Protein AF-A0A970MEJ5-F1 (afdb_monomer)

Secondary structure (DSSP, 8-state):
---HHHHTSEEHHHHHHHHHHHHHH-HHHHHHHHHHHHHTPPPPPPGGG----TT-TTS-HHHHHHHHHHHHT--HHHHTT-EEEEETTTTEEEEETTT---S--HIIIIISSBTTB-HHHHHHHHHTTPPP--EEEEEETTEEEEEE-HHHHHHHHTHHHHHHHHHHHHHTTSHHHHHHHHHHHHHHTTTEEPPP---TT---TT--TT----HHHHHHHHHHHHSSSEEEEEPTTS-HHHHHHHHHHHHHHTTS-S-EEEEE-TTSHHHHHHHHHHH-TT--EEE--GGGGSTTTHHHHHHHHHHS--SEEEEEHHHHTTSPPPHHHHHHHHHHHHHHHHHHHHHHHHTT--HHHHHHHHHHHHHHHHHHHHHH--S----PPPTGGGT--EEEESSGGGG-------S--SEET---S--HHHHHHHHHHHHHHHHHTS-SEEEE-S-SSSS-HHHHHHHHHHH-HHHHHHTT--SHHHHHHHHEEEEEEEEE-TTSSSEEEEEEEEEESSHHHHHHHHHTTEEEE-HHHHT--PPPP-------PPPHHHHHHHHHHHHHHHT-

Foldseek 3Di:
DDDLLVLQFFQLVVSLVVLVVVCVVVVVPRVVVNVSSVVSAFDQDALVQADAFLQQLLDDQVLNLVLVCVQQVQDPVQSVQWGWDAALLVRAIDIGCLPSSPVVRCRQDPVLHDVQGGNNVVSRCLSAQHQDWGWDWDADPNDTDTHTDPVVSVVNRVNSVVSRVSCRVPQCPDPVSSVVVSVSCCSQQVRGGAGFFFQVVPDQPQFDPVDDQDRLLSRLLRCLQVAFAAEAQAAPPNCVLLSVLSNLRSCVVVVLWQEEEEEEAQVCQVVSVVVSCNGRVPFFEATDDPVCQDPVNVQVSLVCLLPDRGSYYYDYLVSLLVAFADLVLVLVVLVVSLVSLVVSLVVCVVVVHDPVVNVVSVVVSVVSVVVSVVSVPPPDDDPGHHPVSSRQLAYEYEQCVVLQQAQADGSHPQAPQHDPDHDSSNVRLLSVLVVNCVVNVRSRHYYYHNCQDPDAPSSLVSVCSSRVVVVCVVSSNNHVSNVCSRWWDKDWDWDQDPLNPDTDTGIYTDGTGPVVSSVSSSSSRYDHHYCVNVVDPDDDDDDDDDDDDDDPVRVVVSNVVSVVVVVD

Nearest PDB structures (foldseek):
  1z63-assembly2_B  TM=7.640E-01  e=3.088E-06  Saccharolobus solfataricus
  7xwy-assembly1_A  TM=6.594E-01  e=1.504E-06  Schizosaccharomyces pombe 972h-
  8j90-assembly1_K  TM=7.162E-01  e=1.701E-04  Arabidopsis thaliana
  8skz-assembly1_A  TM=6.919E-01  e=7.170E-04  Arabidopsis thaliana
  6x50-assembly1_A  TM=6.278E-01  e=1.093E-02  Escherichia coli

Mean predicted aligned error: 7.63 Å

Solvent-accessible surface area (backbone atoms only — not c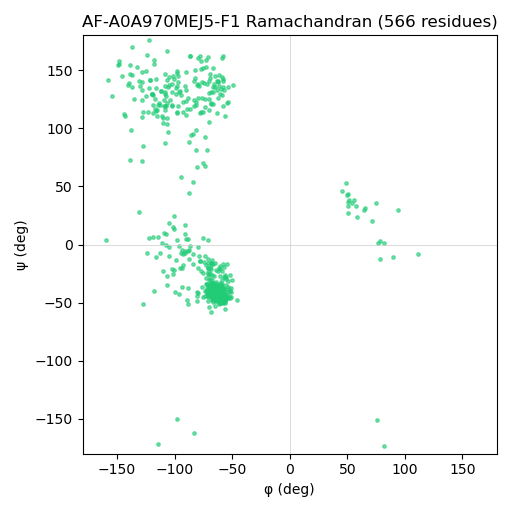omparable to full-atom values): 31635 Å² total; per-residue (Å²): 141,77,56,69,57,62,65,66,17,43,54,35,54,62,52,32,54,53,30,47,61,46,24,76,78,41,45,96,74,24,48,64,54,32,56,57,33,62,75,63,55,64,80,80,65,53,68,92,71,55,75,76,50,78,43,26,69,85,58,57,42,67,60,55,38,50,49,53,38,62,74,42,60,55,53,74,91,36,49,84,57,41,49,46,46,70,36,84,91,75,73,39,51,43,56,44,44,63,77,51,70,79,76,78,45,56,41,30,37,53,71,44,21,36,97,88,45,43,19,53,55,47,49,33,32,40,34,45,57,33,83,63,77,40,65,44,83,45,78,56,96,90,40,86,40,80,43,77,35,66,67,62,16,58,60,51,52,54,29,54,56,59,52,47,53,50,44,60,69,44,64,63,66,48,67,68,55,30,55,52,49,34,50,54,46,30,66,73,48,57,22,58,35,59,60,77,55,78,22,89,82,67,76,77,79,70,45,38,87,91,61,79,81,51,71,71,41,37,18,51,26,31,36,48,64,75,48,38,14,28,32,45,31,31,30,80,87,70,51,65,68,59,30,56,47,49,31,47,53,53,28,41,74,73,67,75,34,80,21,32,35,37,36,28,56,68,92,41,37,67,58,51,50,51,55,43,37,63,43,26,69,80,63,48,67,46,75,59,54,80,69,40,68,34,87,88,34,31,58,61,47,46,48,46,52,38,75,48,92,36,58,33,36,36,32,22,50,77,54,54,68,72,42,45,71,48,69,67,56,57,47,48,56,49,48,49,56,41,45,57,44,48,50,54,39,48,54,34,57,76,70,68,44,59,70,64,62,43,52,50,44,52,51,52,42,51,54,49,48,53,52,48,51,57,67,68,64,60,95,69,84,74,95,65,67,30,48,73,67,33,60,63,49,28,41,36,29,47,56,42,62,80,47,40,53,45,62,59,76,60,70,58,72,82,40,56,72,62,52,86,59,69,37,66,66,19,48,53,50,44,57,51,36,55,51,30,29,70,76,46,77,34,46,16,41,37,36,28,23,61,53,68,62,80,88,39,79,51,33,50,53,39,50,39,56,55,51,36,44,69,59,28,50,78,69,64,34,72,45,55,58,39,40,38,35,55,33,46,38,77,44,76,43,81,37,71,29,97,54,73,66,61,75,38,79,44,35,28,73,74,48,74,38,54,52,72,42,54,48,36,61,50,39,62,33,38,51,78,39,50,59,79,80,67,65,60,97,67,81,87,84,83,87,82,90,81,90,76,82,79,51,70,70,55,51,54,51,44,53,54,51,28,60,57,55,77,76,109

Radius of gyration: 27.51 Å; Cα contacts (8 Å, |Δi|>4): 830; chains: 1; bounding box: 74×84×71 Å

Structure (mmCIF, N/CA/C/O backbone):
data_AF-A0A970MEJ5-F1
#
_entry.id   AF-A0A970MEJ5-F1
#
loop_
_atom_site.group_PDB
_atom_site.id
_atom_site.type_symbol
_atom_site.label_atom_id
_atom_site.label_alt_id
_atom_site.label_comp_id
_atom_site.label_asym_id
_atom_site.label_entity_id
_atom_site.label_seq_id
_atom_site.pdbx_PDB_ins_code
_atom_site.Cartn_x
_atom_site.Cartn_y
_atom_site.Cartn_z
_atom_site.occupancy
_atom_site.B_iso_or_equiv
_atom_site.auth_seq_id
_atom_site.auth_comp_id
_atom_site.auth_asym_id
_atom_site.auth_atom_id
_atom_site.pdbx_PDB_model_num
ATOM 1 N N . PHE A 1 1 ? -12.196 -26.325 7.796 1.00 71.75 1 PHE A N 1
ATOM 2 C CA . PHE A 1 1 ? -13.508 -25.828 7.344 1.00 71.75 1 PHE A CA 1
ATOM 3 C C . PHE A 1 1 ? -13.367 -24.334 7.115 1.00 71.75 1 PHE A C 1
ATOM 5 O O . PHE A 1 1 ? -12.768 -23.678 7.957 1.00 71.75 1 PHE A O 1
ATOM 12 N N . GLU A 1 2 ? -13.840 -23.827 5.982 1.00 82.88 2 GLU A N 1
ATOM 13 C CA . GLU A 1 2 ? -13.830 -22.406 5.612 1.00 82.88 2 GLU A CA 1
ATOM 14 C C . GLU A 1 2 ? -15.200 -22.091 4.996 1.00 82.88 2 GLU A C 1
ATOM 16 O O . GLU A 1 2 ? -15.807 -22.969 4.378 1.00 82.88 2 GLU A O 1
ATOM 21 N N . THR A 1 3 ? -15.720 -20.881 5.200 1.00 88.06 3 THR A N 1
ATOM 22 C CA . THR A 1 3 ? -17.008 -20.480 4.621 1.00 88.06 3 THR A CA 1
ATOM 23 C C . THR A 1 3 ? -16.877 -20.249 3.114 1.00 88.06 3 THR A C 1
ATOM 25 O O . THR A 1 3 ? -15.801 -19.920 2.615 1.00 88.06 3 THR A O 1
ATOM 28 N N . ALA A 1 4 ? -17.965 -20.424 2.359 1.00 89.69 4 ALA A N 1
ATOM 29 C CA . ALA A 1 4 ? -17.921 -20.325 0.897 1.00 89.69 4 ALA A CA 1
ATOM 30 C C . ALA A 1 4 ? -17.487 -18.932 0.403 1.00 89.69 4 ALA A C 1
ATOM 32 O O . ALA A 1 4 ? -16.732 -18.829 -0.559 1.00 89.69 4 ALA A O 1
ATOM 33 N N . ASP A 1 5 ? -17.915 -17.864 1.076 1.00 88.56 5 ASP A N 1
ATOM 34 C CA . ASP A 1 5 ? -17.540 -16.480 0.765 1.00 88.56 5 ASP A CA 1
ATOM 35 C C . ASP A 1 5 ? -16.039 -16.215 0.978 1.00 88.56 5 ASP A C 1
ATOM 37 O O . ASP A 1 5 ? -15.421 -15.514 0.176 1.00 88.56 5 ASP A O 1
ATOM 41 N N . ALA A 1 6 ? -15.425 -16.822 1.999 1.00 89.88 6 ALA A N 1
ATOM 42 C CA . ALA A 1 6 ? -13.982 -16.748 2.237 1.00 89.88 6 ALA A CA 1
ATOM 43 C C . ALA A 1 6 ? -13.193 -17.639 1.257 1.00 89.88 6 ALA A C 1
ATOM 45 O O . ALA A 1 6 ? -12.232 -17.194 0.620 1.00 89.88 6 ALA A O 1
ATOM 46 N N . TYR A 1 7 ? -13.650 -18.875 1.041 1.00 92.81 7 TYR A N 1
ATOM 47 C CA . TYR A 1 7 ? -12.973 -19.817 0.152 1.00 92.81 7 TYR A CA 1
ATOM 48 C C . TYR A 1 7 ? -12.966 -19.334 -1.304 1.00 92.81 7 TYR A C 1
ATOM 50 O O . TYR A 1 7 ? -11.934 -19.413 -1.970 1.00 92.81 7 TYR A O 1
ATOM 58 N N . LEU A 1 8 ? -14.077 -18.762 -1.779 1.00 94.31 8 LEU A N 1
ATOM 59 C CA . LEU A 1 8 ? -14.263 -18.294 -3.157 1.00 94.31 8 LEU A CA 1
ATOM 60 C C . LEU A 1 8 ? -13.861 -16.821 -3.372 1.00 94.31 8 LEU A C 1
ATOM 62 O O . LEU A 1 8 ? -14.265 -16.215 -4.366 1.00 94.31 8 LEU A O 1
ATOM 66 N N . SER A 1 9 ? -13.094 -16.226 -2.457 1.00 92.94 9 SER A N 1
ATOM 67 C CA . SER A 1 9 ? -12.500 -14.885 -2.586 1.00 92.94 9 SER A CA 1
ATOM 68 C C . SER A 1 9 ? -10.970 -14.932 -2.458 1.00 92.94 9 SER A C 1
ATOM 70 O O . SER A 1 9 ? -10.384 -15.996 -2.241 1.00 92.94 9 SER A O 1
ATOM 72 N N . GLY A 1 10 ? -10.290 -13.799 -2.632 1.00 91.56 10 GLY A N 1
ATOM 73 C CA . GLY A 1 10 ? -8.829 -13.738 -2.675 1.00 91.56 10 GLY A CA 1
ATOM 74 C C . GLY A 1 10 ? -8.278 -14.244 -4.012 1.00 91.56 10 GLY A C 1
ATOM 75 O O . GLY A 1 10 ? -8.955 -14.173 -5.039 1.00 91.56 10 GLY A O 1
ATOM 76 N N . ASN A 1 11 ? -7.061 -14.802 -4.007 1.00 93.44 11 ASN A N 1
ATOM 77 C CA . ASN A 1 11 ? -6.426 -15.374 -5.200 1.00 93.44 11 ASN A CA 1
ATOM 78 C C . ASN A 1 11 ? -7.087 -16.703 -5.627 1.00 93.44 11 ASN A C 1
ATOM 80 O O . ASN A 1 11 ? -6.605 -17.796 -5.318 1.00 93.44 11 ASN A O 1
ATOM 84 N N . VAL A 1 12 ? -8.207 -16.610 -6.344 1.00 95.44 12 VAL A N 1
ATOM 85 C CA . VAL A 1 12 ? -9.005 -17.769 -6.769 1.00 95.44 12 VAL A CA 1
ATOM 86 C C . VAL A 1 12 ? -8.327 -18.600 -7.861 1.00 95.44 12 VAL A C 1
ATOM 88 O O . VAL A 1 12 ? -8.654 -19.779 -8.005 1.00 95.44 12 VAL A O 1
ATOM 91 N N . ARG A 1 13 ? -7.354 -18.042 -8.597 1.00 94.94 13 ARG A N 1
ATOM 92 C CA . ARG A 1 13 ? -6.552 -18.799 -9.577 1.00 94.94 13 ARG A CA 1
ATOM 93 C C . ARG A 1 13 ? -5.596 -19.769 -8.893 1.00 94.94 13 ARG A C 1
ATOM 95 O O . ARG A 1 13 ? -5.570 -20.947 -9.246 1.00 94.94 13 ARG A O 1
ATOM 102 N N . GLU A 1 14 ? -4.850 -19.301 -7.891 1.00 94.06 14 GLU A N 1
ATOM 103 C CA . GLU A 1 14 ? -3.937 -20.171 -7.138 1.00 94.06 14 GLU A CA 1
ATOM 104 C C . GLU A 1 14 ? -4.726 -21.207 -6.332 1.00 94.06 14 GLU A C 1
ATOM 106 O O . GLU A 1 14 ? -4.407 -22.393 -6.383 1.00 94.06 14 GLU A O 1
ATOM 111 N N . LYS A 1 15 ? -5.836 -20.800 -5.698 1.00 95.44 15 LYS A N 1
ATOM 112 C CA . LYS A 1 15 ? -6.745 -21.739 -5.021 1.00 95.44 15 LYS A CA 1
ATOM 113 C C . LYS A 1 15 ? -7.249 -22.834 -5.967 1.00 95.44 15 LYS A C 1
ATOM 115 O O . LYS A 1 15 ? -7.258 -24.000 -5.578 1.00 95.44 15 LYS A O 1
ATOM 120 N N . LEU A 1 16 ? -7.629 -22.496 -7.207 1.00 96.44 16 LEU A N 1
ATOM 121 C CA . LEU A 1 16 ? -8.071 -23.480 -8.205 1.00 96.44 16 LEU A CA 1
ATOM 122 C C . LEU A 1 16 ? -6.944 -24.438 -8.596 1.00 96.44 16 LEU A C 1
ATOM 124 O O . LEU A 1 16 ? -7.161 -25.646 -8.678 1.00 96.44 16 LEU A O 1
ATOM 128 N N . LYS A 1 17 ? -5.736 -23.915 -8.817 1.00 95.62 17 LYS A N 1
ATOM 129 C CA . LYS A 1 17 ? -4.558 -24.727 -9.132 1.00 95.62 17 LYS A CA 1
ATOM 130 C C . LYS A 1 17 ? -4.261 -25.729 -8.014 1.00 95.62 17 LYS A C 1
ATOM 132 O O . LYS A 1 17 ? -4.105 -26.915 -8.293 1.00 95.62 17 LYS A O 1
ATOM 137 N N . THR A 1 18 ? -4.255 -25.277 -6.763 1.00 94.94 18 THR A N 1
ATOM 138 C CA . THR A 1 18 ? -4.082 -26.140 -5.589 1.00 94.94 18 THR A CA 1
ATOM 139 C C . THR A 1 18 ? -5.214 -27.165 -5.465 1.00 94.94 18 THR A C 1
ATOM 141 O O . THR A 1 18 ? -4.953 -28.345 -5.250 1.00 94.94 18 THR A O 1
ATOM 144 N N . ALA A 1 19 ? -6.473 -26.753 -5.656 1.00 95.38 19 ALA A N 1
ATOM 145 C CA . ALA A 1 19 ? -7.622 -27.657 -5.598 1.00 95.38 19 ALA A CA 1
ATOM 146 C C . ALA A 1 19 ? -7.553 -28.759 -6.666 1.00 95.38 19 ALA A C 1
ATOM 148 O O . ALA A 1 19 ? -7.855 -29.911 -6.366 1.00 95.38 19 ALA A O 1
ATOM 149 N N . ARG A 1 20 ? -7.105 -28.438 -7.888 1.00 96.44 20 ARG A N 1
ATOM 150 C CA . ARG A 1 20 ? -6.895 -29.425 -8.960 1.00 96.44 20 ARG A CA 1
ATOM 151 C C . ARG A 1 20 ? -5.808 -30.437 -8.604 1.00 96.44 20 ARG A C 1
ATOM 153 O O . ARG A 1 20 ? -6.044 -31.629 -8.750 1.00 96.44 20 ARG A O 1
ATOM 160 N N . GLN A 1 21 ? -4.674 -29.982 -8.068 1.00 95.50 21 GLN A N 1
ATOM 161 C CA . GLN A 1 21 ? -3.600 -30.877 -7.612 1.00 95.50 21 GLN A CA 1
ATOM 162 C C . GLN A 1 21 ? -4.082 -31.849 -6.528 1.00 95.50 21 GLN A C 1
ATOM 164 O O . GLN A 1 21 ? -3.768 -33.035 -6.570 1.00 95.50 21 GLN A O 1
ATOM 169 N N . PHE A 1 22 ? -4.882 -31.374 -5.571 1.00 94.38 22 PHE A N 1
ATOM 170 C CA . PHE A 1 22 ? -5.462 -32.257 -4.560 1.00 94.38 22 PHE A CA 1
ATOM 171 C C . PHE A 1 22 ? -6.537 -33.187 -5.128 1.00 94.38 22 PHE A C 1
ATOM 173 O O . PHE A 1 22 ? -6.607 -34.343 -4.716 1.00 94.38 22 PHE A O 1
ATOM 180 N N . ALA A 1 23 ? -7.332 -32.731 -6.098 1.00 94.62 23 ALA A N 1
ATOM 181 C CA . ALA A 1 23 ? -8.331 -33.560 -6.768 1.00 94.62 23 ALA A CA 1
ATOM 182 C C . ALA A 1 23 ? -7.709 -34.699 -7.594 1.00 94.62 23 ALA A C 1
ATOM 184 O O . ALA A 1 23 ? -8.346 -35.735 -7.732 1.00 94.62 23 ALA A O 1
ATOM 185 N N . GLU A 1 24 ? -6.472 -34.563 -8.086 1.00 94.38 24 GLU A N 1
ATOM 186 C CA . GLU A 1 24 ? -5.740 -35.675 -8.719 1.00 94.38 24 GLU A CA 1
ATOM 187 C C . GLU A 1 24 ? -5.456 -36.823 -7.734 1.00 94.38 24 GLU A C 1
ATOM 189 O O . GLU A 1 24 ? -5.442 -37.988 -8.127 1.00 94.38 24 GLU A O 1
ATOM 194 N N . MET A 1 25 ? -5.251 -36.508 -6.451 1.00 93.75 25 MET A N 1
ATOM 195 C CA . MET A 1 25 ? -4.947 -37.493 -5.405 1.00 93.75 25 MET A CA 1
ATOM 196 C C . MET A 1 25 ? -6.198 -37.982 -4.665 1.00 93.75 25 MET A C 1
ATOM 198 O O . MET A 1 25 ? -6.268 -39.144 -4.269 1.00 93.75 25 MET A O 1
ATOM 202 N N . GLN A 1 26 ? -7.167 -37.091 -4.438 1.00 94.00 26 GLN A N 1
ATOM 203 C CA . GLN A 1 26 ? -8.389 -37.338 -3.666 1.00 94.00 26 GLN A CA 1
ATOM 204 C C . GLN A 1 26 ? -9.612 -36.689 -4.348 1.00 94.00 26 GLN A C 1
ATOM 206 O O . GLN A 1 26 ? -10.139 -35.682 -3.856 1.00 94.00 26 GLN A O 1
ATOM 211 N N . PRO A 1 27 ? -10.091 -37.252 -5.474 1.00 91.69 27 PRO A N 1
ATOM 212 C CA . PRO A 1 27 ? -11.202 -36.682 -6.239 1.00 91.69 27 PRO A CA 1
ATOM 213 C C . PRO A 1 27 ? -12.479 -36.515 -5.405 1.00 91.69 27 PRO A C 1
ATOM 215 O O . PRO A 1 27 ? -13.079 -35.441 -5.401 1.00 91.69 27 PRO A O 1
ATOM 218 N N . ASP A 1 28 ? -12.837 -37.534 -4.616 1.00 92.31 28 ASP A N 1
ATOM 219 C CA . ASP A 1 28 ? -14.078 -37.569 -3.825 1.00 92.31 28 ASP A CA 1
ATOM 220 C C . ASP A 1 28 ? -14.204 -36.408 -2.823 1.00 92.31 28 ASP A C 1
ATOM 222 O O . ASP A 1 28 ? -15.310 -36.048 -2.423 1.00 92.31 28 ASP A O 1
ATOM 226 N N . ILE A 1 29 ? -13.076 -35.808 -2.424 1.00 90.94 29 ILE A N 1
ATOM 227 C CA . ILE A 1 29 ? -13.030 -34.696 -1.469 1.00 90.94 29 ILE A CA 1
ATOM 228 C C . ILE A 1 29 ? -12.970 -33.346 -2.194 1.00 90.94 29 ILE A C 1
ATOM 230 O O . ILE A 1 29 ? -13.657 -32.406 -1.796 1.00 90.94 29 ILE A O 1
ATOM 234 N N . TYR A 1 30 ? -12.162 -33.225 -3.254 1.00 93.38 30 TYR A N 1
ATOM 235 C CA . TYR A 1 30 ? -11.808 -31.921 -3.833 1.00 93.38 30 TYR A CA 1
ATOM 236 C C . TYR A 1 30 ? -12.510 -31.579 -5.155 1.00 93.38 30 TYR A C 1
ATOM 238 O O . TYR A 1 30 ? -12.459 -30.420 -5.573 1.00 93.38 30 TYR A O 1
ATOM 246 N N . SER A 1 31 ? -13.217 -32.510 -5.807 1.00 94.06 31 SER A N 1
ATOM 247 C CA . SER A 1 31 ? -13.933 -32.218 -7.063 1.00 94.06 31 SER A CA 1
ATOM 248 C C . SER A 1 31 ? -14.995 -31.117 -6.918 1.00 94.06 31 SER A C 1
ATOM 250 O O . SER A 1 31 ? -15.173 -30.303 -7.831 1.00 94.06 31 SER A O 1
ATOM 252 N N . LEU A 1 32 ? -15.663 -31.031 -5.760 1.00 93.94 32 LEU A N 1
ATOM 253 C CA . LEU A 1 32 ? -16.622 -29.956 -5.480 1.00 93.94 32 LEU A CA 1
ATOM 254 C C . LEU A 1 32 ? -15.926 -28.589 -5.409 1.00 93.94 32 LEU A C 1
ATOM 256 O O . LEU A 1 32 ? -16.420 -27.609 -5.967 1.00 93.94 32 LEU A O 1
ATOM 260 N N . ASN A 1 33 ? -14.755 -28.533 -4.773 1.00 94.56 33 ASN A N 1
ATOM 261 C CA . ASN A 1 33 ? -13.960 -27.315 -4.655 1.00 94.56 33 ASN A CA 1
ATOM 262 C C . ASN A 1 33 ? -13.484 -26.820 -6.021 1.00 94.56 33 ASN A C 1
ATOM 264 O O . ASN A 1 33 ? -13.562 -25.623 -6.287 1.00 94.56 33 ASN A O 1
ATOM 268 N N . VAL A 1 34 ? -13.028 -27.732 -6.887 1.00 96.62 34 VAL A N 1
ATOM 269 C CA . VAL A 1 34 ? -12.642 -27.408 -8.268 1.00 96.62 34 VAL A CA 1
ATOM 270 C C . VAL A 1 34 ? -13.824 -26.792 -9.011 1.00 96.62 34 VAL A C 1
ATOM 272 O O . VAL A 1 34 ? -13.693 -25.691 -9.535 1.00 96.62 34 VAL A O 1
ATOM 275 N N . THR A 1 35 ? -14.994 -27.435 -8.964 1.00 96.56 35 THR A N 1
ATOM 276 C CA . THR A 1 35 ? -16.213 -26.942 -9.631 1.00 96.56 35 THR A CA 1
ATOM 277 C C . THR A 1 35 ? -16.605 -25.544 -9.139 1.00 96.56 35 THR A C 1
ATOM 279 O O . THR A 1 35 ? -16.894 -24.650 -9.934 1.00 96.56 35 THR A O 1
ATOM 282 N N . ALA A 1 36 ? -16.583 -25.327 -7.820 1.00 96.00 36 ALA A N 1
ATOM 283 C CA . ALA A 1 36 ? -16.930 -24.039 -7.227 1.00 96.00 36 ALA A CA 1
ATOM 284 C C . ALA A 1 36 ? -15.920 -22.939 -7.594 1.00 96.00 36 ALA A C 1
ATOM 286 O O . ALA A 1 36 ? -16.318 -21.814 -7.896 1.00 96.00 36 ALA A O 1
ATOM 287 N N . LEU A 1 37 ? -14.621 -23.258 -7.603 1.00 96.62 37 LEU A N 1
ATOM 288 C CA . LEU A 1 37 ? -13.566 -22.313 -7.966 1.00 96.62 37 LEU A CA 1
ATOM 289 C C . LEU A 1 37 ? -13.548 -21.998 -9.464 1.00 96.62 37 LEU A C 1
ATOM 291 O O . LEU A 1 37 ? -13.266 -20.858 -9.822 1.00 96.62 37 LEU A O 1
ATOM 295 N N . GLU A 1 38 ? -13.875 -22.954 -10.335 1.00 96.44 38 GLU A N 1
ATOM 296 C CA . GLU A 1 38 ? -14.023 -22.728 -11.780 1.00 96.44 38 GLU A CA 1
ATOM 297 C C . GLU A 1 38 ? -15.141 -21.727 -12.089 1.00 96.44 38 GLU A C 1
ATOM 299 O O . GLU A 1 38 ? -14.960 -20.850 -12.933 1.00 96.44 38 GLU A O 1
ATOM 304 N N . ALA A 1 39 ? -16.255 -21.794 -11.356 1.00 95.75 39 ALA A N 1
ATOM 305 C CA . ALA A 1 39 ? -17.397 -20.900 -11.543 1.00 95.75 39 ALA A CA 1
ATOM 306 C C . ALA A 1 39 ? -17.123 -19.436 -11.147 1.00 95.75 39 ALA A C 1
ATOM 308 O O . ALA A 1 39 ? -17.837 -18.540 -11.595 1.00 95.75 39 ALA A O 1
ATOM 309 N N . VAL A 1 40 ? -16.111 -19.180 -10.309 1.00 95.00 40 VAL A N 1
ATOM 310 C CA . VAL A 1 40 ? -15.787 -17.834 -9.796 1.00 95.00 40 VAL A CA 1
ATOM 311 C C . VAL A 1 40 ? -14.494 -17.253 -10.371 1.00 95.00 40 VAL A C 1
ATOM 313 O O . VAL A 1 40 ? -14.019 -16.228 -9.877 1.00 95.00 40 VAL A O 1
ATOM 316 N N . GLN A 1 41 ? -13.905 -17.886 -11.393 1.00 95.19 41 GLN A N 1
ATOM 317 C CA . GLN A 1 41 ? -12.705 -17.347 -12.031 1.00 95.19 41 GLN A CA 1
ATOM 318 C C . GLN A 1 41 ? -13.004 -15.989 -12.686 1.00 95.19 41 GLN A C 1
ATOM 320 O O . GLN A 1 41 ? -13.990 -15.866 -13.419 1.00 95.19 41 GLN A O 1
ATOM 325 N N . PRO A 1 42 ? -12.154 -14.967 -12.470 1.00 93.56 42 PRO A N 1
ATOM 326 C CA . PRO A 1 42 ? -12.236 -13.728 -13.223 1.00 93.56 42 PRO A CA 1
ATOM 327 C C . PRO A 1 42 ? -12.099 -14.019 -14.716 1.00 93.56 42 PRO A C 1
ATOM 329 O O . PRO A 1 42 ? -11.284 -14.852 -15.121 1.00 93.56 42 PRO A O 1
ATOM 332 N N . LYS A 1 43 ? -12.872 -13.311 -15.542 1.00 94.69 43 LYS A N 1
ATOM 333 C CA . LYS A 1 43 ? -12.707 -13.372 -16.996 1.00 94.69 43 LYS A CA 1
ATOM 334 C C . LYS A 1 43 ? -11.284 -12.931 -17.341 1.00 94.69 43 LYS A C 1
ATOM 336 O O . LYS A 1 43 ? -10.867 -11.868 -16.886 1.00 94.69 43 LYS A O 1
ATOM 341 N N . ASP A 1 44 ? -10.566 -13.729 -18.131 1.00 95.12 44 ASP A N 1
ATOM 342 C CA . ASP A 1 44 ? -9.243 -13.349 -18.633 1.00 95.12 44 ASP A CA 1
ATOM 343 C C . ASP A 1 44 ? -9.338 -12.020 -19.400 1.00 95.12 44 ASP A C 1
ATOM 345 O O . ASP A 1 44 ? -10.236 -11.823 -20.222 1.00 95.12 44 ASP A O 1
ATOM 349 N N . LEU A 1 45 ? -8.409 -11.117 -19.095 1.00 96.06 45 LEU A N 1
ATOM 350 C CA . LEU A 1 45 ? -8.226 -9.856 -19.798 1.00 96.06 45 LEU A CA 1
ATOM 351 C C . LEU A 1 45 ? -7.531 -10.111 -21.124 1.00 96.06 45 LEU A C 1
ATOM 353 O O . LEU A 1 45 ? -6.546 -10.858 -21.174 1.00 96.06 45 LEU A O 1
ATOM 357 N N . ASP A 1 46 ? -7.978 -9.415 -22.158 1.00 95.75 46 ASP A N 1
ATOM 358 C CA . ASP A 1 46 ? -7.293 -9.373 -23.439 1.00 95.75 46 ASP A CA 1
ATOM 359 C C . ASP A 1 46 ? -6.112 -8.390 -23.405 1.00 95.75 46 ASP A C 1
ATOM 361 O O . ASP A 1 46 ? -6.037 -7.471 -22.590 1.00 95.75 46 ASP A O 1
ATOM 365 N N . ALA A 1 47 ? -5.173 -8.531 -24.345 1.00 95.00 47 ALA A N 1
ATOM 366 C CA . ALA A 1 47 ? -4.012 -7.637 -24.446 1.00 95.00 47 ALA A CA 1
ATOM 367 C C . ALA A 1 47 ? -4.385 -6.146 -24.593 1.00 95.00 47 ALA A C 1
ATOM 369 O O . ALA A 1 47 ? -3.617 -5.281 -24.187 1.00 95.00 47 ALA A O 1
ATOM 370 N N . SER A 1 48 ? -5.554 -5.834 -25.162 1.00 94.25 48 SER A N 1
ATOM 371 C CA . SER A 1 48 ? -6.062 -4.460 -25.280 1.00 94.25 48 SER A CA 1
ATOM 372 C C . SER A 1 48 ? -6.535 -3.858 -23.956 1.00 94.25 48 SER A C 1
ATOM 374 O O . SER A 1 48 ? -6.693 -2.644 -23.872 1.00 94.25 48 SER A O 1
ATOM 376 N N . GLU A 1 49 ? -6.788 -4.693 -22.949 1.00 94.25 49 GLU A N 1
ATOM 377 C CA . GLU A 1 49 ? -7.246 -4.283 -21.618 1.00 94.25 49 GLU A CA 1
ATOM 378 C C . GLU A 1 49 ? -6.076 -4.127 -20.632 1.00 94.25 49 GLU A C 1
ATOM 380 O O . GLU A 1 49 ? -6.268 -3.628 -19.528 1.00 94.25 49 GLU A O 1
ATOM 385 N N . ILE A 1 50 ? -4.859 -4.517 -21.035 1.00 94.56 50 ILE A N 1
ATOM 386 C CA . ILE A 1 50 ? -3.660 -4.506 -20.194 1.00 94.56 50 ILE A CA 1
ATOM 387 C C . ILE A 1 50 ? -2.716 -3.393 -20.660 1.00 94.56 50 ILE A C 1
ATOM 389 O O . ILE A 1 50 ? -2.140 -3.456 -21.751 1.00 94.56 50 ILE A O 1
ATOM 393 N N . ASP A 1 51 ? -2.488 -2.396 -19.804 1.00 92.44 51 ASP A N 1
ATOM 394 C CA . ASP A 1 51 ? -1.458 -1.381 -20.038 1.00 92.44 51 ASP A CA 1
ATOM 395 C C . ASP A 1 51 ? -0.114 -1.856 -19.463 1.00 92.44 51 ASP A C 1
ATOM 397 O O . ASP A 1 51 ? -0.005 -2.225 -18.287 1.00 92.44 51 ASP A O 1
ATOM 401 N N . VAL A 1 52 ? 0.923 -1.859 -20.306 1.00 93.38 52 VAL A N 1
ATOM 402 C CA . VAL A 1 52 ? 2.269 -2.321 -19.952 1.00 93.38 52 VAL A CA 1
ATOM 403 C C . VAL A 1 52 ? 3.253 -1.179 -20.105 1.00 93.38 52 VAL A C 1
ATOM 405 O O . VAL A 1 52 ? 3.467 -0.669 -21.202 1.00 93.38 52 VAL A O 1
ATOM 408 N N . ARG A 1 53 ? 3.926 -0.810 -19.017 1.00 89.75 53 ARG A N 1
ATOM 409 C CA . ARG A 1 53 ? 4.944 0.243 -19.034 1.00 89.75 53 ARG A CA 1
ATOM 410 C C . ARG A 1 53 ? 6.343 -0.341 -19.153 1.00 89.75 53 ARG A C 1
ATOM 412 O O . ARG A 1 53 ? 6.661 -1.380 -18.574 1.00 89.75 53 ARG A O 1
ATOM 419 N N . LEU A 1 54 ? 7.213 0.371 -19.868 1.00 90.94 54 LEU A N 1
ATOM 420 C CA . LEU A 1 54 ? 8.636 0.058 -19.881 1.00 90.94 54 LEU A CA 1
ATOM 421 C C . LEU A 1 54 ? 9.191 0.236 -18.460 1.00 90.94 54 LEU A C 1
ATOM 423 O O . LEU A 1 54 ? 9.226 1.350 -17.941 1.00 90.94 54 LEU A O 1
ATOM 427 N N . GLY A 1 55 ? 9.606 -0.868 -17.841 1.00 88.00 55 GLY A N 1
ATOM 428 C CA . GLY A 1 55 ? 10.058 -0.914 -16.447 1.00 88.00 55 GLY A CA 1
ATOM 429 C C . GLY A 1 55 ? 9.117 -1.673 -15.512 1.00 88.00 55 GLY A C 1
ATOM 430 O O . GLY A 1 55 ? 9.514 -1.937 -14.377 1.00 88.00 55 GLY A O 1
ATOM 431 N N . ALA A 1 56 ? 7.928 -2.073 -15.986 1.00 91.38 56 ALA A N 1
ATOM 432 C CA . ALA A 1 56 ? 7.018 -2.936 -15.242 1.00 91.38 56 ALA A CA 1
ATOM 433 C C . ALA A 1 56 ? 7.742 -4.213 -14.800 1.00 91.38 56 ALA A C 1
ATOM 435 O O . ALA A 1 56 ? 8.314 -4.941 -15.611 1.00 91.38 56 ALA A O 1
ATOM 436 N N . THR A 1 57 ? 7.752 -4.468 -13.497 1.00 89.12 57 THR A N 1
ATOM 437 C CA . THR A 1 57 ? 8.660 -5.448 -12.880 1.00 89.12 57 THR A CA 1
ATOM 438 C C . THR A 1 57 ? 8.219 -6.893 -13.062 1.00 89.12 57 THR A C 1
ATOM 440 O O . THR A 1 57 ? 9.013 -7.802 -12.858 1.00 89.12 57 THR A O 1
ATOM 443 N N . TRP A 1 58 ? 6.972 -7.110 -13.481 1.00 91.50 58 TRP A N 1
ATOM 444 C CA . TRP A 1 58 ? 6.464 -8.421 -13.877 1.00 91.50 58 TRP A CA 1
ATOM 445 C C . TRP A 1 58 ? 6.906 -8.831 -15.290 1.00 91.50 58 TRP A C 1
ATOM 447 O O . TRP A 1 58 ? 6.714 -9.984 -15.678 1.00 91.50 58 TRP A O 1
ATOM 457 N N . LEU A 1 59 ? 7.497 -7.914 -16.071 1.00 94.50 59 LEU A N 1
ATOM 458 C CA . LEU A 1 59 ? 8.023 -8.248 -17.388 1.00 94.50 59 LEU A CA 1
ATOM 459 C C . LEU A 1 59 ? 9.220 -9.196 -17.268 1.00 94.50 59 LEU A C 1
ATOM 461 O O . LEU A 1 59 ? 10.172 -8.900 -16.542 1.00 94.50 59 LEU A O 1
ATOM 465 N N . PRO A 1 60 ? 9.238 -10.294 -18.037 1.00 95.19 60 PRO A N 1
ATOM 466 C CA . PRO A 1 60 ? 10.417 -11.137 -18.125 1.00 95.19 60 PRO A CA 1
ATOM 467 C C . PRO A 1 60 ? 11.622 -10.362 -18.701 1.00 95.19 60 PRO A C 1
ATOM 469 O O . PRO A 1 60 ? 11.460 -9.646 -19.697 1.00 95.19 60 PRO A O 1
ATOM 472 N N . PRO A 1 61 ? 12.842 -10.495 -18.138 1.00 94.62 61 PRO A N 1
ATOM 473 C CA . PRO A 1 61 ? 14.012 -9.764 -18.633 1.00 94.62 61 PRO A CA 1
ATOM 474 C C . PRO A 1 61 ? 14.359 -10.039 -20.099 1.00 94.62 61 PRO A C 1
ATOM 476 O O . PRO A 1 61 ? 14.842 -9.141 -20.788 1.00 94.62 61 PRO A O 1
ATOM 479 N N . ASP A 1 62 ? 14.062 -11.243 -20.595 1.00 96.25 62 ASP A N 1
ATOM 480 C CA . ASP A 1 62 ? 14.234 -11.611 -22.002 1.00 96.25 62 ASP A CA 1
ATOM 481 C C . ASP A 1 62 ? 13.366 -10.757 -22.936 1.00 96.25 62 ASP A C 1
ATOM 483 O O . ASP A 1 62 ? 13.841 -10.314 -23.976 1.00 96.25 62 ASP A O 1
ATOM 487 N N . VAL A 1 63 ? 12.147 -10.403 -22.522 1.00 97.56 63 VAL A N 1
ATOM 488 C CA . VAL A 1 63 ? 11.263 -9.529 -23.309 1.00 97.56 63 VAL A CA 1
ATOM 489 C C . VAL A 1 63 ? 11.834 -8.116 -23.407 1.00 97.56 63 VAL A C 1
ATOM 491 O O . VAL A 1 63 ? 11.819 -7.505 -24.475 1.00 97.56 63 VAL A O 1
ATOM 494 N N . VAL A 1 64 ? 12.369 -7.584 -22.306 1.00 97.12 64 VAL A N 1
ATOM 495 C CA . VAL A 1 64 ? 13.007 -6.259 -22.315 1.00 97.12 64 VAL A CA 1
ATOM 496 C C . VAL A 1 64 ? 14.286 -6.279 -23.155 1.00 97.12 64 VAL A C 1
ATOM 498 O O . VAL A 1 64 ? 14.563 -5.325 -23.879 1.00 97.12 64 VAL A O 1
ATOM 501 N N . LYS A 1 65 ? 15.053 -7.371 -23.102 1.00 97.25 65 LYS A N 1
ATOM 502 C CA . LYS A 1 65 ? 16.242 -7.572 -23.936 1.00 97.25 65 LYS A CA 1
ATOM 503 C C . LYS A 1 65 ? 15.905 -7.585 -25.426 1.00 97.25 65 LYS A C 1
ATOM 505 O O . LYS A 1 65 ? 16.560 -6.877 -26.190 1.00 97.25 65 LYS A O 1
ATOM 510 N N . ASP A 1 66 ? 14.879 -8.333 -25.821 1.00 97.56 66 ASP A N 1
ATOM 511 C CA . ASP A 1 66 ? 14.412 -8.385 -27.207 1.00 97.56 66 ASP A CA 1
ATOM 512 C C . ASP A 1 66 ? 13.985 -6.997 -27.689 1.00 97.56 66 ASP A C 1
ATOM 514 O O . ASP A 1 66 ? 14.417 -6.554 -28.754 1.00 97.56 66 ASP A O 1
ATOM 518 N N . PHE A 1 67 ? 13.246 -6.252 -26.858 1.00 98.25 67 PHE A N 1
ATOM 519 C CA . PHE A 1 67 ? 12.882 -4.869 -27.162 1.00 98.25 67 PHE A CA 1
ATOM 520 C C . PHE A 1 67 ? 14.110 -3.988 -27.403 1.00 98.25 67 PHE A C 1
ATOM 522 O O . PHE A 1 67 ? 14.164 -3.280 -28.404 1.00 98.25 67 PHE A O 1
ATOM 529 N N . VAL A 1 68 ? 15.105 -4.032 -26.510 1.00 97.81 68 VAL A N 1
ATOM 530 C CA . VAL A 1 68 ? 16.339 -3.239 -26.639 1.00 97.81 68 VAL A CA 1
ATOM 531 C C . VAL A 1 68 ? 17.048 -3.551 -27.958 1.00 97.81 68 VAL A C 1
ATOM 533 O O . VAL A 1 68 ? 17.449 -2.630 -28.671 1.00 97.81 68 VAL A O 1
ATOM 536 N N . PHE A 1 69 ? 17.187 -4.833 -28.298 1.00 97.75 69 PHE A N 1
ATOM 537 C CA . PHE A 1 69 ? 17.884 -5.259 -29.511 1.00 97.75 69 PHE A CA 1
ATOM 538 C C . PHE A 1 69 ? 17.132 -4.930 -30.795 1.00 97.75 69 PHE A C 1
ATOM 540 O O . PHE A 1 69 ? 17.772 -4.587 -31.790 1.00 97.75 69 PHE A O 1
ATOM 547 N N . GLU A 1 70 ? 15.806 -5.025 -30.794 1.00 97.44 70 GLU A N 1
ATOM 548 C CA . GLU A 1 70 ? 14.984 -4.655 -31.945 1.00 97.44 70 GLU A CA 1
ATOM 549 C C . GLU A 1 70 ? 14.901 -3.134 -32.119 1.00 97.44 70 GLU A C 1
ATOM 551 O O . GLU A 1 70 ? 15.084 -2.634 -33.229 1.00 97.44 70 GLU A O 1
ATOM 556 N N . LEU A 1 71 ? 14.699 -2.385 -31.030 1.00 97.81 71 LEU A N 1
ATOM 557 C CA . LEU A 1 71 ? 14.617 -0.924 -31.053 1.00 97.81 71 LEU A CA 1
ATOM 558 C C . LEU A 1 71 ? 15.900 -0.307 -31.613 1.00 97.81 71 LEU A C 1
ATOM 560 O O . LEU A 1 71 ? 15.852 0.556 -32.492 1.00 97.81 71 LEU A O 1
ATOM 564 N N . LEU A 1 72 ? 17.045 -0.747 -31.087 1.00 97.12 72 LEU A N 1
ATOM 565 C CA . LEU A 1 72 ? 18.352 -0.197 -31.434 1.00 97.12 72 LEU A CA 1
ATOM 566 C C . LEU A 1 72 ? 18.991 -0.890 -32.635 1.00 97.12 72 LEU A C 1
ATOM 568 O O . LEU A 1 72 ? 20.043 -0.442 -33.072 1.00 97.12 72 LEU A O 1
ATOM 572 N N . GLU A 1 73 ? 18.386 -1.956 -33.163 1.00 96.62 73 GLU A N 1
ATOM 573 C CA . GLU A 1 73 ? 18.977 -2.796 -34.214 1.00 96.62 73 GLU A CA 1
ATOM 574 C C . GLU A 1 73 ? 20.402 -3.250 -33.858 1.00 96.62 73 GLU A C 1
ATOM 576 O O . GLU A 1 73 ? 21.314 -3.234 -34.684 1.00 96.62 73 GLU A O 1
ATOM 581 N N . THR A 1 74 ? 20.607 -3.662 -32.602 1.00 95.44 74 THR A N 1
ATOM 582 C CA . THR A 1 74 ? 21.925 -4.060 -32.094 1.00 95.44 74 THR A CA 1
ATOM 583 C C . THR A 1 74 ? 22.526 -5.154 -32.985 1.00 95.44 74 THR A C 1
ATOM 585 O O . THR A 1 74 ? 21.917 -6.232 -33.110 1.00 95.44 74 THR A O 1
ATOM 588 N N . PRO A 1 75 ? 23.720 -4.945 -33.577 1.00 94.31 75 PRO A N 1
ATOM 589 C CA . PRO A 1 75 ? 24.298 -5.928 -34.483 1.00 94.31 75 PRO A CA 1
ATOM 590 C C . PRO A 1 75 ? 24.577 -7.251 -33.774 1.00 94.31 75 PRO A C 1
ATOM 592 O O . PRO A 1 75 ? 25.044 -7.279 -32.632 1.00 94.31 75 PRO A O 1
ATOM 595 N N . TYR A 1 76 ? 24.326 -8.363 -34.469 1.00 93.81 76 TYR A N 1
ATOM 596 C CA . TYR A 1 76 ? 24.397 -9.714 -33.901 1.00 93.81 76 TYR A CA 1
ATOM 597 C C . TYR A 1 76 ? 25.721 -9.997 -33.170 1.00 93.81 76 TYR A C 1
ATOM 599 O O . TYR A 1 76 ? 25.718 -10.541 -32.067 1.00 93.81 76 TYR A O 1
ATOM 607 N N . MET A 1 77 ? 26.849 -9.544 -33.730 1.00 93.56 77 MET A N 1
ATOM 608 C CA . MET A 1 77 ? 28.183 -9.712 -33.138 1.00 93.56 77 MET A CA 1
ATOM 609 C C . MET A 1 77 ? 28.349 -9.056 -31.755 1.00 93.56 77 MET A C 1
ATOM 611 O O . MET A 1 77 ? 29.169 -9.525 -30.961 1.00 93.56 77 MET A O 1
ATOM 615 N N . TYR A 1 78 ? 27.580 -8.000 -31.457 1.00 93.69 78 TYR A N 1
ATOM 616 C CA . TYR A 1 78 ? 27.641 -7.275 -30.186 1.00 93.69 78 TYR A CA 1
ATOM 617 C C . TYR A 1 78 ? 26.595 -7.747 -29.171 1.00 93.69 78 TYR A C 1
ATOM 619 O O . TYR A 1 78 ? 26.808 -7.590 -27.970 1.00 93.69 78 TYR A O 1
ATOM 627 N N . ARG A 1 79 ? 25.514 -8.411 -29.613 1.00 94.00 79 ARG A N 1
ATOM 628 C CA . ARG A 1 79 ? 24.441 -8.911 -28.726 1.00 94.00 79 ARG A CA 1
ATOM 629 C C . ARG A 1 79 ? 24.945 -9.827 -27.610 1.00 94.00 79 ARG A C 1
ATOM 631 O O . ARG A 1 79 ? 24.368 -9.840 -26.534 1.00 94.00 79 ARG A O 1
ATOM 638 N N . ARG A 1 80 ? 26.041 -10.563 -27.826 1.00 92.50 80 ARG A N 1
ATOM 639 C CA . ARG A 1 80 ? 26.653 -11.437 -26.804 1.00 92.50 80 ARG A CA 1
ATOM 640 C C . ARG A 1 80 ? 27.294 -10.693 -25.625 1.00 92.50 80 ARG A C 1
ATOM 642 O O . ARG A 1 80 ? 27.576 -11.315 -24.608 1.00 92.50 80 ARG A O 1
ATOM 649 N N . TYR A 1 81 ? 27.567 -9.397 -25.770 1.00 91.75 81 TYR A N 1
ATOM 650 C CA . TYR A 1 81 ? 28.178 -8.569 -24.724 1.00 91.75 81 TYR A CA 1
ATOM 651 C C . TYR A 1 81 ? 27.147 -7.750 -23.943 1.00 91.75 81 TYR A C 1
ATOM 653 O O . TYR A 1 81 ? 27.469 -7.214 -22.883 1.00 91.75 81 TYR A O 1
ATOM 661 N N . ILE A 1 82 ? 25.917 -7.670 -24.455 1.00 92.94 82 ILE A N 1
ATOM 662 C CA . ILE A 1 82 ? 24.841 -6.853 -23.905 1.00 92.94 82 ILE A CA 1
ATOM 663 C C . ILE A 1 82 ? 23.761 -7.769 -23.350 1.00 92.94 82 ILE A C 1
ATOM 665 O O . ILE A 1 82 ? 23.327 -8.716 -24.003 1.00 92.94 82 ILE A O 1
ATOM 669 N N . ASP A 1 83 ? 23.314 -7.487 -22.135 1.00 92.69 83 ASP A N 1
ATOM 670 C CA . ASP A 1 83 ? 22.279 -8.291 -21.495 1.00 92.69 83 ASP A CA 1
ATOM 671 C C . ASP A 1 83 ? 21.415 -7.440 -20.569 1.00 92.69 83 ASP A C 1
ATOM 673 O O . ASP A 1 83 ? 21.850 -6.373 -20.133 1.00 92.69 83 ASP A O 1
ATOM 677 N N . VAL A 1 84 ? 20.198 -7.898 -20.283 1.00 92.31 84 VAL A N 1
ATOM 678 C CA . VAL A 1 84 ? 19.242 -7.186 -19.428 1.00 92.31 84 VAL A CA 1
ATOM 679 C C . VAL A 1 84 ? 18.892 -8.052 -18.231 1.00 92.31 84 VAL A C 1
ATOM 681 O O . VAL A 1 84 ? 18.505 -9.207 -18.376 1.00 92.31 84 VAL A O 1
ATOM 684 N N . TYR A 1 85 ? 18.996 -7.468 -17.042 1.00 88.44 85 TYR A N 1
ATOM 685 C CA . TYR A 1 85 ? 18.736 -8.142 -15.777 1.00 88.44 85 TYR A CA 1
ATOM 686 C C . TYR A 1 85 ? 17.767 -7.338 -14.925 1.00 88.44 85 TYR A C 1
ATOM 688 O O . TYR A 1 85 ? 17.796 -6.106 -14.928 1.00 88.44 85 TYR A O 1
ATOM 696 N N . TYR A 1 86 ? 16.976 -8.050 -14.131 1.00 86.88 86 TYR A N 1
ATOM 697 C CA . TYR A 1 86 ? 16.189 -7.477 -13.050 1.00 86.88 86 TYR A CA 1
ATOM 698 C C . TYR A 1 86 ? 16.575 -8.144 -11.728 1.00 86.88 86 TYR A C 1
ATOM 700 O O . TYR A 1 86 ? 16.734 -9.361 -11.658 1.00 86.88 86 TYR A O 1
ATOM 708 N N . SER A 1 87 ? 16.770 -7.343 -10.681 1.00 79.50 87 SER A N 1
ATOM 709 C CA . SER A 1 87 ? 17.076 -7.820 -9.332 1.00 79.50 87 SER A CA 1
ATOM 710 C C . SER A 1 87 ? 15.856 -7.643 -8.437 1.00 79.50 87 SER A C 1
ATOM 712 O O . SER A 1 87 ? 15.563 -6.517 -8.035 1.00 79.50 87 SER A O 1
ATOM 714 N N . ASN A 1 88 ? 15.209 -8.751 -8.062 1.00 75.12 88 ASN A N 1
ATOM 715 C CA . ASN A 1 88 ? 14.062 -8.749 -7.144 1.00 75.12 88 ASN A CA 1
ATOM 716 C C . ASN A 1 88 ? 14.415 -8.135 -5.774 1.00 75.12 88 ASN A C 1
ATOM 718 O O . ASN A 1 88 ? 13.619 -7.394 -5.212 1.00 75.12 88 ASN A O 1
ATOM 722 N N . TYR A 1 89 ? 15.640 -8.352 -5.277 1.00 69.31 89 TYR A N 1
ATOM 723 C CA . TYR A 1 89 ? 16.098 -7.817 -3.984 1.00 69.31 89 TYR A CA 1
ATOM 724 C C . TYR A 1 89 ? 16.283 -6.296 -3.955 1.00 69.31 89 TYR A C 1
ATOM 726 O O . TYR A 1 89 ? 16.118 -5.662 -2.917 1.00 69.31 89 TYR A O 1
ATOM 734 N N . THR A 1 90 ? 16.705 -5.696 -5.072 1.00 70.81 90 THR A N 1
ATOM 735 C CA . THR A 1 90 ? 16.954 -4.241 -5.148 1.00 70.81 90 THR A CA 1
ATOM 736 C C . THR A 1 90 ? 15.898 -3.495 -5.954 1.00 70.81 90 THR A C 1
ATOM 738 O O . THR A 1 90 ? 16.005 -2.276 -6.127 1.00 70.81 90 THR A O 1
ATOM 741 N N . ALA A 1 91 ? 14.919 -4.227 -6.486 1.00 79.38 91 ALA A N 1
ATOM 742 C CA . ALA A 1 91 ? 13.950 -3.769 -7.465 1.00 79.38 91 ALA A CA 1
ATOM 743 C C . ALA A 1 91 ? 14.575 -3.066 -8.685 1.00 79.38 91 ALA A C 1
ATOM 745 O O . ALA A 1 91 ? 13.947 -2.177 -9.255 1.00 79.38 91 ALA A O 1
ATOM 746 N N . ASN A 1 92 ? 15.822 -3.370 -9.073 1.00 83.06 92 ASN A N 1
ATOM 747 C CA . ASN A 1 92 ? 16.543 -2.640 -10.126 1.00 83.06 92 ASN A CA 1
ATOM 748 C C . ASN A 1 92 ? 16.643 -3.412 -11.437 1.00 83.06 92 ASN A C 1
ATOM 750 O O . ASN A 1 92 ? 17.075 -4.562 -11.459 1.00 83.06 92 ASN A O 1
ATOM 754 N N . TRP A 1 93 ? 16.384 -2.698 -12.530 1.00 89.62 93 TRP A N 1
ATOM 755 C CA . TRP A 1 93 ? 16.779 -3.103 -13.872 1.00 89.62 93 TRP A CA 1
ATOM 756 C C . TRP A 1 93 ? 18.233 -2.718 -14.141 1.00 89.62 93 TRP A C 1
ATOM 758 O O . TRP A 1 93 ? 18.694 -1.649 -13.726 1.00 89.62 93 TRP A O 1
ATOM 768 N N . ASN A 1 94 ? 18.961 -3.557 -14.863 1.00 89.62 94 ASN A N 1
ATOM 769 C CA . ASN A 1 94 ? 20.318 -3.273 -15.296 1.00 89.62 94 ASN A CA 1
ATOM 770 C C . ASN A 1 94 ? 20.539 -3.752 -16.724 1.00 89.62 94 ASN A C 1
ATOM 772 O O . ASN A 1 94 ? 20.120 -4.846 -17.086 1.00 89.62 94 ASN A O 1
ATOM 776 N N . ILE A 1 95 ? 21.249 -2.940 -17.502 1.00 91.62 95 ILE A N 1
ATOM 777 C CA . ILE A 1 95 ? 21.747 -3.346 -18.815 1.00 91.62 95 ILE A CA 1
ATOM 778 C C . ILE A 1 95 ? 23.258 -3.551 -18.694 1.00 91.62 95 ILE A C 1
ATOM 780 O O . ILE A 1 95 ? 23.986 -2.632 -18.329 1.00 91.62 95 ILE A O 1
ATOM 784 N N . LYS A 1 96 ? 23.766 -4.748 -18.955 1.00 89.56 96 LYS A N 1
ATOM 785 C CA . LYS A 1 96 ? 25.207 -5.017 -19.034 1.00 89.56 96 LYS A CA 1
ATOM 786 C C . LYS A 1 96 ? 25.728 -4.632 -20.413 1.00 89.56 96 LYS A C 1
ATOM 788 O O . LYS A 1 96 ? 24.980 -4.655 -21.381 1.00 89.56 96 LYS A O 1
ATOM 793 N N . GLY A 1 97 ? 26.996 -4.229 -20.492 1.00 89.19 97 GLY A N 1
ATOM 794 C CA . GLY A 1 97 ? 27.641 -3.917 -21.771 1.00 89.19 97 GLY A CA 1
ATOM 795 C C . GLY A 1 97 ? 27.043 -2.721 -22.517 1.00 89.19 97 GLY A C 1
ATOM 796 O O . GLY A 1 97 ? 27.109 -2.661 -23.736 1.00 89.19 97 GLY A O 1
ATOM 797 N N . LYS A 1 98 ? 26.480 -1.726 -21.813 1.00 89.75 98 LYS A N 1
ATOM 798 C CA . LYS A 1 98 ? 25.842 -0.527 -22.419 1.00 89.75 98 LYS A CA 1
ATOM 799 C C . LYS A 1 98 ? 26.736 0.256 -23.386 1.00 89.75 98 LYS A C 1
ATOM 801 O O . LYS A 1 98 ? 26.234 1.109 -24.108 1.00 89.75 98 LYS A O 1
ATOM 806 N N . SER A 1 99 ? 28.045 0.030 -23.338 1.00 89.56 99 SER A N 1
ATOM 807 C CA . SER A 1 99 ? 29.050 0.669 -24.193 1.00 89.56 99 SER A CA 1
ATOM 808 C C . SER A 1 99 ? 29.744 -0.323 -25.135 1.00 89.56 99 SER A C 1
ATOM 810 O O . SER A 1 99 ? 30.718 0.038 -25.787 1.00 89.56 99 SER A O 1
ATOM 812 N N . ASP A 1 100 ? 29.287 -1.577 -25.185 1.00 91.50 100 ASP A N 1
ATOM 813 C CA . ASP A 1 100 ? 29.893 -2.632 -26.003 1.00 91.50 100 ASP A CA 1
ATOM 814 C C . ASP A 1 100 ? 29.281 -2.741 -27.405 1.00 91.50 100 ASP A C 1
ATOM 816 O O . ASP A 1 100 ? 29.821 -3.464 -28.242 1.00 91.50 100 ASP A O 1
ATOM 820 N N . ASP A 1 101 ? 28.226 -1.979 -27.705 1.00 90.06 101 ASP A N 1
ATOM 821 C CA . ASP A 1 101 ? 27.830 -1.698 -29.087 1.00 90.06 101 ASP A CA 1
ATOM 822 C C . ASP A 1 101 ? 28.823 -0.704 -29.708 1.00 90.06 101 ASP A C 1
ATOM 824 O O . ASP A 1 101 ? 28.702 0.511 -29.553 1.00 90.06 101 ASP A O 1
ATOM 828 N N . ARG A 1 102 ? 29.848 -1.245 -30.374 1.00 86.19 102 ARG A N 1
ATOM 829 C CA . ARG A 1 102 ? 30.956 -0.479 -30.976 1.00 86.19 102 ARG A CA 1
ATOM 830 C C . ARG A 1 102 ? 30.787 -0.287 -32.483 1.00 86.19 102 ARG A C 1
ATOM 832 O O . ARG A 1 102 ? 31.776 -0.146 -33.191 1.00 86.19 102 ARG A O 1
ATOM 839 N N . SER A 1 103 ? 29.551 -0.346 -32.970 1.00 85.81 103 SER A N 1
ATOM 840 C CA . SER A 1 103 ? 29.231 -0.287 -34.402 1.00 85.81 103 SER A CA 1
ATOM 841 C C . SER A 1 103 ? 28.964 1.120 -34.943 1.00 85.81 103 SER A C 1
ATOM 843 O O . SER A 1 103 ? 28.471 1.248 -36.058 1.00 85.81 103 SER A O 1
ATOM 845 N N . ASP A 1 104 ? 29.217 2.166 -34.150 1.00 87.38 104 ASP A N 1
ATOM 846 C CA . ASP A 1 104 ? 28.763 3.536 -34.437 1.00 87.38 104 ASP A CA 1
ATOM 847 C C . ASP A 1 104 ? 27.253 3.609 -34.733 1.00 87.38 104 ASP A C 1
ATOM 849 O O . ASP A 1 104 ? 26.775 4.370 -35.573 1.00 87.38 104 ASP A O 1
ATOM 853 N N . ASN A 1 105 ? 26.479 2.806 -33.996 1.00 91.56 105 ASN A N 1
ATOM 854 C CA . ASN A 1 105 ? 25.039 2.657 -34.158 1.00 91.56 105 ASN A CA 1
ATOM 855 C C . ASN A 1 105 ? 24.297 4.002 -34.049 1.00 91.56 105 ASN A C 1
ATOM 857 O O . ASN A 1 105 ? 24.162 4.580 -32.965 1.00 91.56 105 ASN A O 1
ATOM 861 N N . ILE A 1 106 ? 23.752 4.469 -35.176 1.00 94.00 106 ILE A N 1
ATOM 862 C CA . ILE A 1 106 ? 23.016 5.737 -35.269 1.00 94.00 106 ILE A CA 1
ATOM 863 C C . ILE A 1 106 ? 21.784 5.724 -34.357 1.00 94.00 106 ILE A C 1
ATOM 865 O O . ILE A 1 106 ? 21.505 6.722 -33.687 1.00 94.00 106 ILE A O 1
ATOM 869 N N . LYS A 1 107 ? 21.070 4.594 -34.254 1.00 95.06 107 LYS A N 1
ATOM 870 C CA . LYS A 1 107 ? 19.901 4.501 -33.371 1.00 95.06 107 LYS A CA 1
ATOM 871 C C . LYS A 1 107 ? 20.292 4.643 -31.908 1.00 95.06 107 LYS A C 1
ATOM 873 O O . LYS A 1 107 ? 19.629 5.372 -31.168 1.00 95.06 107 LYS A O 1
ATOM 878 N N . ALA A 1 108 ? 21.382 3.993 -31.505 1.00 94.62 108 ALA A N 1
ATOM 879 C CA . ALA A 1 108 ? 21.860 4.031 -30.129 1.00 94.62 108 ALA A CA 1
ATOM 880 C C . ALA A 1 108 ? 22.492 5.377 -29.744 1.00 94.62 108 ALA A C 1
ATOM 882 O O . ALA A 1 108 ? 22.353 5.798 -28.598 1.00 94.62 108 ALA A O 1
ATOM 883 N N . ASN A 1 109 ? 23.165 6.061 -30.671 1.00 93.56 109 ASN A N 1
ATOM 884 C CA . ASN A 1 109 ? 23.945 7.262 -30.359 1.00 93.56 109 ASN A CA 1
ATOM 885 C C . ASN A 1 109 ? 23.246 8.579 -30.740 1.00 93.56 109 ASN A C 1
ATOM 887 O O . ASN A 1 109 ? 23.563 9.617 -30.166 1.00 93.56 109 ASN A O 1
ATOM 891 N N . VAL A 1 110 ? 22.271 8.555 -31.659 1.00 91.88 110 VAL A N 1
ATOM 892 C CA . VAL A 1 110 ? 21.617 9.768 -32.191 1.00 91.88 110 VAL A CA 1
ATOM 893 C C . VAL A 1 110 ? 20.092 9.708 -32.086 1.00 91.88 110 VAL A C 1
ATOM 895 O O . VAL A 1 110 ? 19.480 10.635 -31.553 1.00 91.88 110 VAL A O 1
ATOM 898 N N . THR A 1 111 ? 19.447 8.638 -32.565 1.00 93.94 111 THR A N 1
ATOM 899 C CA . THR A 1 111 ? 17.970 8.569 -32.606 1.00 93.94 111 THR A CA 1
ATOM 900 C C . THR A 1 111 ? 17.378 8.495 -31.202 1.00 93.94 111 THR A C 1
ATOM 902 O O . THR A 1 111 ? 16.636 9.391 -30.796 1.00 93.94 111 THR A O 1
ATOM 905 N N . TYR A 1 112 ? 17.772 7.474 -30.439 1.00 95.88 112 TYR A N 1
ATOM 906 C CA . TYR A 1 112 ? 17.339 7.231 -29.059 1.00 95.88 112 TYR A CA 1
ATOM 907 C C . TYR A 1 112 ? 18.418 7.591 -28.028 1.00 95.88 112 TYR A C 1
ATOM 909 O O . TYR A 1 112 ? 18.187 7.486 -26.827 1.00 95.88 112 TYR A O 1
ATOM 917 N N . GLY A 1 113 ? 19.589 8.027 -28.499 1.00 94.62 113 GLY A N 1
ATOM 918 C CA . GLY A 1 113 ? 20.685 8.560 -27.696 1.00 94.62 113 GLY A CA 1
ATOM 919 C C . GLY A 1 113 ? 20.965 10.033 -27.969 1.00 94.62 113 GLY A C 1
ATOM 920 O O . GLY A 1 113 ? 20.228 10.718 -28.682 1.00 94.62 113 GLY A O 1
ATOM 921 N N . THR A 1 114 ? 22.059 10.514 -27.394 1.00 93.44 114 THR A N 1
ATOM 922 C CA . THR A 1 114 ? 22.719 11.769 -27.748 1.00 93.44 114 THR A CA 1
ATOM 923 C C . THR A 1 114 ? 24.233 11.553 -27.774 1.00 93.44 114 THR A C 1
ATOM 925 O O . THR A 1 114 ? 24.745 10.570 -27.235 1.00 93.44 114 THR A O 1
ATOM 928 N N . ASN A 1 115 ? 24.980 12.537 -28.279 1.00 89.56 115 ASN A N 1
ATOM 929 C CA . ASN A 1 115 ? 26.448 12.533 -28.228 1.00 89.56 115 ASN A CA 1
ATOM 930 C C . ASN A 1 115 ? 27.014 12.449 -26.793 1.00 89.56 115 ASN A C 1
ATOM 932 O O . ASN A 1 115 ? 28.192 12.160 -26.607 1.00 89.56 115 ASN A O 1
ATOM 936 N N . ARG A 1 116 ? 26.198 12.739 -25.770 1.00 92.25 116 ARG A N 1
ATOM 937 C CA . ARG A 1 116 ? 26.588 12.740 -24.352 1.00 92.25 116 ARG A CA 1
ATOM 938 C C . ARG A 1 116 ? 26.155 11.479 -23.606 1.00 92.25 116 ARG A C 1
ATOM 940 O O . ARG A 1 116 ? 26.711 11.196 -22.546 1.00 92.25 116 ARG A O 1
ATOM 947 N N . ILE A 1 117 ? 25.155 10.753 -24.106 1.00 93.56 117 ILE A N 1
ATOM 948 C CA . ILE A 1 117 ? 24.616 9.552 -23.461 1.00 93.56 117 ILE A CA 1
ATOM 949 C C . ILE A 1 117 ? 23.973 8.623 -24.498 1.00 93.56 117 ILE A C 1
ATOM 951 O O . ILE A 1 117 ? 23.108 9.031 -25.267 1.00 93.56 117 ILE A O 1
ATOM 955 N N . ASN A 1 118 ? 24.367 7.350 -24.507 1.00 95.50 118 ASN A N 1
ATOM 956 C CA . ASN A 1 118 ? 23.792 6.381 -25.438 1.00 95.50 118 ASN A CA 1
ATOM 957 C C . ASN A 1 118 ? 22.404 5.881 -24.995 1.00 95.50 118 ASN A C 1
ATOM 959 O O . ASN A 1 118 ? 22.023 5.963 -23.821 1.00 95.50 118 ASN A O 1
ATOM 963 N N . ALA A 1 119 ? 21.668 5.308 -25.944 1.00 96.75 119 ALA A N 1
ATOM 964 C CA . ALA A 1 119 ? 20.319 4.807 -25.735 1.00 96.75 119 ALA A CA 1
ATOM 965 C C . ALA A 1 119 ? 20.261 3.657 -24.722 1.00 96.75 119 ALA A C 1
ATOM 967 O O . ALA A 1 119 ? 19.346 3.635 -23.911 1.00 96.75 119 ALA A O 1
ATOM 968 N N . TYR A 1 120 ? 21.240 2.741 -24.680 1.00 96.44 120 TYR A N 1
ATOM 969 C CA . TYR A 1 120 ? 21.261 1.663 -23.676 1.00 96.44 120 TYR A CA 1
ATOM 970 C C . TYR A 1 120 ? 21.259 2.222 -22.247 1.00 96.44 120 TYR A C 1
ATOM 972 O O . TYR A 1 120 ? 20.589 1.692 -21.359 1.00 96.44 120 TYR A O 1
ATOM 980 N N . LYS A 1 121 ? 21.977 3.324 -22.002 1.00 94.69 121 LYS A N 1
ATOM 981 C CA . LYS A 1 121 ? 21.962 3.989 -20.698 1.00 94.69 121 LYS A CA 1
ATOM 982 C C . LYS A 1 121 ? 20.628 4.679 -20.422 1.00 94.69 121 LYS A C 1
ATOM 984 O O . LYS A 1 121 ? 20.120 4.541 -19.310 1.00 94.69 121 LYS A O 1
ATOM 989 N N . ILE A 1 122 ? 20.059 5.360 -21.416 1.00 95.88 122 ILE A N 1
ATOM 990 C CA . ILE A 1 122 ? 18.737 5.992 -21.302 1.00 95.88 122 ILE A CA 1
ATOM 991 C C . ILE A 1 122 ? 17.650 4.946 -21.021 1.00 95.88 122 ILE A C 1
ATOM 993 O O . ILE A 1 122 ? 16.814 5.170 -20.148 1.00 95.88 122 ILE A O 1
ATOM 997 N N . ILE A 1 123 ? 17.672 3.797 -21.703 1.00 96.62 123 ILE A N 1
ATOM 998 C CA . ILE A 1 123 ? 16.715 2.706 -21.489 1.00 96.62 123 ILE A CA 1
ATOM 999 C C . ILE A 1 123 ? 16.845 2.171 -20.064 1.00 96.62 123 ILE A C 1
ATOM 1001 O O . ILE A 1 123 ? 15.834 2.032 -19.388 1.00 96.62 123 ILE A O 1
ATOM 1005 N N . GLU A 1 124 ? 18.061 1.934 -19.557 1.00 93.19 124 GLU A N 1
ATOM 1006 C CA . GLU A 1 124 ? 18.234 1.519 -18.158 1.00 93.19 124 GLU A CA 1
ATOM 1007 C C . GLU A 1 124 ? 17.669 2.549 -17.169 1.00 93.19 124 GLU A C 1
ATOM 1009 O O . GLU A 1 124 ? 17.021 2.170 -16.190 1.00 93.19 124 GLU A O 1
ATOM 1014 N N . ASP A 1 125 ? 17.932 3.840 -17.383 1.00 91.25 125 ASP A N 1
ATOM 1015 C CA . ASP A 1 125 ? 17.406 4.885 -16.503 1.00 91.25 125 ASP A CA 1
ATOM 1016 C C . ASP A 1 125 ? 15.870 4.938 -16.582 1.00 91.25 125 ASP A C 1
ATOM 1018 O O . ASP A 1 125 ? 15.213 5.004 -15.543 1.00 91.25 125 ASP A O 1
ATOM 1022 N N . THR A 1 126 ? 15.301 4.753 -17.777 1.00 92.31 126 THR A N 1
ATOM 1023 C CA . THR A 1 126 ? 13.848 4.683 -18.011 1.00 92.31 126 THR A CA 1
ATOM 1024 C C . THR A 1 126 ? 13.213 3.475 -17.318 1.00 92.31 126 THR A C 1
ATOM 1026 O O . THR A 1 126 ? 12.246 3.645 -16.580 1.00 92.31 126 THR A O 1
ATOM 1029 N N . LEU A 1 127 ? 13.801 2.280 -17.456 1.00 92.25 127 LEU A N 1
ATOM 1030 C CA . LEU A 1 127 ? 13.372 1.055 -16.766 1.00 92.25 127 LEU A CA 1
ATOM 1031 C C . LEU A 1 127 ? 13.341 1.227 -15.237 1.00 92.25 127 LEU A C 1
ATOM 1033 O O . LEU A 1 127 ? 12.579 0.561 -14.546 1.00 92.25 127 LEU A O 1
ATOM 1037 N N . ASN A 1 128 ? 14.180 2.113 -14.695 1.00 87.75 128 ASN A N 1
ATOM 1038 C CA . ASN A 1 128 ? 14.278 2.386 -13.263 1.00 87.75 128 ASN A CA 1
ATOM 1039 C C . ASN A 1 128 ? 13.552 3.665 -12.817 1.00 87.75 128 ASN A C 1
ATOM 1041 O O . ASN A 1 128 ? 13.805 4.114 -11.696 1.00 87.75 128 ASN A O 1
ATOM 1045 N N . LEU A 1 129 ? 12.697 4.257 -13.659 1.00 86.00 129 LEU A N 1
ATOM 1046 C CA . LEU A 1 129 ? 11.975 5.503 -13.366 1.00 86.00 129 LEU A CA 1
ATOM 1047 C C . LEU A 1 129 ? 12.915 6.660 -12.956 1.00 86.00 129 LEU A C 1
ATOM 1049 O O . LEU A 1 129 ? 12.599 7.462 -12.074 1.00 86.00 129 LEU A O 1
ATOM 1053 N N . ARG A 1 130 ? 14.112 6.729 -13.554 1.00 85.12 130 ARG A N 1
ATOM 1054 C CA . ARG A 1 130 ? 15.111 7.775 -13.293 1.00 85.12 130 ARG A CA 1
ATOM 1055 C C . ARG A 1 130 ? 15.117 8.812 -14.406 1.00 85.12 130 ARG A C 1
ATOM 1057 O O . ARG A 1 130 ? 15.149 8.467 -15.584 1.00 85.12 130 ARG A O 1
ATOM 1064 N N . ASP A 1 131 ? 15.214 10.080 -14.018 1.00 82.06 131 ASP A N 1
ATOM 1065 C CA . ASP A 1 131 ? 15.454 11.160 -14.972 1.00 82.06 131 ASP A CA 1
ATOM 1066 C C . ASP A 1 131 ? 16.833 11.018 -15.621 1.00 82.06 131 ASP A C 1
ATOM 1068 O O . ASP A 1 131 ? 17.850 10.858 -14.933 1.00 82.06 131 ASP A O 1
ATOM 1072 N N . VAL A 1 132 ? 16.886 11.212 -16.937 1.00 87.56 132 VAL A N 1
ATOM 1073 C CA . VAL A 1 132 ? 18.147 11.385 -17.657 1.00 87.56 132 VAL A CA 1
ATOM 1074 C C . VAL A 1 132 ? 18.708 12.773 -17.346 1.00 87.56 132 VAL A C 1
ATOM 1076 O O . VAL A 1 132 ? 18.018 13.778 -17.512 1.00 87.56 132 VAL A O 1
ATOM 1079 N N . ARG A 1 133 ? 19.958 12.841 -16.868 1.00 85.38 133 ARG A N 1
ATOM 1080 C CA . ARG A 1 133 ? 20.653 14.097 -16.536 1.00 85.38 133 ARG A CA 1
ATOM 1081 C C . ARG A 1 133 ? 22.088 14.071 -17.029 1.00 85.38 133 ARG A C 1
ATOM 1083 O O . ARG A 1 133 ? 22.808 13.098 -16.800 1.00 85.38 133 ARG A O 1
ATOM 1090 N N . ILE A 1 134 ? 22.510 15.170 -17.642 1.00 89.44 134 ILE A N 1
ATOM 1091 C CA . ILE A 1 134 ? 23.868 15.359 -18.144 1.00 89.44 134 ILE A CA 1
ATOM 1092 C C . ILE A 1 134 ? 24.579 16.363 -17.247 1.00 89.44 134 ILE A C 1
ATOM 1094 O O . ILE A 1 134 ? 24.061 17.443 -16.975 1.00 89.44 134 ILE A O 1
ATOM 1098 N N . PHE A 1 135 ? 25.770 15.999 -16.783 1.00 88.12 135 PHE A N 1
ATOM 1099 C CA . PHE A 1 135 ? 26.618 16.875 -15.981 1.00 88.12 135 PHE A CA 1
ATOM 1100 C C . PHE A 1 135 ? 27.907 17.172 -16.738 1.00 88.12 135 PHE A C 1
ATOM 1102 O O . PHE A 1 135 ? 28.462 16.271 -17.375 1.00 88.12 135 PHE A O 1
ATOM 1109 N N . ASP A 1 136 ? 28.383 18.402 -16.604 1.00 89.38 136 ASP A N 1
ATOM 1110 C CA . ASP A 1 136 ? 29.723 18.822 -16.988 1.00 89.38 136 ASP A CA 1
ATOM 1111 C C . ASP A 1 136 ? 30.633 18.824 -15.765 1.00 89.38 136 ASP A C 1
ATOM 1113 O O . ASP A 1 136 ? 30.187 19.048 -14.637 1.00 89.38 136 ASP A O 1
ATOM 1117 N N . THR A 1 137 ? 31.911 18.553 -15.994 1.00 89.56 137 THR A N 1
ATOM 1118 C CA . THR A 1 137 ? 32.953 18.701 -14.983 1.00 89.56 137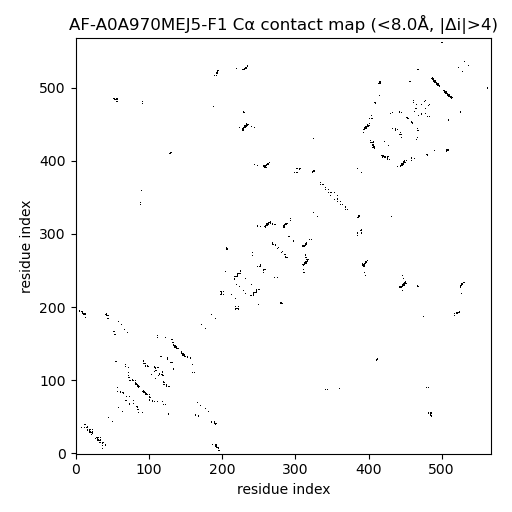 THR A CA 1
ATOM 1119 C C . THR A 1 137 ? 33.558 20.094 -15.125 1.00 89.56 137 THR A C 1
ATOM 1121 O O . THR A 1 137 ? 34.048 20.446 -16.196 1.00 89.56 137 THR A O 1
ATOM 1124 N N . VAL A 1 138 ? 33.517 20.877 -14.048 1.00 88.00 138 VAL A N 1
ATOM 1125 C CA . VAL A 1 138 ? 34.134 22.204 -13.944 1.00 88.00 138 VAL A CA 1
ATOM 1126 C C . VAL A 1 138 ? 35.124 22.177 -12.781 1.00 88.00 138 VAL A C 1
ATOM 1128 O O . VAL A 1 138 ? 34.861 21.547 -11.757 1.00 88.00 138 VAL A O 1
ATOM 1131 N N . TYR A 1 139 ? 36.266 22.839 -12.941 1.00 84.81 139 TYR A N 1
ATOM 1132 C CA . TYR A 1 139 ? 37.264 22.986 -11.883 1.00 84.81 139 TYR A CA 1
ATOM 1133 C C . TYR A 1 139 ? 37.082 24.349 -11.206 1.00 84.81 139 TYR A C 1
ATOM 1135 O O . TYR A 1 139 ? 37.291 25.379 -11.841 1.00 84.81 139 TYR A O 1
ATOM 1143 N N . GLU A 1 140 ? 36.695 24.345 -9.929 1.00 81.19 140 GLU A N 1
ATOM 1144 C CA . GLU A 1 140 ? 36.632 25.532 -9.060 1.00 81.19 140 GLU A CA 1
ATOM 1145 C C . GLU A 1 140 ? 37.593 25.309 -7.884 1.00 81.19 140 GLU A C 1
ATOM 1147 O O . GLU A 1 140 ? 37.556 24.253 -7.251 1.00 81.19 140 GLU A O 1
ATOM 1152 N N . ASP A 1 141 ? 38.487 26.266 -7.615 1.00 77.25 141 ASP A N 1
ATOM 1153 C CA . ASP A 1 141 ? 39.452 26.227 -6.499 1.00 77.25 141 ASP A CA 1
ATOM 1154 C C . ASP A 1 141 ? 40.280 24.927 -6.402 1.00 77.25 141 ASP A C 1
ATOM 1156 O O . ASP A 1 141 ? 40.562 24.414 -5.320 1.00 77.25 141 ASP A O 1
ATOM 1160 N N . GLY A 1 142 ? 40.649 24.351 -7.552 1.00 80.81 142 GLY A N 1
ATOM 1161 C CA . GLY A 1 142 ? 41.414 23.100 -7.629 1.00 80.81 142 GLY A CA 1
ATOM 1162 C C . GLY A 1 142 ? 40.606 21.825 -7.350 1.00 80.81 142 GLY A C 1
ATOM 1163 O O . GLY A 1 142 ? 41.168 20.733 -7.427 1.00 80.81 142 GLY A O 1
ATOM 1164 N N . ASN A 1 143 ? 39.299 21.933 -7.087 1.00 79.88 143 ASN A N 1
ATOM 1165 C CA . ASN A 1 143 ? 38.406 20.801 -6.853 1.00 79.88 143 ASN A CA 1
ATOM 1166 C C . ASN A 1 143 ? 37.503 20.526 -8.064 1.00 79.88 143 ASN A C 1
ATOM 1168 O O . ASN A 1 143 ? 36.935 21.433 -8.674 1.00 79.88 143 ASN A O 1
ATOM 1172 N N . GLU A 1 144 ? 37.341 19.243 -8.396 1.00 86.31 144 GLU A N 1
ATOM 1173 C CA . GLU A 1 144 ? 36.433 18.799 -9.454 1.00 86.31 144 GLU A CA 1
ATOM 1174 C C . GLU A 1 144 ? 34.976 18.905 -8.980 1.00 86.31 144 GLU A C 1
ATOM 1176 O O . GLU A 1 144 ? 34.557 18.224 -8.039 1.00 86.31 144 GLU A O 1
ATOM 1181 N N . LYS A 1 145 ? 34.175 19.733 -9.655 1.00 85.88 145 LYS A N 1
ATOM 1182 C CA . LYS A 1 145 ? 32.751 19.910 -9.363 1.00 85.88 145 LYS A CA 1
ATOM 1183 C C . LYS A 1 145 ? 31.911 19.526 -10.572 1.00 85.88 145 LYS A C 1
ATOM 1185 O O . LYS A 1 145 ? 32.130 19.988 -11.689 1.00 85.88 145 LYS A O 1
ATOM 1190 N N . ARG A 1 146 ? 30.902 18.680 -10.346 1.00 86.62 146 ARG A N 1
ATOM 1191 C CA . ARG A 1 146 ? 29.935 18.298 -11.383 1.00 86.62 146 ARG A CA 1
ATOM 1192 C C . ARG A 1 146 ? 28.762 19.271 -11.391 1.00 86.62 146 ARG A C 1
ATOM 1194 O O . ARG A 1 146 ? 28.003 19.325 -10.425 1.00 86.62 146 ARG A O 1
ATOM 1201 N N . VAL A 1 147 ? 28.587 19.993 -12.491 1.00 86.69 147 VAL A N 1
ATOM 1202 C CA . VAL A 1 147 ? 27.512 20.975 -12.690 1.00 86.69 147 VAL A CA 1
ATOM 1203 C C . VAL A 1 147 ? 26.500 20.423 -13.693 1.00 86.69 147 VAL A C 1
ATOM 1205 O O . VAL A 1 147 ? 26.873 19.822 -14.695 1.00 86.69 147 VAL A O 1
ATOM 1208 N N . LEU A 1 148 ? 25.201 20.572 -13.419 1.00 85.50 148 LEU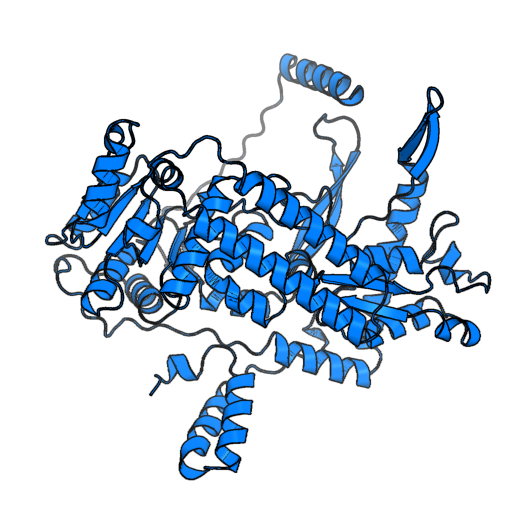 A N 1
ATOM 1209 C CA . LEU A 1 148 ? 24.145 20.092 -14.317 1.00 85.50 148 LEU A CA 1
ATOM 1210 C C . LEU A 1 148 ? 24.133 20.916 -15.614 1.00 85.50 148 LEU A C 1
ATOM 1212 O O . LEU A 1 148 ? 23.876 22.120 -15.582 1.00 85.50 148 LEU A O 1
ATOM 1216 N N . ASN A 1 149 ? 24.313 20.260 -16.760 1.00 89.00 149 ASN A N 1
ATOM 1217 C CA . ASN A 1 149 ? 24.162 20.898 -18.062 1.00 89.00 149 ASN A CA 1
ATOM 1218 C C . ASN A 1 149 ? 22.675 20.945 -18.432 1.00 89.00 149 ASN A C 1
ATOM 1220 O O . ASN A 1 149 ? 22.107 19.951 -18.894 1.00 89.00 149 ASN A O 1
ATOM 1224 N N . LYS A 1 150 ? 22.031 22.099 -18.212 1.00 86.06 150 LYS A N 1
ATOM 1225 C CA . LYS A 1 150 ? 20.591 22.290 -18.462 1.00 86.06 150 LYS A CA 1
ATOM 1226 C C . LYS A 1 150 ? 20.211 22.023 -19.927 1.00 86.06 150 LYS A C 1
ATOM 1228 O O . LYS A 1 150 ? 19.186 21.395 -20.172 1.00 86.06 150 LYS A O 1
ATOM 1233 N N . LYS A 1 151 ? 21.044 22.448 -20.886 1.00 86.56 151 LYS A N 1
ATOM 1234 C CA . LYS A 1 151 ? 20.775 22.320 -22.329 1.00 86.56 151 LYS A CA 1
ATOM 1235 C C . LYS A 1 151 ? 20.846 20.864 -22.793 1.00 86.56 151 LYS A C 1
ATOM 1237 O O . LYS A 1 151 ? 19.878 20.352 -23.344 1.00 86.56 151 LYS A O 1
ATOM 1242 N N . GLU A 1 152 ? 21.955 20.182 -22.516 1.00 90.00 152 GLU A N 1
ATOM 1243 C CA . GLU A 1 152 ? 22.139 18.772 -22.890 1.00 90.00 152 GLU A CA 1
ATOM 1244 C C . GLU A 1 152 ? 21.169 17.853 -22.140 1.00 90.00 152 GLU A C 1
ATOM 1246 O O . GLU A 1 152 ? 20.684 16.870 -22.697 1.00 90.00 152 GLU A O 1
ATOM 1251 N N . THR A 1 153 ? 20.831 18.193 -20.891 1.00 88.00 153 THR A N 1
ATOM 1252 C CA . THR A 1 153 ? 19.796 17.479 -20.132 1.00 88.00 153 THR A CA 1
ATOM 1253 C C . THR A 1 153 ? 18.429 17.616 -20.795 1.00 88.00 153 THR A C 1
ATOM 1255 O O . THR A 1 153 ? 17.764 16.603 -20.979 1.00 88.00 153 THR A O 1
ATOM 1258 N N . ALA A 1 154 ? 18.024 18.822 -21.208 1.00 85.44 154 ALA A N 1
ATOM 1259 C CA . ALA A 1 154 ? 16.745 19.028 -21.887 1.00 85.44 154 ALA A CA 1
ATOM 1260 C C . ALA A 1 154 ? 16.645 18.226 -23.199 1.00 85.44 154 ALA A C 1
ATOM 1262 O O . ALA A 1 154 ? 15.610 17.623 -23.470 1.00 85.44 154 ALA A O 1
ATOM 1263 N N . ILE A 1 155 ? 17.733 18.153 -23.976 1.00 87.50 155 ILE A N 1
ATOM 1264 C CA . ILE A 1 155 ? 17.796 17.338 -25.203 1.00 87.50 155 ILE A CA 1
ATOM 1265 C C . ILE A 1 155 ? 17.674 15.844 -24.867 1.00 87.50 155 ILE A C 1
ATOM 1267 O O . ILE A 1 155 ? 16.896 15.120 -25.487 1.00 87.50 155 ILE A O 1
ATOM 1271 N N . ALA A 1 156 ? 18.426 15.367 -23.872 1.00 89.25 156 ALA A N 1
ATOM 1272 C CA . ALA A 1 156 ? 18.423 13.958 -23.491 1.00 89.25 156 ALA A CA 1
ATOM 1273 C C . ALA A 1 156 ? 17.082 13.507 -22.878 1.00 89.25 156 ALA A C 1
ATOM 1275 O O . ALA A 1 156 ? 16.682 12.361 -23.065 1.00 89.25 156 ALA A O 1
ATOM 1276 N N . GLN A 1 157 ? 16.361 14.401 -22.196 1.00 87.38 157 GLN A N 1
ATOM 1277 C CA . GLN A 1 157 ? 15.056 14.121 -21.585 1.00 87.38 157 GLN A CA 1
ATOM 1278 C C . GLN A 1 157 ? 13.928 13.869 -22.594 1.00 87.38 157 GLN A C 1
ATOM 1280 O O . GLN A 1 157 ? 12.918 13.282 -22.219 1.00 87.38 157 GLN A O 1
ATOM 1285 N N . GLN A 1 158 ? 14.100 14.232 -23.867 1.00 86.62 158 GLN A N 1
ATOM 1286 C CA . GLN A 1 158 ? 13.131 13.903 -24.922 1.00 86.62 158 GLN A CA 1
ATOM 1287 C C . GLN A 1 158 ? 13.227 12.436 -25.374 1.00 86.62 158 GLN A C 1
ATOM 1289 O O . GLN A 1 158 ? 12.269 11.878 -25.905 1.00 86.62 158 GLN A O 1
ATOM 1294 N N . LYS A 1 159 ? 14.381 11.789 -25.167 1.00 93.50 159 LYS A N 1
ATOM 1295 C CA . LYS A 1 159 ? 14.654 10.432 -25.662 1.00 93.50 159 LYS A CA 1
ATOM 1296 C C . LYS A 1 159 ? 13.842 9.335 -24.953 1.00 93.50 159 LYS A C 1
ATOM 1298 O O . LYS A 1 159 ? 13.334 8.468 -25.662 1.00 93.50 159 LYS A O 1
ATOM 1303 N N . PRO A 1 160 ? 13.663 9.352 -23.613 1.00 92.19 160 PRO A N 1
ATOM 1304 C CA . PRO A 1 160 ? 12.797 8.399 -22.920 1.00 92.19 160 PRO A CA 1
ATOM 1305 C C . PRO A 1 160 ? 11.381 8.296 -23.489 1.00 92.19 160 PRO A C 1
ATOM 1307 O O . PRO A 1 160 ? 10.870 7.186 -23.592 1.00 92.19 160 PRO A O 1
ATOM 1310 N N . GLU A 1 161 ? 10.754 9.410 -23.882 1.00 89.50 161 GLU A N 1
ATOM 1311 C CA . GLU A 1 161 ? 9.375 9.366 -24.392 1.00 89.50 161 GLU A CA 1
ATOM 1312 C C . GLU A 1 161 ? 9.284 8.662 -25.746 1.00 89.50 161 GLU A C 1
ATOM 1314 O O . GLU A 1 161 ? 8.482 7.744 -25.896 1.00 89.50 161 GLU A O 1
ATOM 1319 N N . ALA A 1 162 ? 10.199 8.950 -26.675 1.00 93.19 162 ALA A N 1
ATOM 1320 C CA . ALA A 1 162 ? 10.266 8.226 -27.947 1.00 93.19 162 ALA A CA 1
ATOM 1321 C C . ALA A 1 162 ? 10.506 6.712 -27.757 1.00 93.19 162 ALA A C 1
ATOM 1323 O O . ALA A 1 162 ? 9.980 5.887 -28.505 1.00 93.19 162 ALA A O 1
ATOM 1324 N N . ILE A 1 163 ? 11.294 6.327 -26.746 1.00 96.50 163 ILE A N 1
ATOM 1325 C CA . ILE A 1 163 ? 11.531 4.918 -26.396 1.00 96.50 163 ILE A CA 1
ATOM 1326 C C . ILE A 1 163 ? 10.252 4.281 -25.834 1.00 96.50 163 ILE A C 1
ATOM 1328 O O . ILE A 1 163 ? 9.910 3.162 -26.218 1.00 96.50 163 ILE A O 1
ATOM 1332 N N . LYS A 1 164 ? 9.535 4.969 -24.938 1.00 93.94 164 LYS A N 1
ATOM 1333 C CA . LYS A 1 164 ? 8.273 4.479 -24.362 1.00 93.94 164 LYS A CA 1
ATOM 1334 C C . LYS A 1 164 ? 7.192 4.316 -25.433 1.00 93.94 164 LYS A C 1
ATOM 1336 O O . LYS A 1 164 ? 6.521 3.290 -25.445 1.00 93.94 164 LYS A O 1
ATOM 1341 N N . GLU A 1 165 ? 7.055 5.266 -26.355 1.00 94.19 165 GLU A N 1
ATOM 1342 C CA . GLU A 1 165 ? 6.112 5.178 -27.482 1.00 94.19 165 GLU A CA 1
ATOM 1343 C C . GLU A 1 165 ? 6.424 3.986 -28.400 1.00 94.19 165 GLU A C 1
ATOM 1345 O O . GLU A 1 165 ? 5.528 3.220 -28.779 1.00 94.19 165 GLU A O 1
ATOM 1350 N N . ALA A 1 166 ? 7.708 3.776 -28.707 1.00 96.94 166 ALA A N 1
ATOM 1351 C CA . ALA A 1 166 ? 8.149 2.617 -29.473 1.00 96.94 166 ALA A CA 1
ATOM 1352 C C . ALA A 1 166 ? 7.858 1.302 -28.732 1.00 96.94 166 ALA A C 1
ATOM 1354 O O . ALA A 1 166 ? 7.408 0.339 -29.353 1.00 96.94 166 ALA A O 1
ATOM 1355 N N . PHE A 1 167 ? 8.054 1.266 -27.409 1.00 97.31 167 PHE A N 1
ATOM 1356 C CA . PHE A 1 167 ? 7.723 0.107 -26.579 1.00 97.31 167 PHE A CA 1
ATOM 1357 C C . PHE A 1 167 ? 6.229 -0.223 -26.616 1.00 97.31 167 PHE A C 1
ATOM 1359 O O . PHE A 1 167 ? 5.879 -1.379 -26.847 1.00 97.31 167 PHE A O 1
ATOM 1366 N N . GLN A 1 168 ? 5.353 0.776 -26.465 1.00 94.56 168 GLN A N 1
ATOM 1367 C CA . GLN A 1 168 ? 3.897 0.583 -26.518 1.00 94.56 168 GLN A CA 1
ATOM 1368 C C . GLN A 1 168 ? 3.443 -0.003 -27.859 1.00 94.56 168 GLN A C 1
ATOM 1370 O O . GLN A 1 168 ? 2.652 -0.942 -27.910 1.00 94.56 168 GLN A O 1
ATOM 1375 N N . SER A 1 169 ? 4.008 0.499 -28.959 1.00 94.75 169 SER A N 1
ATOM 1376 C CA . SER A 1 169 ? 3.714 -0.009 -30.305 1.00 94.75 169 SER A CA 1
ATOM 1377 C C . SER A 1 169 ? 4.275 -1.416 -30.544 1.00 94.75 169 SER A C 1
ATOM 1379 O O . SER A 1 169 ? 3.797 -2.158 -31.405 1.00 94.75 169 SER A O 1
ATOM 1381 N N . TRP A 1 170 ? 5.320 -1.785 -29.805 1.00 97.88 170 TRP A N 1
ATOM 1382 C CA . TRP A 1 170 ? 6.029 -3.043 -29.967 1.00 97.88 170 TRP A CA 1
ATOM 1383 C C . TRP A 1 170 ? 5.433 -4.165 -29.122 1.00 97.88 170 TRP A C 1
ATOM 1385 O O . TRP A 1 170 ? 5.214 -5.251 -29.652 1.00 97.88 170 TRP A O 1
ATOM 1395 N N . ILE A 1 171 ? 5.157 -3.940 -27.835 1.00 97.62 171 ILE A N 1
ATOM 1396 C CA . ILE A 1 171 ? 4.944 -4.991 -26.824 1.00 97.62 171 ILE A CA 1
ATOM 1397 C C . ILE A 1 171 ? 3.895 -6.033 -27.228 1.00 97.62 171 ILE A C 1
ATOM 1399 O O . ILE A 1 171 ? 4.130 -7.231 -27.074 1.00 97.62 171 ILE A O 1
ATOM 1403 N N . TRP A 1 172 ? 2.816 -5.606 -27.882 1.00 97.25 172 TRP A N 1
ATOM 1404 C CA . TRP A 1 172 ? 1.731 -6.484 -28.312 1.00 97.25 172 TRP A CA 1
ATOM 1405 C C . TRP A 1 172 ? 1.827 -6.962 -29.761 1.00 97.25 172 TRP A C 1
ATOM 1407 O O . TRP A 1 172 ? 0.965 -7.718 -30.193 1.00 97.25 172 TRP A O 1
ATOM 1417 N N . LYS A 1 173 ? 2.829 -6.550 -30.543 1.00 96.94 173 LYS A N 1
ATOM 1418 C CA . LYS A 1 173 ? 2.903 -6.835 -31.988 1.00 96.94 173 LYS A CA 1
ATOM 1419 C C . LYS A 1 173 ? 3.109 -8.318 -32.312 1.00 96.94 173 LYS A C 1
ATOM 1421 O O . LYS A 1 173 ? 2.443 -8.832 -33.206 1.00 96.94 173 LYS A O 1
ATOM 1426 N N . ASP A 1 174 ? 4.010 -8.990 -31.597 1.00 97.81 174 ASP A N 1
ATOM 1427 C CA . ASP A 1 174 ? 4.274 -10.420 -31.785 1.00 97.81 174 ASP A CA 1
ATOM 1428 C C . ASP A 1 174 ? 3.201 -11.283 -31.082 1.00 97.81 174 ASP A C 1
ATOM 1430 O O . ASP A 1 174 ? 2.987 -11.105 -29.878 1.00 97.81 174 ASP A O 1
ATOM 1434 N N . PRO A 1 175 ? 2.530 -12.223 -31.782 1.00 97.56 175 PRO A N 1
ATOM 1435 C CA . PRO A 1 175 ? 1.464 -13.035 -31.195 1.00 97.56 175 PRO A CA 1
ATOM 1436 C C . PRO A 1 175 ? 1.906 -13.912 -30.018 1.00 97.56 175 PRO A C 1
ATOM 1438 O O . PRO A 1 175 ? 1.173 -14.011 -29.038 1.00 97.56 175 PRO A O 1
ATOM 1441 N N . LYS A 1 176 ? 3.104 -14.514 -30.078 1.00 97.56 176 LYS A N 1
ATOM 1442 C CA . LYS A 1 176 ? 3.591 -15.414 -29.017 1.00 97.56 176 LYS A CA 1
ATOM 1443 C C . LYS A 1 176 ? 3.936 -14.636 -27.755 1.00 97.56 176 LYS A C 1
ATOM 1445 O O . LYS A 1 176 ? 3.583 -15.044 -26.651 1.00 97.56 176 LYS A O 1
ATOM 1450 N N . ARG A 1 177 ? 4.606 -13.491 -27.914 1.00 97.81 177 ARG A N 1
ATOM 1451 C CA . ARG A 1 177 ? 4.869 -12.559 -26.817 1.00 97.81 177 ARG A CA 1
ATOM 1452 C C . ARG A 1 177 ? 3.564 -12.061 -26.212 1.00 97.81 177 ARG A C 1
ATOM 1454 O O . ARG A 1 177 ? 3.445 -12.070 -24.992 1.00 97.81 177 ARG A O 1
ATOM 1461 N N . ARG A 1 178 ? 2.594 -11.664 -27.043 1.00 97.88 178 ARG A N 1
ATOM 1462 C CA . ARG A 1 178 ? 1.279 -11.199 -26.587 1.00 97.88 178 ARG A CA 1
ATOM 1463 C C . ARG A 1 178 ? 0.596 -12.247 -25.714 1.00 97.88 178 ARG A C 1
ATOM 1465 O O . ARG A 1 178 ? 0.290 -11.946 -24.570 1.00 97.88 178 ARG A O 1
ATOM 1472 N N . GLU A 1 179 ? 0.438 -13.470 -26.213 1.00 97.62 179 GLU A N 1
ATOM 1473 C CA . GLU A 1 179 ? -0.184 -14.574 -25.470 1.00 97.62 179 GLU A CA 1
ATOM 1474 C C . GLU A 1 179 ? 0.523 -14.833 -24.130 1.00 97.62 179 GLU A C 1
ATOM 1476 O O . GLU A 1 179 ? -0.116 -14.865 -23.076 1.00 97.62 179 GLU A O 1
ATOM 1481 N N . ARG A 1 180 ? 1.860 -14.924 -24.148 1.00 97.88 180 ARG A N 1
ATOM 1482 C CA . ARG A 1 180 ? 2.665 -15.140 -22.939 1.00 97.88 180 ARG A CA 1
ATOM 1483 C C . ARG A 1 180 ? 2.475 -14.024 -21.910 1.00 97.88 180 ARG A C 1
ATOM 1485 O O . ARG A 1 180 ? 2.279 -14.315 -20.733 1.00 97.88 180 ARG A O 1
ATOM 1492 N N . LEU A 1 181 ? 2.562 -12.761 -22.326 1.00 97.75 181 LEU A N 1
ATOM 1493 C CA . LEU A 1 181 ? 2.460 -11.617 -21.417 1.00 97.75 181 LEU A CA 1
ATOM 1494 C C . LEU A 1 181 ? 1.044 -11.446 -20.869 1.00 97.75 181 LEU A C 1
ATOM 1496 O O . LEU A 1 181 ? 0.893 -11.199 -19.675 1.00 97.75 181 LEU A O 1
ATOM 1500 N N . THR A 1 182 ? 0.020 -11.639 -21.703 1.00 97.25 182 THR A N 1
ATOM 1501 C CA . THR A 1 182 ? -1.380 -11.640 -21.265 1.00 97.25 182 THR A CA 1
ATOM 1502 C C . THR A 1 182 ? -1.616 -12.716 -20.209 1.00 97.25 182 THR A C 1
ATOM 1504 O O . THR A 1 182 ? -2.244 -12.438 -19.187 1.00 97.25 182 THR A O 1
ATOM 1507 N N . ARG A 1 183 ? -1.064 -13.923 -20.390 1.00 96.50 183 ARG A N 1
ATOM 1508 C CA . ARG A 1 183 ? -1.192 -14.991 -19.393 1.00 96.50 183 ARG A CA 1
ATOM 1509 C C . ARG A 1 183 ? -0.504 -14.644 -18.074 1.00 96.50 183 ARG A C 1
ATOM 1511 O O . ARG A 1 183 ? -1.136 -14.745 -17.027 1.00 96.50 183 ARG A O 1
ATOM 1518 N N . ILE A 1 184 ? 0.750 -14.185 -18.132 1.00 95.69 184 ILE A N 1
ATOM 1519 C CA . ILE A 1 184 ? 1.509 -13.761 -16.943 1.00 95.69 184 ILE A CA 1
ATOM 1520 C C . ILE A 1 184 ? 0.734 -12.690 -16.169 1.00 95.69 184 ILE A C 1
ATOM 1522 O O . ILE A 1 184 ? 0.590 -12.788 -14.952 1.00 95.69 184 ILE A O 1
ATOM 1526 N N . TYR A 1 185 ? 0.207 -11.687 -16.871 1.00 95.00 185 TYR A N 1
ATOM 1527 C CA . TYR A 1 185 ? -0.539 -10.605 -16.245 1.00 95.00 185 TYR A CA 1
ATOM 1528 C C . TYR A 1 185 ? -1.816 -11.103 -15.557 1.00 95.00 185 TYR A C 1
ATOM 1530 O O . TYR A 1 185 ? -2.083 -10.745 -14.408 1.00 95.00 185 TYR A O 1
ATOM 1538 N N . ASN A 1 186 ? -2.582 -11.965 -16.232 1.00 95.19 186 ASN A N 1
ATOM 1539 C CA . ASN A 1 186 ? -3.815 -12.516 -15.680 1.00 95.19 186 ASN A CA 1
ATOM 1540 C C . ASN A 1 186 ? -3.568 -13.370 -14.430 1.00 95.19 186 ASN A C 1
ATOM 1542 O O . ASN A 1 186 ? -4.308 -13.263 -13.454 1.00 95.19 186 ASN A O 1
ATOM 1546 N N . ASP A 1 187 ? -2.506 -14.174 -14.431 1.00 93.25 187 ASP A N 1
ATOM 1547 C CA . ASP A 1 187 ? -2.141 -15.002 -13.281 1.00 93.25 187 ASP A CA 1
ATOM 1548 C C . ASP A 1 187 ? -1.678 -14.153 -12.082 1.00 93.25 187 ASP A C 1
ATOM 1550 O O . ASP A 1 187 ? -2.018 -14.449 -10.932 1.00 93.25 187 ASP A O 1
ATOM 1554 N N . LEU A 1 188 ? -0.951 -13.060 -12.332 1.00 91.00 188 LEU A N 1
ATOM 1555 C CA . LEU A 1 188 ? -0.420 -12.198 -11.273 1.00 91.00 188 LEU A CA 1
ATOM 1556 C C . LEU A 1 188 ? -1.450 -11.216 -10.703 1.00 91.00 188 LEU A C 1
ATOM 1558 O O . LEU A 1 188 ? -1.513 -11.049 -9.480 1.00 91.00 188 LEU A O 1
ATOM 1562 N N . TYR A 1 189 ? -2.235 -10.551 -11.553 1.00 91.69 189 TYR A N 1
ATOM 1563 C CA . TYR A 1 189 ? -3.043 -9.389 -11.160 1.00 91.69 189 TYR A CA 1
ATOM 1564 C C . TYR A 1 189 ? -4.550 -9.604 -11.329 1.00 91.69 189 TYR A C 1
ATOM 1566 O O . TYR A 1 189 ? -5.298 -9.261 -10.416 1.00 91.69 189 TYR A O 1
ATOM 1574 N N . ASN A 1 190 ? -4.999 -10.265 -12.402 1.00 93.38 190 ASN A N 1
ATOM 1575 C CA . ASN A 1 190 ? -6.410 -10.641 -12.594 1.00 93.38 190 ASN A CA 1
ATOM 1576 C C . ASN A 1 190 ? -6.746 -12.002 -11.953 1.00 93.38 190 ASN A C 1
ATOM 1578 O O . ASN A 1 190 ? -7.360 -12.890 -12.549 1.00 93.38 190 ASN A O 1
ATOM 1582 N N . SER A 1 191 ? -6.269 -12.200 -10.730 1.00 91.38 191 SER A N 1
ATOM 1583 C CA . SER A 1 191 ? -6.427 -13.448 -9.980 1.00 91.38 191 SER A CA 1
ATOM 1584 C C . SER A 1 191 ? -7.254 -13.280 -8.717 1.00 91.38 191 SER A C 1
ATOM 1586 O O . SER A 1 191 ? -7.638 -14.274 -8.101 1.00 91.38 191 SER A O 1
ATOM 1588 N N . ASN A 1 192 ? -7.529 -12.034 -8.337 1.00 89.94 192 ASN A N 1
ATOM 1589 C CA . ASN A 1 192 ? -8.154 -11.708 -7.076 1.00 89.94 192 ASN A CA 1
ATOM 1590 C C . ASN A 1 192 ? -9.658 -11.462 -7.219 1.00 89.94 192 ASN A C 1
ATOM 1592 O O . ASN A 1 192 ? -10.084 -10.717 -8.097 1.00 89.94 192 ASN A O 1
ATOM 1596 N N . ARG A 1 193 ? -10.453 -12.037 -6.316 1.00 91.25 193 ARG A N 1
ATOM 1597 C CA . ARG A 1 193 ? -11.886 -11.765 -6.191 1.00 91.25 193 ARG A CA 1
ATOM 1598 C C . ARG A 1 193 ? -12.166 -11.149 -4.816 1.00 91.25 193 ARG A C 1
ATOM 1600 O O . ARG A 1 193 ? -11.956 -11.838 -3.817 1.00 91.25 193 ARG A O 1
ATOM 1607 N N . PRO A 1 194 ? -12.652 -9.896 -4.731 1.00 87.75 194 PRO A N 1
ATOM 1608 C CA . PRO A 1 194 ? -12.999 -9.286 -3.452 1.00 87.75 194 PRO A CA 1
ATOM 1609 C C . PRO A 1 194 ? -14.050 -10.109 -2.704 1.00 87.75 194 PRO A C 1
ATOM 1611 O O . PRO A 1 194 ? -14.965 -10.665 -3.316 1.00 87.75 194 PRO A O 1
ATOM 1614 N N . ARG A 1 195 ? -13.919 -10.182 -1.380 1.00 90.44 195 ARG A N 1
ATOM 1615 C CA . ARG A 1 195 ? -14.912 -10.819 -0.516 1.00 90.44 195 ARG A CA 1
ATOM 1616 C C . ARG A 1 195 ? -16.082 -9.870 -0.280 1.00 90.44 195 ARG A C 1
ATOM 1618 O O . ARG A 1 195 ? -15.880 -8.685 -0.032 1.00 90.44 195 ARG A O 1
ATOM 1625 N N . GLU A 1 196 ? -17.291 -10.409 -0.326 1.00 88.69 196 GLU A N 1
ATOM 1626 C CA . GLU A 1 196 ? -18.492 -9.714 0.129 1.00 88.69 196 GLU A CA 1
ATOM 1627 C C . GLU A 1 196 ? -18.779 -10.130 1.569 1.00 88.69 196 GLU A C 1
ATOM 1629 O O . GLU A 1 196 ? -18.744 -11.317 1.895 1.00 88.69 196 GLU A O 1
ATOM 1634 N N . TYR A 1 197 ? -19.036 -9.149 2.430 1.00 92.25 197 TYR A N 1
ATOM 1635 C CA . TYR A 1 197 ? -19.316 -9.369 3.842 1.00 92.25 197 TYR A CA 1
ATOM 1636 C C . TYR A 1 197 ? -20.788 -9.080 4.116 1.00 92.25 197 TYR A C 1
ATOM 1638 O O . TYR A 1 197 ? -21.269 -7.985 3.829 1.00 92.25 197 TYR A O 1
ATOM 1646 N N . ASP A 1 198 ? -21.493 -10.061 4.678 1.00 92.19 198 ASP A N 1
ATOM 1647 C CA . ASP A 1 198 ? -22.861 -9.893 5.158 1.00 92.19 198 ASP A CA 1
ATOM 1648 C C . ASP A 1 198 ? -22.908 -10.071 6.674 1.00 92.19 198 ASP A C 1
ATOM 1650 O O . ASP A 1 198 ? -22.739 -11.176 7.188 1.00 92.19 198 ASP A O 1
ATOM 1654 N N . GLY A 1 199 ? -23.159 -8.979 7.392 1.00 93.12 199 GLY A N 1
ATOM 1655 C CA . GLY A 1 199 ? -23.248 -8.994 8.851 1.00 93.12 199 GLY A CA 1
ATOM 1656 C C . GLY A 1 199 ? -24.647 -9.246 9.400 1.00 93.12 199 GLY A C 1
ATOM 1657 O O . GLY A 1 199 ? -24.833 -9.172 10.609 1.00 93.12 199 GLY A O 1
ATOM 1658 N N . SER A 1 200 ? -25.644 -9.526 8.555 1.00 93.06 200 SER A N 1
ATOM 1659 C CA . SER A 1 200 ? -27.058 -9.637 8.961 1.00 93.06 200 SER A CA 1
ATOM 1660 C C . SER A 1 200 ? -27.339 -10.673 10.065 1.00 93.06 200 SER A C 1
ATOM 1662 O O . SER A 1 200 ? -28.365 -10.602 10.741 1.00 93.06 200 SER A O 1
ATOM 1664 N N . HIS A 1 201 ? -26.420 -11.618 10.263 1.00 91.31 201 HIS A N 1
ATOM 1665 C CA . HIS A 1 201 ? -26.470 -12.660 11.284 1.00 91.31 201 HIS A CA 1
ATOM 1666 C C . HIS A 1 201 ? -25.764 -12.293 12.605 1.00 91.31 201 HIS A C 1
ATOM 1668 O O . HIS A 1 201 ? -25.873 -13.051 13.573 1.00 91.31 201 HIS A O 1
ATOM 1674 N N . ILE A 1 202 ? -25.039 -11.170 12.664 1.00 94.31 202 ILE A N 1
ATOM 1675 C CA . ILE A 1 202 ? -24.310 -10.726 13.859 1.00 94.31 202 ILE A CA 1
ATOM 1676 C C . ILE A 1 202 ? -25.311 -10.284 14.928 1.00 94.31 202 ILE A C 1
ATOM 1678 O O . ILE A 1 202 ? -26.219 -9.490 14.676 1.00 94.31 202 ILE A O 1
ATOM 1682 N N . LYS A 1 203 ? -25.128 -10.795 16.148 1.00 92.56 203 LYS A N 1
ATOM 1683 C CA . LYS A 1 203 ? -25.923 -10.419 17.319 1.00 92.56 203 LYS A CA 1
ATOM 1684 C C . LYS A 1 203 ? -25.087 -9.548 18.243 1.00 92.56 203 LYS A C 1
ATOM 1686 O O . LYS A 1 203 ? -24.266 -10.068 18.987 1.00 92.56 203 LYS A O 1
ATOM 1691 N N . PHE A 1 204 ? -25.356 -8.249 18.210 1.00 95.88 204 PHE A N 1
ATOM 1692 C CA . PHE A 1 204 ? -24.620 -7.263 18.993 1.00 95.88 204 PHE A CA 1
ATOM 1693 C C . PHE A 1 204 ? -24.924 -7.382 20.490 1.00 95.88 204 PHE A C 1
ATOM 1695 O O . PHE A 1 204 ? -26.007 -7.006 20.949 1.00 95.88 204 PHE A O 1
ATOM 1702 N N . THR A 1 205 ? -23.985 -7.932 21.256 1.00 91.38 205 THR A N 1
ATOM 1703 C CA . THR A 1 205 ? -24.204 -8.279 22.665 1.00 91.38 205 THR A CA 1
ATOM 1704 C C . THR A 1 205 ? -23.838 -7.110 23.572 1.00 91.38 205 THR A C 1
ATOM 1706 O O . THR A 1 205 ? -22.717 -6.616 23.556 1.00 91.38 205 THR A O 1
ATOM 1709 N N . GLY A 1 206 ? -24.787 -6.659 24.398 1.00 92.81 206 GLY A N 1
ATOM 1710 C CA . GLY A 1 206 ? -24.590 -5.498 25.280 1.00 92.81 206 GLY A CA 1
ATOM 1711 C C . GLY A 1 206 ? -24.710 -4.143 24.574 1.00 92.81 206 GLY A C 1
ATOM 1712 O O . GLY A 1 206 ? -24.538 -3.108 25.219 1.00 92.81 206 GLY A O 1
ATOM 1713 N N . MET A 1 207 ? -25.033 -4.142 23.276 1.00 97.38 207 MET A N 1
ATOM 1714 C CA . MET A 1 207 ? -25.359 -2.930 22.535 1.00 97.38 207 MET A CA 1
ATOM 1715 C C . MET A 1 207 ? -26.700 -2.361 23.011 1.00 97.38 207 MET A C 1
ATOM 1717 O O . MET A 1 207 ? -27.636 -3.103 23.318 1.00 97.38 207 MET A O 1
ATOM 1721 N N . ASN A 1 208 ? -26.799 -1.036 23.057 1.00 96.69 208 ASN A N 1
ATOM 1722 C CA . ASN A 1 208 ? -28.017 -0.326 23.410 1.00 96.69 208 ASN A CA 1
ATOM 1723 C C . ASN A 1 208 ? -29.169 -0.717 22.456 1.00 96.69 208 ASN A C 1
ATOM 1725 O O . ASN A 1 208 ? -29.065 -0.456 21.254 1.00 96.69 208 ASN A O 1
ATOM 1729 N N . PRO A 1 209 ? -30.278 -1.296 22.962 1.00 94.50 209 PRO A N 1
ATOM 1730 C CA . PRO A 1 209 ? -31.375 -1.782 22.125 1.00 94.50 209 PRO A CA 1
ATOM 1731 C C . PRO A 1 209 ? -32.162 -0.664 21.426 1.00 94.50 209 PRO A C 1
ATOM 1733 O O . PRO A 1 209 ? -32.892 -0.941 20.478 1.00 94.50 209 PRO A O 1
ATOM 1736 N N . GLU A 1 210 ? -32.027 0.591 21.865 1.00 95.75 210 GLU A N 1
ATOM 1737 C CA . GLU A 1 210 ? -32.659 1.745 21.212 1.00 95.75 210 GLU A CA 1
ATOM 1738 C C . GLU A 1 210 ? -31.913 2.189 19.944 1.00 95.75 210 GLU A C 1
ATOM 1740 O O . GLU A 1 210 ? -32.450 2.946 19.134 1.00 95.75 210 GLU A O 1
ATOM 1745 N N . ILE A 1 211 ? -30.677 1.718 19.746 1.00 95.94 211 ILE A N 1
ATOM 1746 C CA . ILE A 1 211 ? -29.841 2.065 18.598 1.00 95.94 211 ILE A CA 1
ATOM 1747 C C . ILE A 1 211 ? -29.823 0.891 17.624 1.00 95.94 211 ILE A C 1
ATOM 1749 O O . ILE A 1 211 ? -29.441 -0.223 17.962 1.00 95.94 211 ILE A O 1
ATOM 1753 N N . THR A 1 212 ? -30.202 1.150 16.373 1.00 94.88 212 THR A N 1
ATOM 1754 C CA . THR A 1 212 ? -30.124 0.162 15.290 1.00 94.88 212 THR A CA 1
ATOM 1755 C C . THR A 1 212 ? -29.083 0.598 14.267 1.00 94.88 212 THR A C 1
ATOM 1757 O O . THR A 1 212 ? -29.208 1.666 13.663 1.00 94.88 212 THR A O 1
ATOM 1760 N N . LEU A 1 213 ? -28.062 -0.236 14.056 1.00 95.88 213 LEU A N 1
ATOM 1761 C CA . LEU A 1 213 ? -27.060 -0.018 13.014 1.00 95.88 213 LEU A CA 1
ATOM 1762 C C . LEU A 1 213 ? -27.672 -0.233 11.624 1.00 95.88 213 LEU A C 1
ATOM 1764 O O . LEU A 1 213 ? -28.470 -1.145 11.402 1.00 95.88 213 LEU A O 1
ATOM 1768 N N . ARG A 1 214 ? -27.287 0.609 10.665 1.00 94.69 214 ARG A N 1
ATOM 1769 C CA . ARG A 1 214 ? -27.692 0.465 9.260 1.00 94.69 214 ARG A CA 1
ATOM 1770 C C . ARG A 1 214 ? -26.958 -0.705 8.607 1.00 94.69 214 ARG A C 1
ATOM 1772 O O . ARG A 1 214 ? -25.870 -1.076 9.039 1.00 94.69 214 ARG A O 1
ATOM 1779 N N . LYS A 1 215 ? -27.507 -1.235 7.505 1.00 94.31 215 LYS A N 1
ATOM 1780 C CA . LYS A 1 215 ? -26.931 -2.386 6.782 1.00 94.31 215 LYS A CA 1
ATOM 1781 C C . LYS A 1 215 ? -25.446 -2.207 6.454 1.00 94.31 215 LYS A C 1
ATOM 1783 O O . LYS A 1 215 ? -24.672 -3.117 6.711 1.00 94.31 215 LYS A O 1
ATOM 1788 N N . HIS A 1 216 ? -25.039 -1.034 5.959 1.00 94.62 216 HIS A N 1
ATOM 1789 C CA . HIS A 1 216 ? -23.632 -0.786 5.618 1.00 94.62 216 HIS A CA 1
ATOM 1790 C C . HIS A 1 216 ? -22.708 -0.832 6.840 1.00 94.62 216 HIS A C 1
ATOM 1792 O O . HIS A 1 216 ? -21.588 -1.309 6.714 1.00 94.62 216 HIS A O 1
ATOM 1798 N N . GLN A 1 217 ? -23.187 -0.395 8.009 1.00 96.56 217 GLN A N 1
ATOM 1799 C CA . GLN A 1 217 ? -22.426 -0.442 9.259 1.00 96.56 217 GLN A CA 1
ATOM 1800 C C . GLN A 1 217 ? -22.301 -1.882 9.753 1.00 96.56 217 GLN A C 1
ATOM 1802 O O . GLN A 1 217 ? -21.233 -2.310 10.169 1.00 96.56 217 GLN A O 1
ATOM 1807 N N . VAL A 1 218 ? -23.390 -2.649 9.670 1.00 97.38 218 VAL A N 1
ATOM 1808 C CA . VAL A 1 218 ? -23.408 -4.072 10.028 1.00 97.38 218 VAL A CA 1
ATOM 1809 C C . VAL A 1 218 ? -22.453 -4.878 9.135 1.00 97.38 218 VAL A C 1
ATOM 1811 O O . VAL A 1 218 ? -21.716 -5.729 9.629 1.00 97.38 218 VAL A O 1
ATOM 1814 N N . ASP A 1 219 ? -22.395 -4.567 7.840 1.00 96.19 219 ASP A N 1
ATOM 1815 C CA . ASP A 1 219 ? -21.470 -5.209 6.897 1.00 96.19 219 ASP A CA 1
ATOM 1816 C C . ASP A 1 219 ? -20.017 -4.781 7.117 1.00 96.19 219 ASP A C 1
ATOM 1818 O O . ASP A 1 219 ? -19.116 -5.615 7.044 1.00 96.19 219 ASP A O 1
ATOM 1822 N N . ALA A 1 220 ? -19.779 -3.513 7.463 1.00 96.62 220 ALA A N 1
ATOM 1823 C CA . ALA A 1 220 ? -18.463 -3.033 7.875 1.00 96.62 220 ALA A CA 1
ATOM 1824 C C . ALA A 1 220 ? -17.974 -3.738 9.150 1.00 96.62 220 ALA A C 1
ATOM 1826 O O . ALA A 1 220 ? -16.801 -4.105 9.248 1.00 96.62 220 ALA A O 1
ATOM 1827 N N . VAL A 1 221 ? -18.878 -4.003 10.102 1.00 97.50 221 VAL A N 1
ATOM 1828 C CA . VAL A 1 221 ? -18.553 -4.813 11.280 1.00 97.50 221 VAL A CA 1
ATOM 1829 C C . VAL A 1 221 ? -18.176 -6.238 10.871 1.00 97.50 221 VAL A C 1
ATOM 1831 O O . VAL A 1 221 ? -17.155 -6.752 11.326 1.00 97.50 22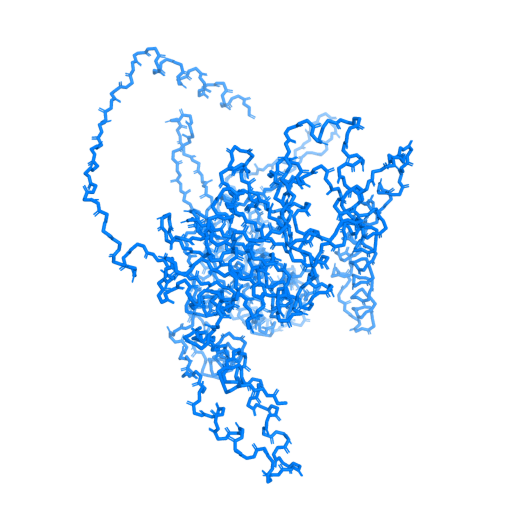1 VAL A O 1
ATOM 1834 N N . ALA A 1 222 ? -18.942 -6.864 9.975 1.00 96.12 222 ALA A N 1
ATOM 1835 C CA . ALA A 1 222 ? -18.622 -8.192 9.453 1.00 96.12 222 ALA A CA 1
ATOM 1836 C C . ALA A 1 222 ? -17.262 -8.233 8.739 1.00 96.12 222 ALA A C 1
ATOM 1838 O O . ALA A 1 222 ? -16.507 -9.187 8.927 1.00 96.12 222 ALA A O 1
ATOM 1839 N N . HIS A 1 223 ? -16.910 -7.193 7.977 1.00 95.56 223 HIS A N 1
ATOM 1840 C CA . HIS A 1 223 ? -15.580 -7.056 7.375 1.00 95.56 223 HIS A CA 1
ATOM 1841 C C . HIS A 1 223 ? -14.498 -7.018 8.455 1.00 95.56 223 HIS A C 1
ATOM 1843 O O . HIS A 1 223 ? -13.570 -7.821 8.408 1.00 95.56 223 HIS A O 1
ATOM 1849 N N . GLY A 1 224 ? -14.660 -6.178 9.479 1.00 95.69 224 GLY A N 1
ATOM 1850 C CA . GLY A 1 224 ? -13.706 -6.093 10.584 1.00 95.69 224 GLY A CA 1
ATOM 1851 C C . GLY A 1 224 ? -13.545 -7.400 11.373 1.00 95.69 224 GLY A C 1
ATOM 1852 O O . GLY A 1 224 ? -12.441 -7.711 11.816 1.00 95.69 224 GLY A O 1
ATOM 1853 N N . ILE A 1 225 ? -14.613 -8.180 11.561 1.00 94.88 225 ILE A N 1
ATOM 1854 C CA . ILE A 1 225 ? -14.579 -9.437 12.332 1.00 94.88 225 ILE A CA 1
ATOM 1855 C C . ILE A 1 225 ? -14.029 -10.600 11.496 1.00 94.88 225 ILE A C 1
ATOM 1857 O O . ILE A 1 225 ? -13.166 -11.345 11.961 1.00 94.88 225 ILE A O 1
ATOM 1861 N N . TYR A 1 226 ? -14.540 -10.787 10.277 1.00 91.62 226 TYR A N 1
ATOM 1862 C CA . TYR A 1 226 ? -14.245 -11.969 9.460 1.00 91.62 226 TYR A CA 1
ATOM 1863 C C . TYR A 1 226 ? -13.073 -11.778 8.499 1.00 91.62 226 TYR A C 1
ATOM 1865 O O . TYR A 1 226 ? -12.533 -12.770 7.996 1.00 91.62 226 TYR A O 1
ATOM 1873 N N . GLY A 1 227 ? -12.726 -10.530 8.196 1.00 90.94 227 GLY A N 1
ATOM 1874 C CA . GLY A 1 227 ? -11.619 -10.162 7.328 1.00 90.94 227 GLY A CA 1
ATOM 1875 C C . GLY A 1 227 ? -10.270 -10.141 8.045 1.00 90.94 227 GLY A C 1
ATOM 1876 O O . GLY A 1 227 ? -10.074 -10.740 9.107 1.00 90.94 227 GLY A O 1
ATOM 1877 N N . GLY A 1 228 ? -9.318 -9.468 7.404 1.00 92.94 228 GLY A N 1
ATOM 1878 C CA . GLY A 1 228 ? -8.038 -9.101 7.999 1.00 92.94 228 GLY A CA 1
ATOM 1879 C C . GLY A 1 228 ? -8.056 -7.664 8.508 1.00 92.94 228 GLY A C 1
ATOM 1880 O O . GLY A 1 228 ? -9.099 -7.106 8.856 1.00 92.94 228 GLY A O 1
ATOM 1881 N N . ASN A 1 229 ? -6.886 -7.040 8.494 1.00 97.31 229 ASN A N 1
ATOM 1882 C CA . ASN A 1 229 ? -6.756 -5.605 8.664 1.00 97.31 229 ASN A CA 1
ATOM 1883 C C . ASN A 1 229 ? -7.722 -4.877 7.722 1.00 97.31 229 ASN A C 1
ATOM 1885 O O . ASN A 1 229 ? -7.861 -5.250 6.558 1.00 97.31 229 ASN A O 1
ATOM 1889 N N . THR A 1 230 ? -8.394 -3.846 8.222 1.00 97.12 230 THR A N 1
ATOM 1890 C CA . THR A 1 230 ? -9.526 -3.232 7.521 1.00 97.12 230 THR A CA 1
ATOM 1891 C C . THR A 1 230 ? -9.377 -1.715 7.456 1.00 97.12 230 THR A C 1
ATOM 1893 O O . THR A 1 230 ? -8.956 -1.076 8.418 1.00 97.12 230 THR A O 1
ATOM 1896 N N . LEU A 1 231 ? -9.739 -1.129 6.317 1.00 96.69 231 LEU A N 1
ATOM 1897 C CA . LEU A 1 231 ? -9.887 0.307 6.114 1.00 96.69 231 LEU A CA 1
ATOM 1898 C C . LEU A 1 231 ? -11.368 0.641 5.919 1.00 96.69 231 LEU A C 1
ATOM 1900 O O . LEU A 1 231 ? -11.943 0.357 4.871 1.00 96.69 231 LEU A O 1
ATOM 1904 N N . LEU A 1 232 ? -11.955 1.313 6.901 1.00 96.88 232 LEU A N 1
ATOM 1905 C CA . LEU A 1 232 ? -13.278 1.925 6.841 1.00 96.88 232 LEU A CA 1
ATOM 1906 C C . LEU A 1 232 ? -13.175 3.283 6.132 1.00 96.88 232 LEU A C 1
ATOM 1908 O O . LEU A 1 232 ? -13.087 4.352 6.745 1.00 96.88 232 LEU A O 1
ATOM 1912 N N . ALA A 1 233 ? -13.154 3.227 4.802 1.00 94.19 233 ALA A N 1
ATOM 1913 C CA . ALA A 1 233 ? -13.092 4.364 3.888 1.00 94.19 233 ALA A CA 1
ATOM 1914 C C . ALA A 1 233 ? -14.492 4.953 3.632 1.00 94.19 233 ALA A C 1
ATOM 1916 O O . ALA A 1 233 ? -14.959 5.062 2.493 1.00 94.19 233 ALA A O 1
ATOM 1917 N N . HIS A 1 234 ? -15.198 5.287 4.709 1.00 94.06 234 HIS A N 1
ATOM 1918 C CA . HIS A 1 234 ? -16.570 5.785 4.648 1.00 94.06 234 HIS A CA 1
ATOM 1919 C C . HIS A 1 234 ? -16.616 7.302 4.802 1.00 94.06 234 HIS A C 1
ATOM 1921 O O . HIS A 1 234 ? -15.892 7.874 5.622 1.00 94.06 234 HIS A O 1
ATOM 1927 N N . CYS A 1 235 ? -17.511 7.971 4.075 1.00 89.25 235 CYS A N 1
ATOM 1928 C CA . CYS A 1 235 ? -17.650 9.425 4.139 1.00 89.25 235 CYS A CA 1
ATOM 1929 C C . CYS A 1 235 ? -17.950 9.948 5.561 1.00 89.25 235 CYS A C 1
ATOM 1931 O O . CYS A 1 235 ? -18.353 9.219 6.477 1.00 89.25 235 CYS A O 1
ATOM 1933 N N . VAL A 1 236 ? -17.727 11.245 5.780 1.00 87.81 236 VAL A N 1
ATOM 1934 C CA . VAL A 1 236 ? -18.082 11.898 7.051 1.00 87.81 236 VAL A CA 1
ATOM 1935 C C . VAL A 1 236 ? -19.585 11.727 7.306 1.00 87.81 236 VAL A C 1
ATOM 1937 O O . VAL A 1 236 ? -20.392 11.852 6.387 1.00 87.81 236 VAL A O 1
ATOM 1940 N N . GLY A 1 237 ? -19.955 11.385 8.543 1.00 85.31 237 GLY A N 1
ATOM 1941 C CA . GLY A 1 237 ? -21.347 11.125 8.925 1.00 85.31 237 GLY A CA 1
ATOM 1942 C C . GLY A 1 237 ? -21.880 9.723 8.595 1.00 85.31 237 GLY A C 1
ATOM 1943 O O . GLY A 1 237 ? -23.027 9.435 8.919 1.00 85.31 237 GLY A O 1
ATOM 1944 N N . ALA A 1 238 ? -21.075 8.825 8.013 1.00 90.00 238 ALA A N 1
ATOM 1945 C CA . ALA A 1 238 ? -21.492 7.442 7.739 1.00 90.00 238 ALA A CA 1
ATOM 1946 C C . ALA A 1 238 ? -21.633 6.555 8.996 1.00 90.00 238 ALA A C 1
ATOM 1948 O O . ALA A 1 238 ? -22.221 5.479 8.914 1.00 90.00 238 ALA A O 1
ATOM 1949 N N . GLY A 1 239 ? -21.136 7.015 10.153 1.00 92.62 239 GLY A N 1
ATOM 1950 C CA . GLY A 1 239 ? -21.229 6.294 11.428 1.00 92.62 239 GLY A CA 1
ATOM 1951 C C . GLY A 1 239 ? -20.019 5.417 11.775 1.00 92.62 239 GLY A C 1
ATOM 1952 O O . GLY A 1 239 ? -20.184 4.435 12.495 1.00 92.62 239 GLY A O 1
ATOM 1953 N N . LYS A 1 240 ? -18.817 5.795 11.309 1.00 94.81 240 LYS A N 1
ATOM 1954 C CA . LYS A 1 240 ? -17.544 5.086 11.554 1.00 94.81 240 LYS A CA 1
ATOM 1955 C C . LYS A 1 240 ? -17.237 4.840 13.035 1.00 94.81 240 LYS A C 1
ATOM 1957 O O . LYS A 1 240 ? -16.726 3.779 13.376 1.00 94.81 240 LYS A O 1
ATOM 1962 N N . THR A 1 241 ? -17.585 5.776 13.927 1.00 96.19 241 THR A N 1
ATOM 1963 C CA . THR A 1 241 ? -17.385 5.596 15.375 1.00 96.19 241 THR A CA 1
ATOM 1964 C C . THR A 1 241 ? -18.101 4.345 15.886 1.00 96.19 241 THR A C 1
ATOM 1966 O O . THR A 1 241 ? -17.503 3.515 16.569 1.00 96.19 241 THR A O 1
ATOM 1969 N N . TYR A 1 242 ? -19.376 4.183 15.515 1.00 97.44 242 TYR A N 1
ATOM 1970 C CA . TYR A 1 242 ? -20.190 3.043 15.939 1.00 97.44 242 TYR A CA 1
ATOM 1971 C C . TYR A 1 242 ? -19.716 1.741 15.299 1.00 97.44 242 TYR A C 1
ATOM 1973 O O . TYR A 1 242 ? -19.709 0.715 15.970 1.00 97.44 242 TYR A O 1
ATOM 1981 N N . GLU A 1 243 ? -19.263 1.781 14.044 1.00 97.75 243 GLU A N 1
ATOM 1982 C CA . GLU A 1 243 ? -18.648 0.623 13.386 1.00 97.75 243 GLU A CA 1
ATOM 1983 C C . GLU A 1 243 ? -17.411 0.151 14.156 1.00 97.75 243 GLU A C 1
ATOM 1985 O O . GLU A 1 243 ? -17.322 -1.018 14.518 1.00 97.75 243 GLU A O 1
ATOM 1990 N N . MET A 1 244 ? -16.484 1.056 14.482 1.00 98.00 244 MET A N 1
ATOM 1991 C CA . MET A 1 244 ? -15.257 0.708 15.203 1.00 98.00 244 MET A CA 1
ATOM 1992 C C . MET A 1 244 ? -15.541 0.205 16.625 1.00 98.00 244 MET A C 1
ATOM 1994 O O . MET A 1 244 ? -14.967 -0.803 17.039 1.00 98.00 244 MET A O 1
ATOM 1998 N N . ALA A 1 245 ? -16.447 0.859 17.360 1.00 98.00 245 ALA A N 1
ATOM 1999 C CA . ALA A 1 245 ? -16.853 0.419 18.696 1.00 98.00 245 ALA A CA 1
ATOM 2000 C C . ALA A 1 245 ? -17.512 -0.971 18.662 1.00 98.00 245 ALA A C 1
ATOM 2002 O O . ALA A 1 245 ? -17.154 -1.843 19.453 1.00 98.00 245 ALA A O 1
ATOM 2003 N N . ALA A 1 246 ? -18.417 -1.210 17.707 1.00 98.06 246 ALA A N 1
ATOM 2004 C CA . ALA A 1 246 ? -19.056 -2.507 17.536 1.00 98.06 246 ALA A CA 1
ATOM 2005 C C . ALA A 1 246 ? -18.056 -3.597 17.130 1.00 98.06 246 ALA A C 1
ATOM 2007 O O . ALA A 1 246 ? -18.086 -4.678 17.709 1.00 98.06 246 ALA A O 1
ATOM 2008 N N . ILE A 1 247 ? -17.112 -3.316 16.223 1.00 97.75 247 ILE A N 1
ATOM 2009 C CA . ILE A 1 247 ? -16.060 -4.283 15.888 1.00 97.75 247 ILE A CA 1
ATOM 2010 C C . ILE A 1 247 ? -15.236 -4.638 17.130 1.00 97.75 247 ILE A C 1
ATOM 2012 O O . ILE A 1 247 ? -14.950 -5.815 17.328 1.00 97.75 247 ILE A O 1
ATOM 2016 N N . ALA A 1 248 ? -14.852 -3.668 17.965 1.00 97.50 248 ALA A N 1
ATOM 2017 C CA . ALA A 1 248 ? -14.064 -3.938 19.170 1.00 97.50 248 ALA A CA 1
ATOM 2018 C C . ALA A 1 248 ? -14.806 -4.840 20.165 1.00 97.50 248 ALA A C 1
ATOM 2020 O O . ALA A 1 248 ? -14.250 -5.845 20.610 1.00 97.50 248 ALA A O 1
ATOM 2021 N N . MET A 1 249 ? -16.062 -4.508 20.476 1.00 97.56 249 MET A N 1
ATOM 2022 C CA . MET A 1 249 ? -16.860 -5.256 21.450 1.00 97.56 249 MET A CA 1
ATOM 2023 C C . MET A 1 249 ? -17.176 -6.668 20.964 1.00 97.56 249 MET A C 1
ATOM 2025 O O . MET A 1 249 ? -16.956 -7.631 21.698 1.00 97.56 249 MET A O 1
ATOM 2029 N N . GLU A 1 250 ? -17.599 -6.812 19.708 1.00 96.69 250 GLU A N 1
ATOM 2030 C CA . GLU A 1 250 ? -17.901 -8.124 19.136 1.00 96.69 250 GLU A CA 1
ATOM 2031 C C . GLU A 1 250 ? -16.632 -8.969 18.951 1.00 96.69 250 GLU A C 1
ATOM 2033 O O . GLU A 1 250 ? -16.646 -10.169 19.220 1.00 96.69 250 GLU A O 1
ATOM 2038 N N . SER A 1 251 ? -15.497 -8.358 18.587 1.00 95.25 251 SER A N 1
ATOM 2039 C CA . SER A 1 251 ? -14.213 -9.075 18.521 1.00 95.25 251 SER A CA 1
ATOM 2040 C C . SER A 1 251 ? -13.787 -9.595 19.893 1.00 95.25 251 SER A C 1
ATOM 2042 O O . SER A 1 251 ? -13.332 -10.734 19.988 1.00 95.25 251 SER A O 1
ATOM 2044 N N . LYS A 1 252 ? -13.965 -8.808 20.964 1.00 95.06 252 LYS A N 1
ATOM 2045 C CA . LYS A 1 252 ? -13.664 -9.255 22.332 1.00 95.06 252 LYS A CA 1
ATOM 2046 C C . LYS A 1 252 ? -14.628 -10.353 22.781 1.00 95.06 252 LYS A C 1
ATOM 2048 O O . LYS A 1 252 ? -14.187 -11.369 23.312 1.00 95.06 252 LYS A O 1
ATOM 2053 N N . HIS A 1 253 ? -15.923 -10.200 22.503 1.00 93.94 253 HIS A N 1
ATOM 2054 C CA . HIS A 1 253 ? -16.945 -11.194 22.837 1.00 93.94 253 HIS A CA 1
ATOM 2055 C C . HIS A 1 253 ? -16.691 -12.554 22.167 1.00 93.94 253 HIS A C 1
ATOM 2057 O O . HIS A 1 253 ? -16.841 -13.597 22.802 1.00 93.94 253 HIS A O 1
ATOM 2063 N N . LEU A 1 254 ? -16.251 -12.545 20.905 1.00 93.75 254 LEU A N 1
ATOM 2064 C CA . LEU A 1 254 ? -15.896 -13.746 20.143 1.00 93.75 254 LEU A CA 1
ATOM 2065 C C . LEU A 1 254 ? -14.500 -14.306 20.477 1.00 93.75 254 LEU A C 1
ATOM 2067 O O . LEU A 1 254 ? -14.107 -15.325 19.910 1.00 93.75 254 LEU A O 1
ATOM 2071 N N . GLY A 1 255 ? -13.737 -13.659 21.366 1.00 93.69 255 GLY A N 1
ATOM 2072 C CA . GLY A 1 255 ? -12.373 -14.068 21.721 1.00 93.69 255 GLY A CA 1
ATOM 2073 C C . GLY A 1 255 ? -11.330 -13.817 20.625 1.00 93.69 255 GLY A C 1
ATOM 2074 O O . GLY A 1 255 ? -10.272 -14.440 20.632 1.00 93.69 255 GLY A O 1
ATOM 2075 N N . LEU A 1 256 ? -11.618 -12.922 19.674 1.00 93.50 256 LEU A N 1
ATOM 2076 C CA . LEU A 1 256 ? -10.717 -12.541 18.577 1.00 93.50 256 LEU A CA 1
ATOM 2077 C C . LEU A 1 256 ? -9.706 -11.458 18.979 1.00 93.50 256 LEU A C 1
ATOM 2079 O O . LEU A 1 256 ? -8.727 -11.239 18.268 1.00 93.50 256 LEU A O 1
ATOM 2083 N N . CYS A 1 257 ? -9.948 -10.755 20.085 1.00 94.25 257 CYS A N 1
ATOM 2084 C CA . CYS A 1 257 ? -8.993 -9.834 20.694 1.00 94.25 257 CYS A CA 1
ATOM 2085 C C . CYS A 1 257 ? -9.185 -9.770 22.207 1.00 94.25 257 CYS A C 1
ATOM 2087 O O . CYS A 1 257 ? -10.293 -9.959 22.707 1.00 94.25 257 CYS A O 1
ATOM 2089 N N . ASN A 1 258 ? -8.125 -9.422 22.926 1.00 92.56 258 ASN A N 1
ATOM 2090 C CA . ASN A 1 258 ? -8.158 -9.232 24.370 1.00 92.56 258 ASN A CA 1
ATOM 2091 C C . ASN A 1 258 ? -8.257 -7.752 24.743 1.00 92.56 258 ASN A C 1
ATOM 2093 O O . ASN A 1 258 ? -8.992 -7.403 25.667 1.00 92.56 258 ASN A O 1
ATOM 2097 N N . LYS A 1 259 ? -7.529 -6.871 24.041 1.00 95.69 259 LYS A N 1
ATOM 2098 C CA . LYS A 1 259 ? -7.406 -5.458 24.414 1.00 95.69 259 LYS A CA 1
ATOM 2099 C C . LYS A 1 259 ? -7.351 -4.554 23.190 1.00 95.69 259 LYS A C 1
ATOM 2101 O O . LYS A 1 259 ? -6.359 -4.511 22.459 1.00 95.69 259 LYS A O 1
ATOM 2106 N N . SER A 1 260 ? -8.408 -3.760 23.040 1.00 97.62 260 SER A N 1
ATOM 2107 C CA . SER A 1 260 ? -8.532 -2.779 21.966 1.00 97.62 260 SER A CA 1
ATOM 2108 C C . SER A 1 260 ? -7.988 -1.411 22.377 1.00 97.62 260 SER A C 1
ATOM 2110 O O . SER A 1 260 ? -8.279 -0.909 23.463 1.00 97.62 260 SER A O 1
ATOM 2112 N N . MET A 1 261 ? -7.239 -0.765 21.488 1.00 98.56 261 MET A N 1
ATOM 2113 C CA . MET A 1 261 ? -6.786 0.618 21.630 1.00 98.56 261 MET A CA 1
ATOM 2114 C C . MET A 1 261 ? -7.315 1.475 20.483 1.00 98.56 261 MET A C 1
ATOM 2116 O O . MET A 1 261 ? -7.121 1.139 19.322 1.00 98.56 261 MET A O 1
ATOM 2120 N N . PHE A 1 262 ? -7.921 2.608 20.819 1.00 98.62 262 PHE A N 1
ATOM 2121 C CA . PHE A 1 262 ? -8.451 3.606 19.901 1.00 98.62 262 PHE A CA 1
ATOM 2122 C C . PHE A 1 262 ? -7.545 4.832 19.893 1.00 98.62 262 PHE A C 1
ATOM 2124 O O . PHE A 1 262 ? -7.324 5.459 20.926 1.00 98.62 262 PHE A O 1
ATOM 2131 N N . VAL A 1 263 ? -7.027 5.173 18.720 1.00 98.38 263 VAL A N 1
ATOM 2132 C CA . VAL A 1 263 ? -6.134 6.299 18.463 1.00 98.38 263 VAL A CA 1
ATOM 2133 C C . VAL A 1 263 ? -6.910 7.332 17.658 1.00 98.38 263 VAL A C 1
ATOM 2135 O O . VAL A 1 263 ? -7.155 7.149 16.468 1.00 98.38 263 VAL A O 1
ATOM 2138 N N . VAL A 1 264 ? -7.319 8.411 18.322 1.00 97.69 264 VAL A N 1
ATOM 2139 C CA . VAL A 1 264 ? -8.275 9.394 17.784 1.00 97.69 264 VAL A CA 1
ATOM 2140 C C . VAL A 1 264 ? -7.691 10.811 17.804 1.00 97.69 264 VAL A C 1
ATOM 2142 O O . VAL A 1 264 ? -6.707 11.063 18.514 1.00 97.69 264 VAL A O 1
ATOM 2145 N N . PRO A 1 265 ? -8.258 11.779 17.062 1.00 96.50 265 PRO A N 1
ATOM 2146 C CA . PRO A 1 265 ? -7.830 13.169 17.166 1.00 96.50 265 PRO A CA 1
ATOM 2147 C C . PRO A 1 265 ? -7.867 13.662 18.621 1.00 96.50 265 PRO A C 1
ATOM 2149 O O . PRO A 1 265 ? -8.831 13.433 19.345 1.00 96.50 265 PRO A O 1
ATOM 2152 N N . ASN A 1 266 ? -6.818 14.367 19.068 1.00 94.50 266 ASN A N 1
ATOM 2153 C CA . ASN A 1 266 ? -6.625 14.683 20.498 1.00 94.50 266 ASN A CA 1
ATOM 2154 C C . ASN A 1 266 ? -7.801 15.437 21.152 1.00 94.50 266 ASN A C 1
ATOM 2156 O O . ASN A 1 266 ? -7.953 15.383 22.366 1.00 94.50 266 ASN A O 1
ATOM 2160 N N . HIS A 1 267 ? -8.578 16.186 20.369 1.00 93.12 267 HIS A N 1
ATOM 2161 C CA . HIS A 1 267 ? -9.714 16.978 20.843 1.00 93.12 267 HIS A CA 1
ATOM 2162 C C . HIS A 1 267 ? -11.031 16.184 20.882 1.00 93.12 267 HIS A C 1
ATOM 2164 O O . HIS A 1 267 ? -12.032 16.719 21.344 1.00 93.12 267 HIS A O 1
ATOM 2170 N N . LEU A 1 268 ? -11.030 14.931 20.411 1.00 95.19 268 LEU A N 1
ATOM 2171 C CA . LEU A 1 268 ? -12.211 14.072 20.317 1.00 95.19 268 LEU A CA 1
ATOM 2172 C C . LEU A 1 268 ? -12.188 12.895 21.301 1.00 95.19 268 LEU A C 1
ATOM 2174 O O . LEU A 1 268 ? -13.125 12.109 21.294 1.00 95.19 268 LEU A O 1
ATOM 2178 N N . THR A 1 269 ? -11.166 12.739 22.153 1.00 95.56 269 THR A N 1
ATOM 2179 C CA . THR A 1 269 ? -11.045 11.567 23.050 1.00 95.56 269 THR A CA 1
ATOM 2180 C C . THR A 1 269 ? -12.242 11.403 23.992 1.00 95.56 269 THR A C 1
ATOM 2182 O O . THR A 1 269 ? -12.748 10.295 24.154 1.00 95.56 269 THR A O 1
ATOM 2185 N N . GLU A 1 270 ? -12.723 12.497 24.588 1.00 94.56 270 GLU A N 1
ATOM 2186 C CA . GLU A 1 270 ? -13.894 12.489 25.477 1.00 94.56 270 GLU A CA 1
ATOM 2187 C C . GLU A 1 270 ? -15.202 12.263 24.707 1.00 94.56 270 GLU A C 1
ATOM 2189 O O . GLU A 1 270 ? -16.058 11.507 25.163 1.00 94.56 270 GLU A O 1
ATOM 2194 N N . GLN A 1 271 ? -15.337 12.858 23.516 1.00 95.19 271 GLN A N 1
ATOM 2195 C CA . GLN A 1 271 ? -16.494 12.632 22.645 1.00 95.19 271 GLN A CA 1
ATOM 2196 C C . GLN A 1 271 ? -16.580 11.161 22.223 1.00 95.19 271 GLN A C 1
ATOM 2198 O O . GLN A 1 271 ? -17.638 10.550 22.348 1.00 95.19 271 GLN A O 1
ATOM 2203 N N . TRP A 1 272 ? -15.457 10.576 21.801 1.00 96.44 272 TRP A N 1
ATOM 2204 C CA . TRP A 1 272 ? -15.350 9.160 21.459 1.00 96.44 272 TRP A CA 1
ATOM 2205 C C . TRP A 1 272 ? -15.774 8.259 22.619 1.00 96.44 272 TRP A C 1
ATOM 2207 O O . TRP A 1 272 ? -16.508 7.300 22.408 1.00 96.44 272 TRP A O 1
ATOM 2217 N N . ALA A 1 273 ? -15.361 8.576 23.849 1.00 96.38 273 ALA A N 1
ATOM 2218 C CA . ALA A 1 273 ? -15.775 7.830 25.035 1.00 96.38 273 ALA A CA 1
ATOM 2219 C C . ALA A 1 273 ? -17.291 7.899 25.275 1.00 96.38 273 ALA A C 1
ATOM 2221 O O . ALA A 1 273 ? -17.913 6.882 25.582 1.00 96.38 273 ALA A O 1
ATOM 2222 N N . GLY A 1 274 ? -17.888 9.083 25.103 1.00 97.31 274 GLY A N 1
ATOM 2223 C CA . GLY A 1 274 ? -19.334 9.276 25.203 1.00 97.31 274 GLY A CA 1
ATOM 2224 C C . GLY A 1 274 ? -20.106 8.484 24.147 1.00 97.31 274 GLY A C 1
ATOM 2225 O O . GLY A 1 274 ? -21.041 7.766 24.491 1.00 97.31 274 GLY A O 1
ATOM 2226 N N . GLU A 1 275 ? -19.687 8.555 22.881 1.00 96.75 275 GLU A N 1
ATOM 2227 C CA . GLU A 1 275 ? -20.303 7.801 21.779 1.00 96.75 275 GLU A CA 1
ATOM 2228 C C . GLU A 1 275 ? -20.156 6.282 21.970 1.00 96.75 275 GLU A C 1
ATOM 2230 O O . GLU A 1 275 ? -21.108 5.537 21.731 1.00 96.75 275 GLU A O 1
ATOM 2235 N N . PHE A 1 276 ? -19.000 5.821 22.461 1.00 97.88 276 PHE A N 1
ATOM 2236 C CA . PHE A 1 276 ? -18.768 4.410 22.774 1.00 97.88 276 PHE A CA 1
ATOM 2237 C C . PHE A 1 276 ? -19.740 3.923 23.853 1.00 97.88 276 PHE A C 1
ATOM 2239 O O . PHE A 1 276 ? -20.418 2.919 23.653 1.00 97.88 276 PHE A O 1
ATOM 2246 N N . LEU A 1 277 ? -19.850 4.641 24.977 1.00 97.81 277 LEU A N 1
ATOM 2247 C CA . LEU A 1 277 ? -20.746 4.274 26.081 1.00 97.81 277 LEU A CA 1
ATOM 2248 C C . LEU A 1 277 ? -22.227 4.446 25.728 1.00 97.81 277 LEU A C 1
ATOM 2250 O O . LEU A 1 277 ? -23.072 3.743 26.271 1.00 97.81 277 LEU A O 1
ATOM 2254 N N . GLN A 1 278 ? -22.567 5.342 24.803 1.00 97.62 278 GLN A N 1
ATOM 2255 C CA . GLN A 1 278 ? -23.930 5.440 24.287 1.00 97.62 278 GLN A CA 1
ATOM 2256 C C . GLN A 1 278 ? -24.333 4.164 23.531 1.00 97.62 278 GLN A C 1
ATOM 2258 O O . GLN A 1 278 ? -25.477 3.714 23.652 1.00 97.62 278 GLN A O 1
ATOM 2263 N N . LEU A 1 279 ? -23.398 3.588 22.766 1.00 97.88 279 LEU A N 1
ATOM 2264 C CA . LEU A 1 279 ? -23.615 2.350 22.023 1.00 97.88 279 LEU A CA 1
ATOM 2265 C C . LEU A 1 279 ? -23.495 1.106 22.914 1.00 97.88 279 LEU A C 1
ATOM 2267 O O . LEU A 1 279 ? -24.323 0.212 22.792 1.00 97.88 279 LEU A O 1
ATOM 2271 N N . TYR A 1 280 ? -22.519 1.061 23.823 1.00 98.00 280 TYR A N 1
ATOM 2272 C CA . TYR A 1 280 ? -22.276 -0.036 24.769 1.00 98.00 280 TYR A CA 1
ATOM 2273 C C . TYR A 1 280 ? -22.181 0.496 26.212 1.00 98.00 280 TYR A C 1
ATOM 2275 O O . TYR A 1 280 ? -21.078 0.721 26.719 1.00 98.00 280 TYR A O 1
ATOM 2283 N N . PRO A 1 281 ? -23.318 0.669 26.914 1.00 97.31 281 PRO A N 1
ATOM 2284 C CA . PRO A 1 281 ? -23.361 1.319 28.231 1.00 97.31 281 PRO A CA 1
ATOM 2285 C C . PRO A 1 281 ? -22.573 0.621 29.341 1.00 97.31 281 PRO A C 1
ATOM 2287 O O . PRO A 1 281 ? -22.217 1.250 30.334 1.00 97.31 281 PRO A O 1
ATOM 2290 N N . SER A 1 282 ? -22.316 -0.680 29.196 1.00 95.81 282 SER A N 1
ATOM 2291 C CA . SER A 1 282 ? -21.592 -1.488 30.185 1.00 95.81 282 SER A CA 1
ATOM 2292 C C . SER A 1 282 ? -20.105 -1.677 29.866 1.00 95.81 282 SER A C 1
ATOM 2294 O O . SER A 1 282 ? -19.438 -2.407 30.593 1.00 95.81 282 SER A O 1
ATOM 2296 N N . ALA A 1 283 ? -19.582 -1.052 28.804 1.00 96.69 283 ALA A N 1
ATOM 2297 C CA . ALA A 1 283 ? -18.185 -1.210 28.410 1.00 96.69 283 ALA A CA 1
ATOM 2298 C C . ALA A 1 283 ? -17.223 -0.578 29.433 1.00 96.69 283 ALA A C 1
ATOM 2300 O O . ALA A 1 283 ? -17.367 0.584 29.823 1.00 96.69 283 ALA A O 1
ATOM 2301 N N . ASN A 1 284 ? -16.195 -1.324 29.833 1.00 96.31 284 ASN A N 1
ATOM 2302 C CA . ASN A 1 284 ? -15.129 -0.837 30.699 1.00 96.31 284 ASN A CA 1
ATOM 2303 C C . ASN A 1 284 ? -14.041 -0.142 29.871 1.00 96.31 284 ASN A C 1
ATOM 2305 O O . ASN A 1 284 ? -13.114 -0.787 29.370 1.00 96.31 284 ASN A O 1
ATOM 2309 N N . ILE A 1 285 ? -14.142 1.180 29.732 1.00 97.12 285 ILE A N 1
ATOM 2310 C CA . ILE A 1 285 ? -13.217 1.970 28.912 1.00 97.12 285 ILE A CA 1
ATOM 2311 C C . ILE A 1 285 ? -12.232 2.797 29.747 1.00 97.12 285 ILE A C 1
ATOM 2313 O O . ILE A 1 285 ? -12.582 3.392 30.768 1.00 97.12 285 ILE A O 1
ATOM 2317 N N . LEU A 1 286 ? -10.986 2.887 29.279 1.00 97.50 286 LEU A N 1
ATOM 2318 C CA . LEU A 1 286 ? -9.970 3.789 29.824 1.00 97.50 286 LEU A CA 1
ATOM 2319 C C . LEU A 1 286 ? -9.711 4.934 28.845 1.00 97.50 286 LEU A C 1
ATOM 2321 O O . LEU A 1 286 ? -9.236 4.705 27.738 1.00 97.50 286 LEU A O 1
ATOM 2325 N N . VAL A 1 287 ? -9.955 6.173 29.269 1.00 97.25 287 VAL A N 1
ATOM 2326 C CA . VAL A 1 287 ? -9.781 7.366 28.427 1.00 97.25 287 VAL A CA 1
ATOM 2327 C C . VAL A 1 287 ? -8.560 8.153 28.885 1.00 97.25 287 VAL A C 1
ATOM 2329 O O . VAL A 1 287 ? -8.428 8.476 30.067 1.00 97.25 287 VAL A O 1
ATOM 2332 N N . ALA A 1 288 ? -7.660 8.468 27.958 1.00 94.81 288 ALA A N 1
ATOM 2333 C CA . ALA A 1 288 ? -6.507 9.308 28.239 1.00 94.81 288 ALA A CA 1
ATOM 2334 C C . ALA A 1 288 ? -6.875 10.792 28.239 1.00 94.81 288 ALA A C 1
ATOM 2336 O O . ALA A 1 288 ? -7.519 11.309 27.325 1.00 94.81 288 ALA A O 1
ATOM 2337 N N . THR A 1 289 ? -6.345 11.509 29.223 1.00 91.06 289 THR A N 1
ATOM 2338 C CA . THR A 1 289 ? -6.390 12.968 29.292 1.00 91.06 289 THR A CA 1
ATOM 2339 C C . THR A 1 289 ? -5.017 13.561 28.990 1.00 91.06 289 THR A C 1
ATOM 2341 O O . THR A 1 289 ? -3.983 12.887 29.022 1.00 91.06 289 THR A O 1
ATOM 2344 N N . LYS A 1 290 ? -4.956 14.873 28.738 1.00 85.94 290 LYS A N 1
ATOM 2345 C CA . LYS A 1 290 ? -3.679 15.573 28.520 1.00 85.94 290 LYS A CA 1
ATOM 2346 C C . LYS A 1 290 ? -2.688 15.382 29.684 1.00 85.94 290 LYS A C 1
ATOM 2348 O O . LYS A 1 290 ? -1.489 15.268 29.435 1.00 85.94 290 LYS A O 1
ATOM 2353 N N . LYS A 1 291 ? -3.188 15.302 30.926 1.00 89.19 291 LYS A N 1
ATOM 2354 C CA . LYS A 1 291 ? -2.381 15.154 32.152 1.00 89.19 291 LYS A CA 1
ATOM 2355 C C . LYS A 1 291 ? -1.705 13.786 32.258 1.00 89.19 291 LYS A C 1
ATOM 2357 O O . LYS A 1 291 ? -0.623 13.683 32.834 1.00 89.19 291 LYS A O 1
ATOM 2362 N N . ASP A 1 292 ? -2.308 12.747 31.682 1.00 89.12 292 ASP A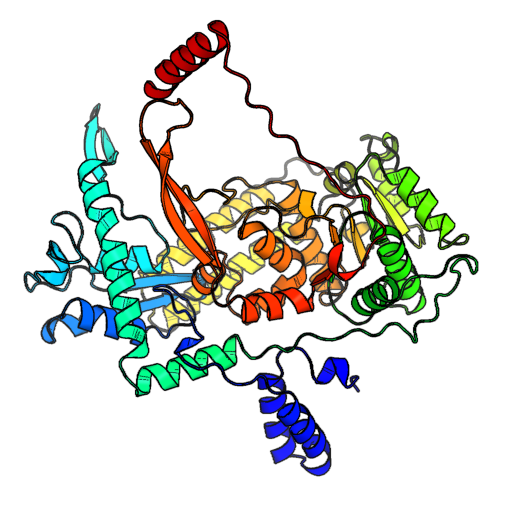 N 1
ATOM 2363 C CA . ASP A 1 292 ? -1.785 11.378 31.749 1.00 89.12 292 ASP A CA 1
ATOM 2364 C C . ASP A 1 292 ? -0.466 11.213 30.983 1.00 89.12 292 ASP A C 1
ATOM 2366 O O . ASP A 1 292 ? 0.360 10.383 31.349 1.00 89.12 292 ASP A O 1
ATOM 2370 N N . PHE A 1 293 ? -0.225 12.047 29.965 1.00 85.81 293 PHE A N 1
ATOM 2371 C CA . PHE A 1 293 ? 0.978 12.009 29.120 1.00 85.81 293 PHE A CA 1
ATOM 2372 C C . PHE A 1 293 ? 1.989 13.125 29.421 1.00 85.81 293 PHE A C 1
ATOM 2374 O O . PHE A 1 293 ? 2.879 13.416 28.607 1.00 85.81 293 PHE A O 1
ATOM 2381 N N . GLU A 1 294 ? 1.872 13.738 30.597 1.00 87.69 294 GLU A N 1
ATOM 2382 C CA . GLU A 1 294 ? 2.963 14.477 31.227 1.00 87.69 294 GLU A CA 1
ATOM 2383 C C . GLU A 1 294 ? 4.053 13.496 31.685 1.00 87.69 294 GLU A C 1
ATOM 2385 O O . GLU A 1 294 ? 3.760 12.372 32.098 1.00 87.69 294 GLU A O 1
ATOM 2390 N N . THR A 1 295 ? 5.323 13.911 31.646 1.00 83.00 295 THR A N 1
ATOM 2391 C CA . THR A 1 295 ? 6.488 13.035 31.888 1.00 83.00 295 THR A CA 1
ATOM 2392 C C . THR A 1 295 ? 6.387 12.229 33.187 1.00 83.00 295 THR A C 1
ATOM 2394 O O . THR A 1 295 ? 6.754 11.057 33.210 1.00 83.00 295 THR A O 1
ATOM 2397 N N . LYS A 1 296 ? 5.842 12.831 34.252 1.00 85.38 296 LYS A N 1
ATOM 2398 C CA . LYS A 1 296 ? 5.681 12.195 35.570 1.00 85.38 296 LYS A CA 1
ATOM 2399 C C . LYS A 1 296 ? 4.574 11.131 35.606 1.00 85.38 296 LYS A C 1
ATOM 2401 O O . LYS A 1 296 ? 4.668 10.190 36.386 1.00 85.38 296 LYS A O 1
ATOM 2406 N N . ASN A 1 297 ? 3.542 11.270 34.771 1.00 89.50 297 ASN A N 1
ATOM 2407 C CA . ASN A 1 297 ? 2.328 10.448 34.825 1.00 89.50 297 ASN A CA 1
ATOM 2408 C C . ASN A 1 297 ? 2.306 9.347 33.759 1.00 89.50 297 ASN A C 1
ATOM 2410 O O . ASN A 1 297 ? 1.701 8.299 33.986 1.00 89.50 297 ASN A O 1
ATOM 2414 N N . ARG A 1 298 ? 3.019 9.541 32.639 1.00 88.62 298 ARG A N 1
ATOM 2415 C CA . ARG A 1 298 ? 2.998 8.630 31.483 1.00 88.62 298 ARG A CA 1
ATOM 2416 C C . ARG A 1 298 ? 3.273 7.180 31.863 1.00 88.62 298 ARG A C 1
ATOM 2418 O O . ARG A 1 298 ? 2.533 6.296 31.443 1.00 88.62 298 ARG A O 1
ATOM 2425 N N . LYS A 1 299 ? 4.296 6.935 32.692 1.00 89.44 299 LYS A N 1
ATOM 2426 C CA . LYS A 1 299 ? 4.653 5.578 33.138 1.00 89.44 299 LYS A CA 1
ATOM 2427 C C . LYS A 1 299 ? 3.503 4.917 33.905 1.00 89.44 299 LYS A C 1
ATOM 2429 O O . LYS A 1 299 ? 3.177 3.765 33.649 1.00 89.44 299 LYS A O 1
ATOM 2434 N N . LYS A 1 300 ? 2.843 5.667 34.794 1.00 91.88 300 LYS A N 1
ATOM 2435 C CA . LYS A 1 300 ? 1.692 5.188 35.570 1.00 91.88 300 LYS A CA 1
ATOM 2436 C C . LYS A 1 300 ? 0.485 4.901 34.675 1.00 91.88 300 LYS A C 1
ATOM 2438 O O . LYS A 1 300 ? -0.181 3.894 34.878 1.00 91.88 300 LYS A O 1
ATOM 2443 N N . PHE A 1 301 ? 0.203 5.760 33.695 1.00 93.44 301 PHE A N 1
ATOM 2444 C CA . PHE A 1 301 ? -0.904 5.544 32.762 1.00 93.44 301 PHE A CA 1
ATOM 2445 C C . PHE A 1 301 ? -0.673 4.315 31.873 1.00 93.44 301 PHE A C 1
ATOM 2447 O O . PHE A 1 301 ? -1.548 3.461 31.775 1.00 93.44 301 PHE A O 1
ATOM 2454 N N . CYS A 1 302 ? 0.530 4.162 31.313 1.00 93.56 302 CYS A N 1
ATOM 2455 C CA . CYS A 1 302 ? 0.891 2.983 30.521 1.00 93.56 302 CYS A CA 1
ATOM 2456 C C . CYS A 1 302 ? 0.847 1.693 31.357 1.00 93.56 302 CYS A C 1
ATOM 2458 O O . CYS A 1 302 ? 0.329 0.684 30.895 1.00 93.56 302 CYS A O 1
ATOM 2460 N N . ALA A 1 303 ? 1.298 1.737 32.616 1.00 92.69 303 ALA A N 1
ATOM 2461 C CA . ALA A 1 303 ? 1.178 0.601 33.528 1.00 92.69 303 ALA A CA 1
ATOM 2462 C C . ALA A 1 303 ? -0.288 0.221 33.801 1.00 92.69 303 ALA A C 1
ATOM 2464 O O . ALA A 1 303 ? -0.604 -0.963 33.828 1.00 92.69 303 ALA A O 1
ATOM 2465 N N . ARG A 1 304 ? -1.194 1.203 33.947 1.00 94.88 304 ARG A N 1
ATOM 2466 C CA . ARG A 1 304 ? -2.639 0.936 34.067 1.00 94.88 304 ARG A CA 1
ATOM 2467 C C . ARG A 1 304 ? -3.186 0.251 32.822 1.00 94.88 304 ARG A C 1
ATOM 2469 O O . ARG A 1 304 ? -3.944 -0.695 32.969 1.00 94.88 304 ARG A O 1
ATOM 2476 N N . ILE A 1 305 ? -2.798 0.703 31.627 1.00 96.25 305 ILE A N 1
ATOM 2477 C CA . ILE A 1 305 ? -3.185 0.037 30.376 1.00 96.25 305 ILE A CA 1
ATOM 2478 C C . ILE A 1 305 ? -2.716 -1.418 30.392 1.00 96.25 305 ILE A C 1
ATOM 2480 O O . ILE A 1 305 ? -3.505 -2.307 30.095 1.00 96.25 305 ILE A O 1
ATOM 2484 N N . ALA A 1 306 ? -1.453 -1.665 30.748 1.00 94.62 306 ALA A N 1
ATOM 2485 C CA . ALA A 1 306 ? -0.865 -2.999 30.739 1.00 94.62 306 ALA A CA 1
ATOM 2486 C C . ALA A 1 306 ? -1.582 -3.966 31.697 1.00 94.62 306 ALA A C 1
ATOM 2488 O O . ALA A 1 306 ? -1.917 -5.079 31.295 1.00 94.62 306 ALA A O 1
ATOM 2489 N N . THR A 1 307 ? -1.861 -3.535 32.932 1.00 93.19 307 THR A N 1
ATOM 2490 C CA . THR A 1 307 ? -2.401 -4.407 33.990 1.00 93.19 307 THR A CA 1
ATOM 2491 C C . THR A 1 307 ? -3.924 -4.428 34.094 1.00 93.19 307 THR A C 1
ATOM 2493 O O . THR A 1 307 ? -4.468 -5.327 34.731 1.00 93.19 307 THR A O 1
ATOM 2496 N N . GLY A 1 308 ? -4.617 -3.444 33.522 1.00 93.12 308 GLY A N 1
ATOM 2497 C CA . GLY A 1 308 ? -6.072 -3.362 33.561 1.00 93.12 308 GLY A CA 1
ATOM 2498 C C . GLY A 1 308 ? -6.745 -4.217 32.489 1.00 93.12 308 GLY A C 1
ATOM 2499 O O . GLY A 1 308 ? -6.297 -4.258 31.341 1.00 93.12 308 GLY A O 1
ATOM 2500 N N . ASP A 1 309 ? -7.855 -4.853 32.863 1.00 93.50 309 ASP A N 1
ATOM 2501 C CA . ASP A 1 309 ? -8.775 -5.510 31.932 1.00 93.50 309 ASP A CA 1
ATOM 2502 C C . ASP A 1 309 ? -9.801 -4.491 31.429 1.00 93.50 309 ASP A C 1
ATOM 2504 O O . ASP A 1 309 ? -10.842 -4.267 32.046 1.00 93.50 309 ASP A O 1
ATOM 2508 N N . TYR A 1 310 ? -9.446 -3.803 30.347 1.00 96.25 310 TYR A N 1
ATOM 2509 C CA . TYR A 1 310 ? -10.301 -2.827 29.679 1.00 96.25 310 TYR A CA 1
ATOM 2510 C C . TYR A 1 310 ? -10.859 -3.418 28.386 1.00 96.25 310 TYR A C 1
ATOM 2512 O O . TYR A 1 310 ? -10.172 -4.155 27.676 1.00 96.25 310 TYR A O 1
ATOM 2520 N N . ASP A 1 311 ? -12.095 -3.069 28.050 1.00 95.69 311 ASP A N 1
ATOM 2521 C CA . ASP A 1 311 ? -12.685 -3.392 26.748 1.00 95.69 311 ASP A CA 1
ATOM 2522 C C . ASP A 1 311 ? -12.074 -2.517 25.653 1.00 95.69 311 ASP A C 1
ATOM 2524 O O . ASP A 1 311 ? -11.733 -3.003 24.573 1.00 95.69 311 ASP A O 1
ATOM 2528 N N . ALA A 1 312 ? -11.853 -1.238 25.969 1.00 97.12 312 ALA A N 1
ATOM 2529 C CA . ALA A 1 312 ? -11.196 -0.293 25.082 1.00 97.12 312 ALA A CA 1
ATOM 2530 C C . ALA A 1 312 ? -10.345 0.731 25.844 1.00 97.12 312 ALA A C 1
ATOM 2532 O O . ALA A 1 312 ? -10.698 1.205 26.925 1.00 97.12 312 ALA A O 1
ATOM 2533 N N . VAL A 1 313 ? -9.228 1.121 25.237 1.00 98.25 313 VAL A N 1
ATOM 2534 C CA . VAL A 1 313 ? -8.360 2.208 25.696 1.00 98.25 313 VAL A CA 1
ATOM 2535 C C . VAL A 1 313 ? -8.381 3.314 24.646 1.00 98.25 313 VAL A C 1
ATOM 2537 O O . VAL A 1 313 ? -7.920 3.098 23.532 1.00 98.25 313 VAL A O 1
ATOM 2540 N N . ILE A 1 314 ? -8.887 4.499 24.978 1.00 98.38 314 ILE A N 1
ATOM 2541 C CA . ILE A 1 314 ? -9.013 5.634 24.053 1.00 98.38 314 ILE A CA 1
ATOM 2542 C C . ILE A 1 314 ? -7.896 6.639 24.325 1.00 98.38 314 ILE A C 1
ATOM 2544 O O . ILE A 1 314 ? -7.800 7.191 25.424 1.00 98.38 314 ILE A O 1
ATOM 2548 N N . ILE A 1 315 ? -7.060 6.899 23.321 1.00 97.94 315 ILE A N 1
ATOM 2549 C CA . ILE A 1 315 ? -5.925 7.821 23.395 1.00 97.94 315 ILE A CA 1
ATOM 2550 C C . ILE A 1 315 ? -5.876 8.765 22.191 1.00 97.94 315 ILE A C 1
ATOM 2552 O O . ILE A 1 315 ? -6.322 8.446 21.091 1.00 97.94 315 ILE A O 1
ATOM 2556 N N . GLY A 1 316 ? -5.291 9.942 22.393 1.00 97.19 316 GLY A N 1
ATOM 2557 C CA . GLY A 1 316 ? -5.065 10.913 21.329 1.00 97.19 316 GLY A CA 1
ATOM 2558 C C . GLY A 1 316 ? -3.872 10.553 20.434 1.00 97.19 316 GLY A C 1
ATOM 2559 O O . GLY A 1 316 ? -2.882 9.991 20.910 1.00 97.19 316 GLY A O 1
ATOM 2560 N N . HIS A 1 317 ? -3.899 10.963 19.162 1.00 96.25 317 HIS A N 1
ATOM 2561 C CA . HIS A 1 317 ? -2.787 10.798 18.203 1.00 96.25 317 HIS A CA 1
ATOM 2562 C C . HIS A 1 317 ? -1.417 11.184 18.786 1.00 96.25 317 HIS A C 1
ATOM 2564 O O . HIS A 1 317 ? -0.460 10.418 18.714 1.00 96.25 317 HIS A O 1
ATOM 2570 N N . SER A 1 318 ? -1.327 12.348 19.441 1.00 93.25 318 SER A N 1
ATOM 2571 C CA . SER A 1 318 ? -0.058 12.844 20.007 1.00 93.25 318 SER A CA 1
ATOM 2572 C C . SER A 1 318 ? 0.422 12.049 21.225 1.00 93.25 318 SER A C 1
ATOM 2574 O O . SER A 1 318 ? 1.602 12.072 21.572 1.00 93.25 318 SER A O 1
ATOM 2576 N N . GLN A 1 319 ? -0.498 11.378 21.914 1.00 94.19 319 GLN A N 1
ATOM 2577 C CA . GLN A 1 319 ? -0.199 10.538 23.066 1.00 94.19 319 GLN A CA 1
ATOM 2578 C C . GLN A 1 319 ? 0.302 9.172 22.601 1.00 94.19 319 GLN A C 1
ATOM 2580 O O . GLN A 1 319 ? 1.287 8.672 23.139 1.00 94.19 319 GLN A O 1
ATOM 2585 N N . PHE A 1 320 ? -0.309 8.619 21.552 1.00 95.81 320 PHE A N 1
ATOM 2586 C CA . PHE A 1 320 ? 0.136 7.383 20.915 1.00 95.81 320 PHE A CA 1
ATOM 2587 C C . PHE A 1 320 ? 1.583 7.468 20.410 1.00 95.81 320 PHE A C 1
ATOM 2589 O O . PHE A 1 320 ? 2.367 6.550 20.644 1.00 95.81 320 PHE A O 1
ATOM 2596 N N . GLU A 1 321 ? 1.971 8.598 19.810 1.00 92.75 321 GLU A N 1
ATOM 2597 C CA . GLU A 1 321 ? 3.351 8.859 19.358 1.00 92.75 321 GLU A CA 1
ATOM 2598 C C . GLU A 1 321 ? 4.383 8.858 20.505 1.00 92.75 321 GLU A C 1
ATOM 2600 O O . GLU A 1 321 ? 5.579 8.682 20.278 1.00 92.75 321 GLU A O 1
ATOM 2605 N N . LYS A 1 322 ? 3.947 9.047 21.758 1.00 91.44 322 LYS A N 1
ATOM 2606 C CA . LYS A 1 322 ? 4.822 9.024 22.943 1.00 91.44 322 LYS A CA 1
ATOM 2607 C C . LYS A 1 322 ? 5.037 7.624 23.521 1.00 91.44 322 LYS A C 1
ATOM 2609 O O . LYS A 1 322 ? 5.742 7.520 24.530 1.00 91.44 322 LYS A O 1
ATOM 2614 N N . ILE A 1 323 ? 4.418 6.600 22.934 1.00 93.25 323 ILE A N 1
ATOM 2615 C CA . ILE A 1 323 ? 4.543 5.189 23.311 1.00 93.25 323 ILE A CA 1
ATOM 2616 C C . ILE A 1 323 ? 5.408 4.518 22.238 1.00 93.25 323 ILE A C 1
ATOM 2618 O O . ILE A 1 323 ? 4.883 4.191 21.172 1.00 93.25 323 ILE A O 1
ATOM 2622 N N . PRO A 1 324 ? 6.722 4.359 22.458 1.00 91.38 324 PRO A N 1
ATOM 2623 C CA . PRO A 1 324 ? 7.611 3.799 21.450 1.00 91.38 324 PRO A CA 1
ATOM 2624 C C . PRO A 1 324 ? 7.461 2.278 21.356 1.00 91.38 324 PRO A C 1
ATOM 2626 O O . PRO A 1 324 ? 7.075 1.616 22.317 1.00 91.38 324 PRO A O 1
ATOM 2629 N N . ILE A 1 325 ? 7.842 1.718 20.213 1.00 91.56 325 ILE A N 1
ATOM 2630 C CA . ILE A 1 325 ? 8.135 0.286 20.096 1.00 91.56 325 ILE A CA 1
ATOM 2631 C C . ILE A 1 325 ? 9.505 -0.025 20.725 1.00 91.56 325 ILE A C 1
ATOM 2633 O O . ILE A 1 325 ? 10.390 0.841 20.732 1.00 91.56 325 ILE A O 1
ATOM 2637 N N . SER A 1 326 ? 9.708 -1.241 21.231 1.00 89.81 326 SER A N 1
ATOM 2638 C CA . SER A 1 326 ? 10.962 -1.623 21.891 1.00 89.81 326 SER A CA 1
ATOM 2639 C C . SER A 1 326 ? 12.189 -1.487 20.977 1.00 89.81 326 SER A C 1
ATOM 2641 O O . SER A 1 326 ? 12.158 -1.773 19.775 1.00 89.81 326 SER A O 1
ATOM 2643 N N . ILE A 1 327 ? 13.323 -1.085 21.565 1.00 86.00 327 ILE A N 1
ATOM 2644 C CA . ILE A 1 327 ? 14.612 -1.000 20.854 1.00 86.00 327 ILE A CA 1
ATOM 2645 C C . ILE A 1 327 ? 15.019 -2.381 20.325 1.00 86.00 327 ILE A C 1
ATOM 2647 O O . ILE A 1 327 ? 15.565 -2.493 19.231 1.00 86.00 327 ILE A O 1
ATOM 2651 N N . GLU A 1 328 ? 14.729 -3.441 21.077 1.00 86.62 328 GLU A N 1
ATOM 2652 C CA . GLU A 1 328 ? 14.985 -4.831 20.691 1.00 86.62 328 GLU A CA 1
ATOM 2653 C C . GLU A 1 328 ? 14.258 -5.197 19.402 1.00 86.62 328 GLU A C 1
ATOM 2655 O O . GLU A 1 328 ? 14.866 -5.751 18.487 1.00 86.62 328 GLU A O 1
ATOM 2660 N N . ARG A 1 329 ? 12.990 -4.804 19.273 1.00 88.12 329 ARG A N 1
ATOM 2661 C CA . ARG A 1 329 ? 12.221 -5.031 18.055 1.00 88.12 329 ARG A CA 1
ATOM 2662 C C . ARG A 1 329 ? 12.709 -4.185 16.885 1.00 88.12 329 ARG A C 1
ATOM 2664 O O . ARG A 1 329 ? 12.832 -4.701 15.775 1.00 88.12 329 ARG A O 1
ATOM 2671 N N . GLN A 1 330 ? 13.056 -2.917 17.114 1.00 86.38 330 GLN A N 1
ATOM 2672 C CA . GLN A 1 330 ? 13.678 -2.083 16.075 1.00 86.38 330 GLN A CA 1
ATOM 2673 C C . GLN A 1 330 ? 14.992 -2.701 15.570 1.00 86.38 330 GLN A C 1
ATOM 2675 O O . GLN A 1 330 ? 15.236 -2.745 14.363 1.00 86.38 330 GLN A O 1
ATOM 2680 N N . ARG A 1 331 ? 15.817 -3.232 16.483 1.00 87.88 331 ARG A N 1
ATOM 2681 C CA . ARG A 1 331 ? 17.047 -3.964 16.153 1.00 87.88 331 ARG A CA 1
ATOM 2682 C C . ARG A 1 331 ? 16.748 -5.219 15.351 1.00 87.88 331 ARG A C 1
ATOM 2684 O O . ARG A 1 331 ? 17.394 -5.424 14.328 1.00 87.88 331 ARG A O 1
ATOM 2691 N N . ARG A 1 332 ? 15.780 -6.026 15.796 1.00 87.94 332 ARG A N 1
ATOM 2692 C CA . ARG A 1 332 ? 15.389 -7.276 15.138 1.00 87.94 332 ARG A CA 1
ATOM 2693 C C . ARG A 1 332 ? 14.968 -7.027 13.691 1.00 87.94 332 ARG A C 1
ATOM 2695 O O . ARG A 1 332 ? 15.520 -7.646 12.795 1.00 87.94 332 ARG A O 1
ATOM 2702 N N . LEU A 1 333 ? 14.115 -6.031 13.451 1.00 83.06 333 LEU A N 1
ATOM 2703 C CA . LEU A 1 333 ? 13.664 -5.666 12.102 1.00 83.06 333 LEU A CA 1
ATOM 2704 C C . LEU A 1 333 ? 14.816 -5.188 11.202 1.00 83.06 333 LEU A C 1
ATOM 2706 O O . LEU A 1 333 ? 14.887 -5.548 10.029 1.00 83.06 333 LEU A O 1
ATOM 2710 N N . LEU A 1 334 ? 15.757 -4.404 11.739 1.00 84.00 334 LEU A N 1
ATOM 2711 C CA . LEU A 1 334 ? 16.959 -4.017 10.990 1.00 84.00 334 LEU A CA 1
ATOM 2712 C C . LEU A 1 334 ? 17.871 -5.218 10.702 1.00 84.00 334 LEU A C 1
ATOM 2714 O O . LEU A 1 334 ? 18.476 -5.279 9.633 1.00 84.00 334 LEU A O 1
ATOM 2718 N N . GLN A 1 335 ? 17.991 -6.159 11.639 1.00 87.88 335 GLN A N 1
ATOM 2719 C CA . GLN A 1 335 ? 18.783 -7.378 11.474 1.00 87.88 335 GLN A CA 1
ATOM 2720 C C . GLN A 1 335 ? 18.170 -8.326 10.442 1.00 87.88 335 GLN A C 1
ATOM 2722 O O . GLN A 1 335 ? 18.910 -8.818 9.597 1.00 87.88 335 GLN A O 1
ATOM 2727 N N . GLU A 1 336 ? 16.851 -8.520 10.458 1.00 80.19 336 GLU A N 1
ATOM 2728 C CA . GLU A 1 336 ? 16.105 -9.289 9.453 1.00 80.19 336 GLU A CA 1
ATOM 2729 C C . GLU A 1 336 ? 16.355 -8.715 8.051 1.00 80.19 336 GLU A C 1
ATOM 2731 O O . GLU A 1 336 ? 16.845 -9.425 7.177 1.00 80.19 336 GLU A O 1
ATOM 2736 N N . GLN A 1 337 ? 16.198 -7.397 7.867 1.00 74.31 337 GLN A N 1
ATOM 2737 C CA . GLN A 1 337 ? 16.510 -6.734 6.592 1.00 74.31 337 GLN A CA 1
ATOM 2738 C C . GLN A 1 337 ? 17.983 -6.894 6.176 1.00 74.31 337 GLN A C 1
ATOM 2740 O O . GLN A 1 337 ? 18.303 -7.016 4.992 1.00 74.31 337 GLN A O 1
ATOM 2745 N N . ILE A 1 338 ? 18.919 -6.870 7.132 1.00 83.00 338 ILE A N 1
ATOM 2746 C CA . ILE A 1 338 ? 20.340 -7.119 6.852 1.00 83.00 338 ILE A CA 1
ATOM 2747 C C . ILE A 1 338 ? 20.570 -8.580 6.445 1.00 83.00 338 ILE A C 1
ATOM 2749 O O . ILE A 1 338 ? 21.413 -8.813 5.573 1.00 83.00 338 ILE A O 1
ATOM 2753 N N . SER A 1 339 ? 19.870 -9.537 7.060 1.00 78.94 339 SER A N 1
ATOM 2754 C CA . SER A 1 339 ? 19.950 -10.964 6.733 1.00 78.94 339 SER A CA 1
ATOM 2755 C C . SER A 1 339 ? 19.427 -11.216 5.328 1.00 78.94 339 SER A C 1
ATOM 2757 O O . SER A 1 339 ? 20.192 -11.688 4.500 1.00 78.94 339 SER A O 1
ATOM 2759 N N . GLU A 1 340 ? 18.218 -10.748 5.009 1.00 71.19 340 GLU A N 1
ATOM 2760 C CA . GLU A 1 340 ? 17.608 -10.878 3.677 1.00 71.19 340 GLU A CA 1
ATOM 2761 C C . GLU A 1 340 ? 18.529 -10.348 2.566 1.00 71.19 340 GLU A C 1
ATOM 2763 O O . GLU A 1 340 ? 18.741 -10.986 1.535 1.00 71.19 340 GLU A O 1
ATOM 2768 N N . ILE A 1 341 ? 19.148 -9.182 2.785 1.00 74.56 341 ILE A N 1
ATOM 2769 C CA . ILE A 1 341 ? 20.113 -8.616 1.833 1.00 74.56 341 ILE A CA 1
ATOM 2770 C C . ILE A 1 341 ? 21.395 -9.452 1.765 1.00 74.56 341 ILE A C 1
ATOM 2772 O O . ILE A 1 341 ? 22.036 -9.514 0.717 1.00 74.56 341 ILE A O 1
ATOM 2776 N N . THR A 1 342 ? 21.816 -10.056 2.874 1.00 83.25 342 THR A N 1
ATOM 2777 C CA . THR A 1 342 ? 23.005 -10.915 2.916 1.00 83.25 342 THR A CA 1
ATOM 2778 C C . THR A 1 342 ? 22.775 -12.213 2.157 1.00 83.25 342 THR A C 1
ATOM 2780 O O . THR A 1 342 ? 23.635 -12.572 1.354 1.00 83.25 342 THR A O 1
ATOM 2783 N N . ASP A 1 343 ? 21.619 -12.837 2.347 1.00 74.00 343 ASP A N 1
ATOM 2784 C CA . ASP A 1 343 ? 21.210 -14.055 1.653 1.00 74.00 343 ASP A CA 1
ATOM 2785 C C . ASP A 1 343 ? 21.080 -13.769 0.152 1.00 74.00 343 ASP A C 1
ATOM 2787 O O . ASP A 1 343 ? 21.720 -14.431 -0.659 1.00 74.00 343 ASP A O 1
ATOM 2791 N N . GLY A 1 344 ? 20.441 -12.653 -0.226 1.00 70.00 344 GLY A N 1
ATOM 2792 C CA . GLY A 1 344 ? 20.394 -12.209 -1.622 1.00 70.00 344 GLY A CA 1
ATOM 2793 C C . GLY A 1 344 ? 21.772 -11.923 -2.241 1.00 70.00 344 GLY A C 1
ATOM 2794 O O . GLY A 1 344 ? 21.987 -12.163 -3.429 1.00 70.00 344 GLY A O 1
ATOM 2795 N N . ILE A 1 345 ? 22.752 -11.442 -1.462 1.00 78.19 345 ILE A N 1
ATOM 2796 C CA . ILE A 1 345 ? 24.147 -11.318 -1.930 1.00 78.19 345 ILE A CA 1
ATOM 2797 C C . ILE A 1 345 ? 24.773 -12.697 -2.148 1.00 78.19 345 ILE A C 1
ATOM 2799 O O . ILE A 1 345 ? 25.526 -12.866 -3.109 1.00 78.19 345 ILE A O 1
ATOM 2803 N N . GLN A 1 346 ? 24.529 -13.646 -1.244 1.00 79.75 346 GLN A N 1
ATOM 2804 C CA . GLN A 1 346 ? 25.079 -14.995 -1.323 1.00 79.75 346 GLN A CA 1
ATOM 2805 C C . GLN A 1 346 ? 24.503 -15.750 -2.520 1.00 79.75 346 GLN A C 1
ATOM 2807 O O . GLN A 1 346 ? 25.283 -16.223 -3.343 1.00 79.75 346 GLN A O 1
ATOM 2812 N N . GLU A 1 347 ? 23.182 -15.752 -2.685 1.00 71.81 347 GLU A N 1
ATOM 2813 C CA . GLU A 1 347 ? 22.502 -16.349 -3.836 1.00 71.81 347 GLU A CA 1
ATOM 2814 C C . GLU A 1 347 ? 23.034 -15.778 -5.153 1.00 71.81 347 GLU A C 1
ATOM 2816 O O . GLU A 1 347 ? 23.386 -16.520 -6.070 1.00 71.81 347 GLU A O 1
ATOM 2821 N N . LEU A 1 348 ? 23.200 -14.452 -5.236 1.00 70.88 348 LEU A N 1
ATOM 2822 C CA . LEU A 1 348 ? 23.804 -13.831 -6.414 1.00 70.88 348 LEU A CA 1
ATOM 2823 C C . LEU A 1 348 ? 25.263 -14.246 -6.609 1.00 70.88 348 LEU A C 1
ATOM 2825 O O . LEU A 1 348 ? 25.692 -14.386 -7.746 1.00 70.88 348 LEU A O 1
ATOM 2829 N N . LYS A 1 349 ? 26.057 -14.443 -5.556 1.00 78.62 349 LYS A N 1
ATOM 2830 C CA . LYS A 1 349 ? 27.445 -14.916 -5.703 1.00 78.62 349 LYS A CA 1
ATOM 2831 C C . LYS A 1 349 ? 27.495 -16.368 -6.186 1.00 78.62 349 LYS A C 1
ATOM 2833 O O . LYS A 1 349 ? 28.286 -16.670 -7.080 1.00 78.62 349 LYS A O 1
ATOM 2838 N N . GLU A 1 350 ? 26.650 -17.233 -5.636 1.00 75.44 350 GLU A N 1
ATOM 2839 C CA . GLU A 1 350 ? 26.551 -18.657 -5.982 1.00 75.44 350 GLU A CA 1
ATOM 2840 C C . GLU A 1 350 ? 26.043 -18.860 -7.412 1.00 75.44 350 GLU A C 1
ATOM 2842 O O . GLU A 1 350 ? 26.641 -19.612 -8.184 1.00 75.44 350 GLU A O 1
ATOM 2847 N N . ALA A 1 351 ? 25.036 -18.086 -7.820 1.00 67.88 351 ALA A N 1
ATOM 2848 C CA . ALA A 1 351 ? 24.519 -18.061 -9.186 1.00 67.88 351 ALA A CA 1
ATOM 2849 C C . ALA A 1 351 ? 25.482 -17.408 -10.201 1.00 67.88 351 ALA A C 1
ATOM 2851 O O . ALA A 1 351 ? 25.123 -17.236 -11.366 1.00 67.88 351 ALA A O 1
ATOM 2852 N N . ARG A 1 352 ? 26.696 -17.005 -9.781 1.00 70.75 352 ARG A N 1
ATOM 2853 C CA . ARG A 1 352 ? 27.637 -16.180 -10.570 1.00 70.75 352 ARG A CA 1
ATOM 2854 C C . ARG A 1 352 ? 26.974 -14.919 -11.140 1.00 70.75 352 ARG A C 1
ATOM 2856 O O . ARG A 1 352 ? 27.323 -14.448 -12.221 1.00 70.75 352 ARG A O 1
ATOM 2863 N N . GLY A 1 353 ? 26.021 -14.386 -10.388 1.00 59.72 353 GLY A N 1
ATOM 2864 C CA . GLY A 1 353 ? 25.317 -13.149 -10.647 1.00 59.72 353 GLY A CA 1
ATOM 2865 C C . GLY A 1 353 ? 26.256 -11.950 -10.727 1.00 59.72 353 GLY A C 1
ATOM 2866 O O . GLY A 1 353 ? 27.408 -11.950 -10.283 1.00 59.72 353 GLY A O 1
ATOM 2867 N N . GLU A 1 354 ? 25.752 -10.893 -11.348 1.00 67.19 354 GLU A N 1
ATOM 2868 C CA . GLU A 1 354 ? 26.574 -9.770 -11.775 1.00 67.19 354 GLU A CA 1
ATOM 2869 C C . GLU A 1 354 ? 27.167 -8.973 -10.601 1.00 67.19 354 GLU A C 1
ATOM 2871 O O . GLU A 1 354 ? 26.475 -8.567 -9.661 1.00 67.19 354 GLU A O 1
ATOM 2876 N N . ARG A 1 355 ? 28.465 -8.642 -10.707 1.00 74.88 355 ARG A N 1
ATOM 2877 C CA . ARG A 1 355 ? 29.230 -7.903 -9.677 1.00 74.88 355 ARG A CA 1
ATOM 2878 C C . ARG A 1 355 ? 28.570 -6.586 -9.257 1.00 74.88 355 ARG A C 1
ATOM 2880 O O . ARG A 1 355 ? 28.727 -6.143 -8.121 1.00 74.88 355 ARG A O 1
ATOM 2887 N N . TYR A 1 356 ? 27.854 -5.935 -10.170 1.00 67.94 356 TYR A N 1
ATOM 2888 C CA . TYR A 1 356 ? 27.179 -4.670 -9.895 1.00 67.94 356 TYR A CA 1
ATOM 2889 C C . TYR A 1 356 ? 25.960 -4.826 -8.972 1.00 67.94 356 TYR A C 1
ATOM 2891 O O . TYR A 1 356 ? 25.805 -4.021 -8.052 1.00 67.94 356 TYR A O 1
ATOM 2899 N N . ALA A 1 357 ? 25.132 -5.856 -9.180 1.00 63.97 357 ALA A N 1
ATOM 2900 C CA . ALA A 1 357 ? 23.981 -6.141 -8.320 1.00 63.97 357 ALA A CA 1
ATOM 2901 C C . ALA A 1 357 ? 24.444 -6.442 -6.885 1.00 63.97 357 ALA A C 1
ATOM 2903 O O . ALA A 1 357 ? 23.938 -5.857 -5.927 1.00 63.97 357 ALA A O 1
ATOM 2904 N N . ILE A 1 358 ? 25.514 -7.235 -6.759 1.00 77.81 358 ILE A N 1
ATOM 2905 C CA . ILE A 1 358 ? 26.196 -7.499 -5.485 1.00 77.81 358 ILE A CA 1
ATOM 2906 C C . ILE A 1 358 ? 26.652 -6.184 -4.827 1.00 77.81 358 ILE A C 1
ATOM 2908 O O . ILE A 1 358 ? 26.345 -5.933 -3.664 1.00 77.81 358 ILE A O 1
ATOM 2912 N N . LYS A 1 359 ? 27.314 -5.290 -5.576 1.00 83.00 359 LYS A N 1
ATOM 2913 C CA . LYS A 1 359 ? 27.789 -3.992 -5.059 1.00 83.00 359 LYS A CA 1
ATOM 2914 C C . LYS A 1 359 ? 26.651 -3.090 -4.560 1.00 83.00 359 LYS A C 1
ATOM 2916 O O . LYS A 1 359 ? 26.836 -2.346 -3.594 1.00 83.00 359 LYS A O 1
ATOM 2921 N N . GLN A 1 360 ? 25.488 -3.111 -5.213 1.00 72.06 360 GLN A N 1
ATOM 2922 C CA . GLN A 1 360 ? 24.322 -2.349 -4.758 1.00 72.06 360 GLN A CA 1
ATOM 2923 C C . GLN A 1 360 ? 23.769 -2.894 -3.440 1.00 72.06 360 GLN A C 1
ATOM 2925 O O . GLN A 1 360 ? 23.563 -2.114 -2.510 1.00 72.06 360 GLN A O 1
ATOM 2930 N N . LEU A 1 361 ? 23.587 -4.213 -3.338 1.00 73.94 361 LEU A N 1
ATOM 2931 C CA . LEU A 1 361 ? 23.141 -4.853 -2.102 1.00 73.94 361 LEU A CA 1
ATOM 2932 C C . LEU A 1 361 ? 24.127 -4.611 -0.953 1.00 73.94 361 LEU A C 1
ATOM 2934 O O . LEU A 1 361 ? 23.709 -4.275 0.153 1.00 73.94 361 LEU A O 1
ATOM 2938 N N . GLU A 1 362 ? 25.436 -4.661 -1.214 1.00 86.50 362 GLU A N 1
ATOM 2939 C CA . GLU A 1 362 ? 26.462 -4.327 -0.217 1.00 86.50 362 GLU A CA 1
ATOM 2940 C C . GLU A 1 362 ? 26.346 -2.876 0.282 1.00 86.50 362 GLU A C 1
ATOM 2942 O O . GLU A 1 362 ? 26.505 -2.612 1.478 1.00 86.50 362 GLU A O 1
ATOM 2947 N N . LYS A 1 363 ? 26.008 -1.925 -0.601 1.00 83.56 363 LYS A N 1
ATOM 2948 C CA . LYS A 1 363 ? 25.757 -0.529 -0.211 1.00 83.56 363 LYS A CA 1
ATOM 2949 C C . LYS A 1 363 ? 24.525 -0.408 0.688 1.00 83.56 363 LYS A C 1
ATOM 2951 O O . LYS A 1 363 ? 24.591 0.291 1.702 1.00 83.56 363 LYS A O 1
ATOM 2956 N N . THR A 1 364 ? 23.426 -1.079 0.345 1.00 74.38 364 THR A N 1
ATOM 2957 C CA . THR A 1 364 ? 22.203 -1.082 1.164 1.00 74.38 364 THR A CA 1
ATOM 2958 C C . THR A 1 364 ? 22.467 -1.719 2.527 1.00 74.38 364 THR A C 1
ATOM 2960 O O . THR A 1 364 ? 22.179 -1.099 3.551 1.00 74.38 364 THR A O 1
ATOM 2963 N N . LYS A 1 365 ? 23.142 -2.877 2.560 1.00 84.12 365 LYS A N 1
ATOM 2964 C CA . LYS A 1 365 ? 23.596 -3.543 3.791 1.00 84.12 365 LYS A CA 1
ATOM 2965 C C . LYS A 1 365 ? 24.418 -2.607 4.675 1.00 84.12 365 LYS A C 1
ATOM 2967 O O . LYS A 1 365 ? 24.169 -2.525 5.874 1.00 84.12 365 LYS A O 1
ATOM 2972 N N . LYS A 1 366 ? 25.371 -1.861 4.102 1.00 90.69 366 LYS A N 1
ATOM 2973 C CA . LYS A 1 366 ? 26.176 -0.878 4.847 1.00 90.69 366 LYS A CA 1
ATOM 2974 C C . LYS A 1 366 ? 25.315 0.241 5.444 1.00 90.69 366 LYS A C 1
ATOM 2976 O O . LYS A 1 366 ? 25.547 0.639 6.581 1.00 90.69 366 LYS A O 1
ATOM 2981 N N . SER A 1 367 ? 24.319 0.730 4.705 1.00 81.56 367 SER A N 1
ATOM 2982 C CA . SER A 1 367 ? 23.393 1.757 5.199 1.00 81.56 367 SER A CA 1
ATOM 2983 C C . SER A 1 367 ? 22.529 1.256 6.359 1.00 81.56 367 SER A C 1
ATOM 2985 O O . SER A 1 367 ? 22.325 1.995 7.320 1.00 81.56 367 SER A O 1
ATOM 2987 N N . LEU A 1 368 ? 22.025 0.022 6.283 1.00 81.75 368 LEU A N 1
ATOM 2988 C CA . LEU A 1 368 ? 21.247 -0.582 7.367 1.00 81.75 368 LEU A CA 1
ATOM 2989 C C . LEU 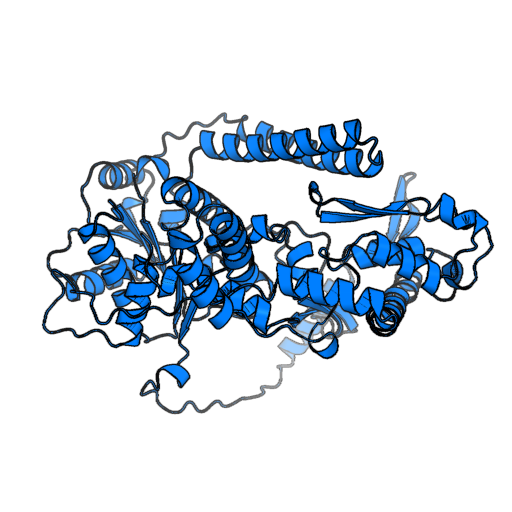A 1 368 ? 22.112 -0.853 8.598 1.00 81.75 368 LEU A C 1
ATOM 2991 O O . LEU A 1 368 ? 21.692 -0.533 9.705 1.00 81.75 368 LEU A O 1
ATOM 2995 N N . LYS A 1 369 ? 23.346 -1.341 8.413 1.00 89.69 369 LYS A N 1
ATOM 2996 C CA . LYS A 1 369 ? 24.311 -1.504 9.510 1.00 89.69 369 LYS A CA 1
ATOM 2997 C C . LYS A 1 369 ? 24.592 -0.188 10.227 1.00 89.69 369 LYS A C 1
ATOM 2999 O O . LYS A 1 369 ? 24.510 -0.149 11.441 1.00 89.69 369 LYS A O 1
ATOM 3004 N N . LEU A 1 370 ? 24.800 0.906 9.491 1.00 89.69 370 LEU A N 1
ATOM 3005 C CA . LEU A 1 370 ? 24.990 2.226 10.102 1.00 89.69 370 LEU A CA 1
ATOM 3006 C C . LEU A 1 370 ? 23.772 2.667 10.933 1.00 89.69 370 LEU A C 1
ATOM 3008 O O . LEU A 1 370 ? 23.933 3.299 11.973 1.00 89.69 370 LEU A O 1
ATOM 3012 N N . ARG A 1 371 ? 22.548 2.362 10.480 1.00 82.50 371 ARG A N 1
ATOM 3013 C CA . ARG A 1 371 ? 21.327 2.630 11.259 1.00 82.50 371 ARG A CA 1
ATOM 3014 C C . ARG A 1 371 ? 21.259 1.758 12.511 1.00 82.50 371 ARG A C 1
ATOM 3016 O O . ARG A 1 371 ? 20.929 2.277 13.570 1.00 82.50 371 ARG A O 1
ATOM 3023 N N . LEU A 1 372 ? 21.606 0.477 12.396 1.00 87.06 372 LEU A N 1
ATOM 3024 C CA . LEU A 1 372 ? 21.675 -0.447 13.526 1.00 87.06 372 LEU A CA 1
ATOM 3025 C C . LEU A 1 372 ? 22.726 0.003 14.551 1.00 87.06 372 LEU A C 1
ATOM 3027 O O . LEU A 1 372 ? 22.437 0.016 15.740 1.00 87.06 372 LEU A O 1
ATOM 3031 N N . ASP A 1 373 ? 23.904 0.442 14.108 1.00 88.44 373 ASP A N 1
ATOM 3032 C CA . ASP A 1 373 ? 24.964 0.952 14.983 1.00 88.44 373 ASP A CA 1
ATOM 3033 C C . ASP A 1 373 ? 24.510 2.213 15.730 1.00 88.44 373 ASP A C 1
ATOM 3035 O O . ASP A 1 373 ? 24.690 2.305 16.939 1.00 88.44 373 ASP A O 1
ATOM 3039 N N . LYS A 1 374 ? 23.825 3.141 15.045 1.00 85.38 374 LYS A N 1
ATOM 3040 C CA . LYS A 1 374 ? 23.204 4.312 15.691 1.00 85.38 374 LYS A CA 1
ATOM 3041 C C . LYS A 1 374 ? 22.135 3.930 16.712 1.00 85.38 374 LYS A C 1
ATOM 3043 O O . LYS A 1 374 ? 22.019 4.587 17.736 1.00 85.38 374 LYS A O 1
ATOM 3048 N N . LEU A 1 375 ? 21.354 2.889 16.432 1.00 81.62 375 LEU A N 1
ATOM 3049 C CA . LEU A 1 375 ? 20.342 2.375 17.354 1.00 81.62 375 LEU A CA 1
ATOM 3050 C C . LEU A 1 375 ? 20.978 1.693 18.579 1.00 81.62 375 LEU A C 1
ATOM 3052 O O . LEU A 1 375 ? 20.403 1.704 19.661 1.00 81.62 375 LEU A O 1
ATOM 3056 N N . ASN A 1 376 ? 22.165 1.105 18.411 1.00 80.38 376 ASN A N 1
ATOM 3057 C CA . ASN A 1 376 ? 22.942 0.485 19.484 1.00 80.38 376 ASN A CA 1
ATOM 3058 C C . ASN A 1 376 ? 23.631 1.515 20.389 1.00 80.38 376 ASN A C 1
ATOM 3060 O O . ASN A 1 376 ? 23.949 1.200 21.537 1.00 80.38 376 ASN A O 1
ATOM 3064 N N . ASP A 1 377 ? 23.876 2.717 19.873 1.00 77.31 377 ASP A N 1
ATOM 3065 C CA . ASP A 1 377 ? 24.545 3.812 20.569 1.00 77.31 377 ASP A CA 1
ATOM 3066 C C . ASP A 1 377 ? 23.568 4.545 21.509 1.00 77.31 377 ASP A C 1
ATOM 3068 O O . ASP A 1 377 ? 23.156 5.684 21.292 1.00 77.31 377 ASP A O 1
ATOM 3072 N N . THR A 1 378 ? 23.117 3.850 22.558 1.00 59.88 378 THR A N 1
ATOM 3073 C CA . THR A 1 378 ? 22.159 4.382 23.540 1.00 59.88 378 THR A CA 1
ATOM 3074 C C . THR A 1 378 ? 22.827 4.668 24.878 1.00 59.88 378 THR A C 1
ATOM 3076 O O . THR A 1 378 ? 22.782 3.865 25.810 1.00 59.88 378 THR A O 1
ATOM 3079 N N . SER A 1 379 ? 23.377 5.875 24.994 1.00 50.97 379 SER A N 1
ATOM 3080 C CA . SER A 1 379 ? 23.788 6.524 26.250 1.00 50.97 379 SER A CA 1
ATOM 3081 C C . SER A 1 379 ? 22.608 7.069 27.082 1.00 50.97 379 SER A C 1
ATOM 3083 O O . SER A 1 379 ? 22.816 7.688 28.124 1.00 50.97 379 SER A O 1
ATOM 3085 N N . ARG A 1 380 ? 21.354 6.821 26.672 1.00 53.16 380 ARG A N 1
ATOM 3086 C CA . ARG A 1 380 ? 20.136 7.154 27.430 1.00 53.16 380 ARG A CA 1
ATOM 3087 C C . ARG A 1 380 ? 19.133 6.007 27.360 1.00 53.16 380 ARG A C 1
ATOM 3089 O O . ARG A 1 380 ? 18.404 5.871 26.383 1.00 53.16 380 ARG A O 1
ATOM 3096 N N . LYS A 1 381 ? 19.108 5.178 28.402 1.00 53.69 381 LYS A N 1
ATOM 3097 C CA . LYS A 1 381 ? 17.994 4.264 28.666 1.00 53.69 381 LYS A CA 1
ATOM 3098 C C . LYS A 1 381 ? 16.928 5.057 29.414 1.00 53.69 381 LYS A C 1
ATOM 3100 O O . LYS A 1 381 ? 17.033 5.205 30.628 1.00 53.69 381 LYS A O 1
ATOM 3105 N N . ASP A 1 382 ? 15.948 5.601 28.704 1.00 55.97 382 ASP A N 1
ATOM 3106 C CA . ASP A 1 382 ? 14.723 6.017 29.381 1.00 55.97 382 ASP A CA 1
ATOM 3107 C C . ASP A 1 382 ? 13.902 4.755 29.683 1.00 55.97 382 ASP A C 1
ATOM 3109 O O . ASP A 1 382 ? 13.626 3.947 28.799 1.00 55.97 382 ASP A O 1
ATOM 3113 N N . ASP A 1 383 ? 13.530 4.591 30.948 1.00 65.44 383 ASP A N 1
ATOM 3114 C CA . ASP A 1 383 ? 12.640 3.549 31.471 1.00 65.44 383 ASP A CA 1
ATOM 3115 C C . ASP A 1 383 ? 11.183 3.869 31.066 1.00 65.44 383 ASP A C 1
ATOM 3117 O O . ASP A 1 383 ? 10.355 4.311 31.873 1.00 65.44 383 ASP A O 1
ATOM 3121 N N . VAL A 1 384 ? 10.910 3.783 29.758 1.00 77.56 384 VAL A N 1
ATOM 3122 C CA . VAL A 1 384 ? 9.601 4.051 29.143 1.00 77.56 384 VAL A CA 1
ATOM 3123 C C . VAL A 1 384 ? 8.920 2.732 28.816 1.00 77.56 384 VAL A C 1
ATOM 3125 O O . VAL A 1 384 ? 9.514 1.884 28.162 1.00 77.56 384 VAL A O 1
ATOM 3128 N N . VAL A 1 385 ? 7.653 2.611 29.217 1.00 87.19 385 VAL A N 1
ATOM 3129 C CA . VAL A 1 385 ? 6.793 1.492 28.818 1.00 87.19 385 VAL A CA 1
ATOM 3130 C C . VAL A 1 385 ? 6.613 1.513 27.301 1.00 87.19 385 VAL A C 1
ATOM 3132 O O . VAL A 1 385 ? 6.232 2.537 26.723 1.00 87.19 385 VAL A O 1
ATOM 3135 N N . THR A 1 386 ? 6.910 0.387 26.675 1.00 93.06 386 THR A N 1
ATOM 3136 C CA . THR A 1 386 ? 6.849 0.172 25.229 1.00 93.06 386 THR A CA 1
ATOM 3137 C C . THR A 1 386 ? 5.451 -0.252 24.789 1.00 93.06 386 THR A C 1
ATOM 3139 O O . THR A 1 386 ? 4.624 -0.664 25.602 1.00 93.06 386 THR A O 1
ATOM 3142 N N . PHE A 1 387 ? 5.159 -0.132 23.494 1.00 95.75 387 PHE A N 1
ATOM 3143 C CA . PHE A 1 387 ? 3.861 -0.516 22.935 1.00 95.75 387 PHE A CA 1
ATOM 3144 C C . PHE A 1 387 ? 3.548 -1.998 23.179 1.00 95.75 387 PHE A C 1
ATOM 3146 O O . PHE A 1 387 ? 2.419 -2.340 23.524 1.00 95.75 387 PHE A O 1
ATOM 3153 N N . GLU A 1 388 ? 4.559 -2.857 23.069 1.00 94.62 388 GLU A N 1
ATOM 3154 C CA . GLU A 1 388 ? 4.440 -4.299 23.287 1.00 94.62 388 GLU A CA 1
ATOM 3155 C C . GLU A 1 388 ? 4.010 -4.640 24.723 1.00 94.62 388 GLU A C 1
ATOM 3157 O O . GLU A 1 388 ? 3.183 -5.523 24.937 1.00 94.62 388 GLU A O 1
ATOM 3162 N N . GLU A 1 389 ? 4.515 -3.903 25.714 1.00 94.12 389 GLU A N 1
ATOM 3163 C CA . GLU A 1 389 ? 4.197 -4.117 27.133 1.00 94.12 389 GLU A CA 1
ATOM 3164 C C . GLU A 1 389 ? 2.761 -3.719 27.499 1.00 94.12 389 GLU A C 1
ATOM 3166 O O . GLU A 1 389 ? 2.258 -4.120 28.548 1.00 94.12 389 GLU A O 1
ATOM 3171 N N . LEU A 1 390 ? 2.072 -2.951 26.649 1.00 95.56 390 LEU A N 1
ATOM 3172 C CA . LEU A 1 390 ? 0.674 -2.584 26.888 1.00 95.56 390 LEU A CA 1
ATOM 3173 C C . LEU A 1 390 ? -0.280 -3.772 26.715 1.00 95.56 390 LEU A C 1
ATOM 3175 O O . LEU A 1 390 ? -1.402 -3.728 27.228 1.00 95.56 390 LEU A O 1
ATOM 3179 N N . GLY A 1 391 ? 0.147 -4.821 26.004 1.00 94.88 391 GLY A N 1
ATOM 3180 C CA . GLY A 1 391 ? -0.683 -5.985 25.696 1.00 94.88 391 GLY A CA 1
ATOM 3181 C C . GLY A 1 391 ? -1.871 -5.647 24.795 1.00 94.88 391 GLY A C 1
ATOM 3182 O O . GLY A 1 391 ? -2.936 -6.230 24.959 1.00 94.88 391 GLY A O 1
ATOM 3183 N N . VAL A 1 392 ? -1.715 -4.654 23.912 1.00 96.94 392 VAL A N 1
ATOM 3184 C CA . VAL A 1 392 ? -2.711 -4.300 22.893 1.00 96.94 392 VAL A CA 1
ATOM 3185 C C . VAL A 1 392 ? -2.551 -5.249 21.715 1.00 96.94 392 VAL A C 1
ATOM 3187 O O . VAL A 1 392 ? -1.485 -5.296 21.104 1.00 96.94 392 VAL A O 1
ATOM 3190 N N . ASP A 1 393 ? -3.621 -5.959 21.378 1.00 96.31 393 ASP A N 1
ATOM 3191 C CA . ASP A 1 393 ? -3.686 -6.850 20.219 1.00 96.31 393 ASP A CA 1
ATOM 3192 C C . ASP A 1 393 ? -4.656 -6.352 19.140 1.00 96.31 393 ASP A C 1
ATOM 3194 O O . ASP A 1 393 ? -4.655 -6.880 18.031 1.00 96.31 393 ASP A O 1
ATOM 3198 N N . ARG A 1 394 ? -5.423 -5.285 19.407 1.00 97.62 394 ARG A N 1
ATOM 3199 C CA . ARG A 1 394 ? -6.270 -4.649 18.394 1.00 97.62 394 ARG A CA 1
ATOM 3200 C C . ARG A 1 394 ? -6.172 -3.129 18.414 1.00 97.62 394 ARG A C 1
ATOM 3202 O O . ARG A 1 394 ? -6.379 -2.491 19.442 1.00 97.62 394 ARG A O 1
ATOM 3209 N N . LEU A 1 395 ? -5.851 -2.540 17.267 1.00 98.50 395 LEU A N 1
ATOM 3210 C CA . LEU A 1 395 ? -5.621 -1.114 17.086 1.00 98.50 395 LEU A CA 1
ATOM 3211 C C . LEU A 1 395 ? -6.644 -0.518 16.126 1.00 98.50 395 LEU A C 1
ATOM 3213 O O . LEU A 1 395 ? -6.766 -0.924 14.974 1.00 98.50 395 LEU A O 1
ATOM 3217 N N . PHE A 1 396 ? -7.320 0.505 16.612 1.00 98.56 396 PHE A N 1
ATOM 3218 C CA . PHE A 1 396 ? -8.328 1.282 15.925 1.00 98.56 396 PHE A CA 1
ATOM 3219 C C . PHE A 1 396 ? -7.783 2.693 15.724 1.00 98.56 396 PHE A C 1
ATOM 3221 O O . PHE A 1 396 ? -7.422 3.347 16.699 1.00 98.56 396 PHE A O 1
ATOM 3228 N N . VAL A 1 397 ? -7.691 3.175 14.487 1.00 98.19 397 VAL A N 1
ATOM 3229 C CA . VAL A 1 397 ? -7.141 4.506 14.184 1.00 98.19 397 VAL A CA 1
ATOM 3230 C C . VAL A 1 397 ? -8.170 5.321 13.422 1.00 98.19 397 VAL A C 1
ATOM 3232 O O . VAL A 1 397 ? -8.495 4.996 12.282 1.00 98.19 397 VAL A O 1
ATOM 3235 N N . ASP A 1 398 ? -8.655 6.384 14.052 1.00 97.19 398 ASP A N 1
ATOM 3236 C CA . ASP A 1 398 ? -9.532 7.371 13.425 1.00 97.19 398 ASP A CA 1
ATOM 3237 C C . ASP A 1 398 ? -8.709 8.499 12.790 1.00 97.19 398 ASP A C 1
ATOM 3239 O O . ASP A 1 398 ? -7.621 8.835 13.275 1.00 97.19 398 ASP A O 1
ATOM 3243 N N . GLU A 1 399 ? -9.222 9.068 11.700 1.00 94.62 399 GLU A N 1
ATOM 3244 C CA . GLU A 1 399 ? -8.508 9.995 10.808 1.00 94.62 399 GLU A CA 1
ATOM 3245 C C . GLU A 1 399 ? -7.121 9.462 10.407 1.00 94.62 399 GLU A C 1
ATOM 3247 O O . GLU A 1 399 ? -6.079 10.107 10.575 1.00 94.62 399 GLU A O 1
ATOM 3252 N N . ALA A 1 400 ? -7.095 8.228 9.890 1.00 93.69 400 ALA A N 1
ATOM 3253 C CA . ALA A 1 400 ? -5.869 7.515 9.530 1.00 93.69 400 ALA A CA 1
ATOM 3254 C C . ALA A 1 400 ? -5.022 8.233 8.459 1.00 93.69 400 ALA A C 1
ATOM 3256 O O . ALA A 1 400 ? -3.808 8.019 8.372 1.00 93.69 400 ALA A O 1
ATOM 3257 N N . ASP A 1 401 ? -5.616 9.139 7.677 1.00 90.06 401 ASP A N 1
ATOM 3258 C CA . ASP A 1 401 ? -4.898 10.027 6.760 1.00 90.06 401 ASP A CA 1
ATOM 3259 C C . ASP A 1 401 ? -3.897 10.946 7.487 1.00 90.06 401 ASP A C 1
ATOM 3261 O O . ASP A 1 401 ? -2.905 11.373 6.889 1.00 90.06 401 ASP A O 1
ATOM 3265 N N . PHE A 1 402 ? -4.023 11.136 8.805 1.00 91.88 402 PHE A N 1
ATOM 3266 C CA . PHE A 1 402 ? -2.986 11.768 9.620 1.00 91.88 402 PHE A CA 1
ATOM 3267 C C . PHE A 1 402 ? -1.618 11.070 9.491 1.00 91.88 402 PHE A C 1
ATOM 3269 O O . PHE A 1 402 ? -0.577 11.731 9.601 1.00 91.88 402 PHE A O 1
ATOM 3276 N N . TYR A 1 403 ? -1.593 9.764 9.200 1.00 91.88 403 TYR A N 1
ATOM 3277 C CA . TYR A 1 403 ? -0.385 8.944 9.052 1.00 91.88 403 TYR A CA 1
ATOM 3278 C C . TYR A 1 403 ? 0.011 8.670 7.590 1.00 91.88 403 TYR A C 1
ATOM 3280 O O . TYR A 1 403 ? 0.883 7.831 7.346 1.00 91.88 403 TYR A O 1
ATOM 3288 N N . LYS A 1 404 ? -0.544 9.402 6.613 1.00 86.38 404 LYS A N 1
ATOM 3289 C CA . LYS A 1 404 ? -0.339 9.163 5.168 1.00 86.38 404 LYS A CA 1
ATOM 3290 C C . LYS A 1 404 ? 1.076 9.403 4.622 1.00 86.38 404 LYS A C 1
ATOM 3292 O O . LYS A 1 404 ? 1.400 8.936 3.536 1.00 86.38 404 LYS A O 1
ATOM 3297 N N . ASN A 1 405 ? 1.932 10.110 5.361 1.00 85.25 405 ASN A N 1
ATOM 3298 C CA . ASN A 1 405 ? 3.281 10.486 4.919 1.00 85.25 405 ASN A CA 1
ATOM 3299 C C . ASN A 1 405 ? 4.351 9.490 5.397 1.00 85.25 405 ASN A C 1
ATOM 3301 O O . ASN A 1 405 ? 5.296 9.858 6.096 1.00 85.25 405 ASN A O 1
ATOM 3305 N N . LEU A 1 406 ? 4.207 8.218 5.028 1.00 85.00 406 LEU A N 1
ATOM 3306 C CA . LEU A 1 406 ? 5.223 7.204 5.304 1.00 85.00 406 LEU A CA 1
ATOM 3307 C C . LEU A 1 406 ? 6.426 7.381 4.369 1.00 85.00 406 LEU A C 1
ATOM 3309 O O . LEU A 1 406 ? 6.265 7.632 3.176 1.00 85.00 406 LEU A O 1
ATOM 3313 N N . PHE A 1 407 ? 7.643 7.222 4.894 1.00 80.00 407 PHE A N 1
ATOM 3314 C CA . PHE A 1 407 ? 8.842 7.277 4.063 1.00 80.00 407 PHE A CA 1
ATOM 3315 C C . PHE A 1 407 ? 8.819 6.176 2.996 1.00 80.00 407 PHE A C 1
ATOM 3317 O O . PHE A 1 407 ? 8.643 4.985 3.293 1.00 80.00 407 PHE A O 1
ATOM 3324 N N . LEU A 1 408 ? 9.048 6.588 1.750 1.00 75.88 408 LEU A N 1
ATOM 3325 C CA . LEU A 1 408 ? 9.153 5.708 0.598 1.00 75.88 408 LEU A CA 1
ATOM 3326 C C . LEU A 1 408 ? 10.577 5.767 0.061 1.00 75.88 408 LEU A C 1
ATOM 3328 O O . LEU A 1 408 ? 11.062 6.814 -0.364 1.00 75.88 408 LEU A O 1
ATOM 3332 N N . TYR A 1 409 ? 11.245 4.617 0.047 1.00 70.19 409 TYR A N 1
ATOM 3333 C CA . TYR A 1 409 ? 12.481 4.492 -0.706 1.00 70.19 409 TYR A CA 1
ATOM 3334 C C . TYR A 1 409 ? 12.140 4.399 -2.195 1.00 70.19 409 TYR A C 1
ATOM 3336 O O . TYR A 1 409 ? 11.516 3.432 -2.631 1.00 70.19 409 TYR A O 1
ATOM 3344 N N . THR A 1 410 ? 12.542 5.410 -2.962 1.00 75.31 410 THR A N 1
ATOM 3345 C CA . THR A 1 410 ? 12.278 5.511 -4.400 1.00 75.31 410 THR A CA 1
ATOM 3346 C C . THR A 1 410 ? 13.502 6.034 -5.143 1.00 75.31 410 THR A C 1
ATOM 3348 O O . THR A 1 410 ? 14.284 6.838 -4.623 1.00 75.31 410 THR A O 1
ATOM 3351 N N . LYS A 1 411 ? 13.687 5.566 -6.378 1.00 75.81 411 LYS A N 1
ATOM 3352 C CA . LYS A 1 411 ? 14.698 6.077 -7.313 1.00 75.81 411 LYS A CA 1
ATOM 3353 C C . LYS A 1 411 ? 14.253 7.369 -7.993 1.00 75.81 411 LYS A C 1
ATOM 3355 O O . LYS A 1 411 ? 15.114 8.101 -8.491 1.00 75.81 411 LYS A O 1
ATOM 3360 N N . MET A 1 412 ? 12.947 7.637 -8.003 1.00 76.38 412 MET A N 1
ATOM 3361 C CA . MET A 1 412 ? 12.363 8.854 -8.548 1.00 76.38 412 MET A CA 1
ATOM 3362 C C . MET A 1 412 ? 12.802 10.058 -7.716 1.00 76.38 412 MET A C 1
ATOM 3364 O O . MET A 1 412 ? 12.848 10.023 -6.485 1.00 76.38 412 MET A O 1
ATOM 3368 N N . ARG A 1 413 ? 13.145 11.156 -8.389 1.00 68.19 413 ARG A N 1
ATOM 3369 C CA . ARG A 1 413 ? 13.590 12.393 -7.738 1.00 68.19 413 ARG A CA 1
ATOM 3370 C C . ARG A 1 413 ? 12.671 13.527 -8.145 1.00 68.19 413 ARG A C 1
ATOM 3372 O O . ARG A 1 413 ? 12.311 13.622 -9.306 1.00 68.19 413 ARG A O 1
ATOM 3379 N N . ASN A 1 414 ? 12.359 14.419 -7.207 1.00 69.94 414 ASN A N 1
ATOM 3380 C CA . ASN A 1 414 ? 11.597 15.644 -7.471 1.00 69.94 414 ASN A CA 1
ATOM 3381 C C . ASN A 1 414 ? 10.198 15.417 -8.081 1.00 69.94 414 ASN A C 1
ATOM 3383 O O . ASN A 1 414 ? 9.665 16.321 -8.723 1.00 69.94 414 ASN A O 1
ATOM 3387 N N . VAL A 1 415 ? 9.598 14.241 -7.875 1.00 75.50 415 VAL A N 1
ATOM 3388 C CA . VAL A 1 415 ? 8.211 13.979 -8.277 1.00 75.50 415 VAL A CA 1
ATOM 3389 C C . VAL A 1 415 ? 7.282 14.510 -7.191 1.00 75.50 415 VAL A C 1
ATOM 3391 O O . VAL A 1 415 ? 7.412 14.155 -6.018 1.00 75.50 415 VAL A O 1
ATOM 3394 N N . ALA A 1 416 ? 6.351 15.381 -7.571 1.00 74.00 416 ALA A N 1
ATOM 3395 C CA . ALA A 1 416 ? 5.377 15.935 -6.642 1.00 74.00 416 ALA A CA 1
ATOM 3396 C C . ALA A 1 416 ? 4.486 14.824 -6.063 1.00 74.00 416 ALA A C 1
ATOM 3398 O O . ALA A 1 416 ? 4.072 13.918 -6.784 1.00 74.00 416 ALA A O 1
ATOM 3399 N N . GLY A 1 417 ? 4.185 14.908 -4.766 1.00 73.31 417 GLY A N 1
ATOM 3400 C CA . GLY A 1 417 ? 3.406 13.892 -4.045 1.00 73.31 417 GLY A CA 1
ATOM 3401 C C . GLY A 1 417 ? 4.247 12.774 -3.416 1.00 73.31 417 GLY A C 1
ATOM 3402 O O . GLY A 1 417 ? 3.731 12.039 -2.574 1.00 73.31 417 GLY A O 1
ATOM 3403 N N . LEU A 1 418 ? 5.546 12.673 -3.740 1.00 74.38 418 LEU A N 1
ATOM 3404 C CA . LEU A 1 418 ? 6.484 11.797 -3.029 1.00 74.38 418 LEU A CA 1
ATOM 3405 C C . LEU A 1 418 ? 7.136 12.537 -1.860 1.00 74.38 418 LEU A C 1
ATOM 3407 O O . LEU A 1 418 ? 7.957 13.433 -2.063 1.00 74.38 418 LEU A O 1
ATOM 3411 N N . SER A 1 419 ? 6.808 12.135 -0.629 1.00 66.06 419 SER A N 1
ATOM 3412 C CA . SER A 1 419 ? 7.538 12.608 0.549 1.00 66.06 419 SER A CA 1
ATOM 3413 C C . SER A 1 419 ? 8.938 11.997 0.564 1.00 66.06 419 SER A C 1
ATOM 3415 O O . SER A 1 419 ? 9.092 10.783 0.684 1.00 66.06 419 SER A O 1
ATOM 3417 N N . GLN A 1 420 ? 9.967 12.838 0.445 1.00 61.28 420 GLN A N 1
ATOM 3418 C CA . GLN A 1 420 ? 11.366 12.417 0.600 1.00 61.28 420 GLN A CA 1
ATOM 3419 C C . GLN A 1 420 ? 11.840 12.482 2.057 1.00 61.28 420 GLN A C 1
ATOM 3421 O O . GLN A 1 420 ? 12.896 11.946 2.390 1.00 61.28 420 GLN A O 1
ATOM 3426 N N . THR A 1 421 ? 11.067 13.132 2.925 1.00 67.81 421 THR A N 1
ATOM 3427 C CA . THR A 1 421 ? 11.324 13.226 4.359 1.00 67.81 421 THR A CA 1
ATOM 3428 C C . THR A 1 421 ? 10.501 12.191 5.114 1.00 67.81 421 THR A C 1
ATOM 3430 O O . THR A 1 421 ? 9.321 11.967 4.837 1.00 67.81 421 THR A O 1
ATOM 3433 N N . GLU A 1 422 ? 11.152 11.533 6.069 1.00 70.06 422 GLU A N 1
ATOM 3434 C CA . GLU A 1 422 ? 10.519 10.561 6.951 1.00 70.06 422 GLU A CA 1
ATOM 3435 C C . GLU A 1 422 ? 9.714 11.291 8.028 1.00 70.06 422 GLU A C 1
ATOM 3437 O O . GLU A 1 422 ? 10.277 11.988 8.872 1.00 70.06 422 GLU A O 1
ATOM 3442 N N . ALA A 1 423 ? 8.387 11.143 8.004 1.00 83.69 423 ALA A N 1
ATOM 3443 C CA . ALA A 1 423 ? 7.556 11.583 9.114 1.00 83.69 423 ALA A CA 1
ATOM 3444 C C . ALA A 1 423 ? 7.660 10.548 10.240 1.00 83.69 423 ALA A C 1
ATOM 3446 O O . ALA A 1 423 ? 7.185 9.419 10.097 1.00 83.69 423 ALA A O 1
ATOM 3447 N N . GLN A 1 424 ? 8.258 10.941 11.367 1.00 86.06 424 GLN A N 1
ATOM 3448 C CA . GLN A 1 424 ? 8.488 10.048 12.506 1.00 86.06 424 GLN A CA 1
ATOM 3449 C C . GLN A 1 424 ? 7.199 9.353 12.970 1.00 86.06 424 GLN A C 1
ATOM 3451 O O . GLN A 1 424 ? 7.213 8.149 13.195 1.00 86.06 424 GLN A O 1
ATOM 3456 N N . LYS A 1 425 ? 6.074 10.077 13.013 1.00 91.88 425 LYS A N 1
ATOM 3457 C CA . LYS A 1 425 ? 4.756 9.526 13.365 1.00 91.88 425 LYS A CA 1
ATOM 3458 C C . LYS A 1 425 ? 4.284 8.390 12.450 1.00 91.88 425 LYS A C 1
ATOM 3460 O O . LYS A 1 425 ? 3.711 7.416 12.919 1.00 91.88 425 LYS A O 1
ATOM 3465 N N . SER A 1 426 ? 4.531 8.496 11.145 1.00 92.00 426 SER A N 1
ATOM 3466 C CA . SER A 1 426 ? 4.133 7.481 10.166 1.00 92.00 426 SER A CA 1
ATOM 3467 C C . SER A 1 426 ? 5.068 6.276 10.229 1.00 92.00 426 SER A C 1
ATOM 3469 O O . SER A 1 426 ? 4.617 5.143 10.113 1.00 92.00 426 SER A O 1
ATOM 3471 N N . SER A 1 427 ? 6.362 6.511 10.471 1.00 88.56 427 SER A N 1
ATOM 3472 C CA . SER A 1 427 ? 7.337 5.442 10.721 1.00 88.56 427 SER A CA 1
ATOM 3473 C C . SER A 1 427 ? 6.987 4.655 11.993 1.00 88.56 427 SER A C 1
ATOM 3475 O O . SER A 1 427 ? 6.914 3.430 11.956 1.00 88.56 427 SER A O 1
ATOM 3477 N N . ASP A 1 428 ? 6.657 5.348 13.089 1.00 92.19 428 ASP A N 1
ATOM 3478 C CA . ASP A 1 428 ? 6.190 4.739 14.343 1.00 92.19 428 ASP A CA 1
ATOM 3479 C C . ASP A 1 428 ? 4.903 3.919 14.145 1.00 92.19 428 ASP A C 1
ATOM 3481 O O . ASP A 1 428 ? 4.858 2.744 14.514 1.00 92.19 428 ASP A O 1
ATOM 3485 N N . MET A 1 429 ? 3.894 4.489 13.471 1.00 95.75 429 MET A N 1
ATOM 3486 C CA . MET A 1 429 ? 2.667 3.768 13.116 1.00 95.75 429 MET A CA 1
ATOM 3487 C C . MET A 1 429 ? 2.969 2.512 12.291 1.00 95.75 429 MET A C 1
ATOM 3489 O O . MET A 1 429 ? 2.446 1.443 12.596 1.00 95.75 429 MET A O 1
ATOM 3493 N N . PHE A 1 430 ? 3.849 2.604 11.288 1.00 93.56 430 PHE A N 1
ATOM 3494 C CA . PHE A 1 430 ? 4.221 1.461 10.449 1.00 93.56 430 PHE A CA 1
ATOM 3495 C C . PHE A 1 430 ? 4.826 0.340 11.290 1.00 93.56 430 PHE A C 1
ATOM 3497 O O . PHE A 1 430 ? 4.407 -0.806 11.172 1.00 93.56 430 PHE A O 1
ATOM 3504 N N . MET A 1 431 ? 5.756 0.661 12.190 1.00 92.06 431 MET A N 1
ATOM 3505 C CA . MET A 1 431 ? 6.405 -0.330 13.053 1.00 92.06 431 MET A CA 1
ATOM 3506 C C . MET A 1 431 ? 5.409 -1.037 13.982 1.00 92.06 431 MET A C 1
ATOM 3508 O O . MET A 1 431 ? 5.504 -2.252 14.168 1.00 92.06 431 MET A O 1
ATOM 3512 N N . LYS A 1 432 ? 4.426 -0.305 14.520 1.00 96.56 432 LYS A N 1
ATOM 3513 C CA . LYS A 1 432 ? 3.347 -0.875 15.342 1.00 96.56 432 LYS A CA 1
ATOM 3514 C C . LYS A 1 432 ? 2.368 -1.714 14.521 1.00 96.56 432 LYS A C 1
ATOM 3516 O O . LYS A 1 432 ? 1.970 -2.778 14.978 1.00 96.56 432 LYS A O 1
ATOM 3521 N N . CYS A 1 433 ? 2.056 -1.306 13.289 1.00 96.25 433 CYS A N 1
ATOM 3522 C CA . CYS A 1 433 ? 1.271 -2.127 12.363 1.00 96.25 433 CYS A CA 1
ATOM 3523 C C . CYS A 1 433 ? 1.974 -3.466 12.099 1.00 96.25 433 CYS A C 1
ATOM 3525 O O . CYS A 1 433 ? 1.375 -4.521 12.257 1.00 96.25 433 CYS A O 1
ATOM 3527 N N . ARG A 1 434 ? 3.284 -3.443 11.817 1.00 93.69 434 ARG A N 1
ATOM 3528 C CA . ARG A 1 434 ? 4.080 -4.670 11.628 1.00 93.69 434 ARG A CA 1
ATOM 3529 C C . ARG A 1 434 ? 4.101 -5.563 12.874 1.00 93.69 434 ARG A C 1
ATOM 3531 O O . ARG A 1 434 ? 4.090 -6.780 12.738 1.00 93.69 434 ARG A O 1
ATOM 3538 N N . TYR A 1 435 ? 4.128 -4.976 14.073 1.00 95.06 435 TYR A N 1
ATOM 3539 C CA . TYR A 1 435 ? 3.974 -5.721 15.331 1.00 95.06 435 TYR A CA 1
ATOM 3540 C C . TYR A 1 435 ? 2.638 -6.442 15.421 1.00 95.06 435 TYR A C 1
ATOM 3542 O O . TYR A 1 435 ? 2.610 -7.642 15.684 1.00 95.06 435 TYR A O 1
ATOM 3550 N N . LEU A 1 436 ? 1.549 -5.728 15.158 1.00 96.62 436 LEU A N 1
ATOM 3551 C CA . LEU A 1 436 ? 0.213 -6.303 15.222 1.00 96.62 436 LEU A CA 1
ATOM 3552 C C . LEU A 1 436 ? -0.004 -7.349 14.129 1.00 96.62 436 LEU A C 1
ATOM 3554 O O . LEU A 1 436 ? -0.604 -8.379 14.413 1.00 96.62 436 LEU A O 1
ATOM 3558 N N . ASP A 1 437 ? 0.533 -7.149 12.925 1.00 95.50 437 ASP A N 1
ATOM 3559 C CA . ASP A 1 437 ? 0.481 -8.140 11.845 1.00 95.50 437 ASP A CA 1
ATOM 3560 C C . ASP A 1 437 ? 1.095 -9.478 12.263 1.00 95.50 437 ASP A C 1
ATOM 3562 O O . ASP A 1 437 ? 0.517 -10.527 11.996 1.00 95.50 437 ASP A O 1
ATOM 3566 N N . GLU A 1 438 ? 2.256 -9.451 12.922 1.00 93.19 438 GLU A N 1
ATOM 3567 C CA . GLU A 1 438 ? 2.916 -10.662 13.421 1.00 93.19 438 GLU A CA 1
ATOM 3568 C C . GLU A 1 438 ? 2.148 -11.308 14.575 1.00 93.19 438 GLU A C 1
ATOM 3570 O O . GLU A 1 438 ? 2.077 -12.530 14.649 1.00 93.19 438 GLU A O 1
ATOM 3575 N N . LEU A 1 439 ? 1.582 -10.497 15.473 1.00 94.94 439 LEU A N 1
ATOM 3576 C CA . LEU A 1 439 ? 0.851 -10.981 16.644 1.00 94.94 439 LEU A CA 1
ATOM 3577 C C . LEU A 1 439 ? -0.511 -11.590 16.278 1.00 94.94 439 LEU A C 1
ATOM 3579 O O . LEU A 1 439 ? -0.964 -12.522 16.934 1.00 94.94 439 LEU A O 1
ATOM 3583 N N . THR A 1 440 ? -1.169 -11.045 15.255 1.00 95.06 440 THR A N 1
ATOM 3584 C CA . THR A 1 440 ? -2.580 -11.327 14.927 1.00 95.06 440 THR A CA 1
ATOM 3585 C C . THR A 1 440 ? -2.781 -11.949 13.550 1.00 95.06 440 THR A C 1
ATOM 3587 O O . THR A 1 440 ? -3.915 -12.069 13.089 1.00 95.06 440 THR A O 1
ATOM 3590 N N . GLU A 1 441 ? -1.691 -12.290 12.860 1.00 93.81 441 GLU A N 1
ATOM 3591 C CA . GLU A 1 441 ? -1.706 -12.768 11.473 1.00 93.81 441 GLU A CA 1
ATOM 3592 C C . GLU A 1 441 ? -2.407 -11.786 10.511 1.00 93.81 441 GLU A C 1
ATOM 3594 O O . GLU A 1 441 ? -3.119 -12.181 9.586 1.00 93.81 441 GLU A O 1
ATOM 3599 N N . GLY A 1 442 ? -2.200 -10.483 10.732 1.00 94.38 442 GLY A N 1
ATOM 3600 C CA . GLY A 1 442 ? -2.767 -9.407 9.913 1.00 94.38 442 GLY A CA 1
ATOM 3601 C C . GLY A 1 442 ? -4.259 -9.163 10.144 1.00 94.38 442 GLY A C 1
ATOM 3602 O O . GLY A 1 442 ? -4.972 -8.878 9.183 1.00 94.38 442 GLY A O 1
ATOM 3603 N N . ARG A 1 443 ? -4.744 -9.304 11.386 1.00 94.38 443 ARG A N 1
ATOM 3604 C CA . ARG A 1 443 ? -6.154 -9.082 11.781 1.00 94.38 443 ARG A CA 1
ATOM 3605 C C . ARG A 1 443 ? -6.329 -8.031 12.885 1.00 94.38 443 ARG A C 1
ATOM 3607 O O . ARG A 1 443 ? -7.428 -7.848 13.405 1.00 94.38 443 ARG A O 1
ATOM 3614 N N . GLY A 1 444 ? -5.245 -7.373 13.280 1.00 96.00 444 GLY A N 1
ATOM 3615 C CA . GLY A 1 444 ? -5.188 -6.513 14.458 1.00 96.00 444 GLY A CA 1
ATOM 3616 C C . GLY A 1 444 ? -5.461 -5.037 14.189 1.00 96.00 444 GLY A C 1
ATOM 3617 O O . GLY A 1 444 ? -5.469 -4.269 15.143 1.00 96.00 444 GLY A O 1
ATOM 3618 N N . ILE A 1 445 ? -5.642 -4.600 12.938 1.00 98.12 445 ILE A N 1
ATOM 3619 C CA . ILE A 1 445 ? -5.631 -3.168 12.593 1.00 98.12 445 ILE A CA 1
ATOM 3620 C C . ILE A 1 445 ? -6.909 -2.751 11.871 1.00 98.12 445 ILE A C 1
ATOM 3622 O O . ILE A 1 445 ? -7.268 -3.315 10.838 1.00 98.12 445 ILE A O 1
ATOM 3626 N N . ILE A 1 446 ? -7.562 -1.705 12.375 1.00 98.19 446 ILE A N 1
ATOM 3627 C CA . ILE A 1 446 ? -8.732 -1.080 11.756 1.00 98.19 446 ILE A CA 1
ATOM 3628 C C . ILE A 1 446 ? -8.484 0.414 11.628 1.00 98.19 446 ILE A C 1
ATOM 3630 O O . ILE A 1 446 ? -8.377 1.136 12.618 1.00 98.19 446 ILE A O 1
ATOM 3634 N N . PHE A 1 447 ? -8.381 0.882 10.393 1.00 97.81 447 PHE A N 1
ATOM 3635 C CA . PHE A 1 447 ? -8.237 2.294 10.070 1.00 97.81 447 PHE A CA 1
ATOM 3636 C C . PHE A 1 447 ? -9.574 2.861 9.616 1.00 97.81 447 PHE A C 1
ATOM 3638 O O . PHE A 1 447 ? -10.329 2.195 8.918 1.00 97.81 447 PHE A O 1
ATOM 3645 N N . ALA A 1 448 ? -9.838 4.113 9.959 1.00 96.56 448 ALA A N 1
ATOM 3646 C CA . ALA A 1 448 ? -10.999 4.864 9.520 1.00 96.56 448 ALA A CA 1
ATOM 3647 C C . ALA A 1 448 ? -10.558 6.225 8.982 1.00 96.56 448 ALA A C 1
ATOM 3649 O O . ALA A 1 448 ? -9.700 6.894 9.557 1.00 96.56 448 ALA A O 1
ATOM 3650 N N . THR A 1 449 ? -11.131 6.640 7.854 1.00 93.00 449 THR A N 1
ATOM 3651 C CA . THR A 1 449 ? -10.930 7.993 7.314 1.00 93.00 449 THR A CA 1
ATOM 3652 C C . THR A 1 449 ? -12.074 8.361 6.376 1.00 93.00 449 THR A C 1
ATOM 3654 O O . THR A 1 449 ? -12.578 7.529 5.619 1.00 93.00 449 THR A O 1
ATOM 3657 N N . GLY A 1 450 ? -12.495 9.627 6.430 1.00 85.50 450 GLY A N 1
ATOM 3658 C CA . GLY A 1 450 ? -13.433 10.200 5.459 1.00 85.50 450 GLY A CA 1
ATOM 3659 C C . GLY A 1 450 ? -12.806 10.493 4.095 1.00 85.50 450 GLY A C 1
ATOM 3660 O O . GLY A 1 450 ? -13.530 10.699 3.122 1.00 85.50 450 GLY A O 1
ATOM 3661 N N . THR A 1 451 ? -11.474 10.502 4.021 1.00 80.56 451 THR A N 1
ATOM 3662 C CA . THR A 1 451 ? -10.691 10.865 2.837 1.00 80.56 451 THR A CA 1
ATOM 3663 C C . THR A 1 451 ? -9.672 9.766 2.529 1.00 80.56 451 THR A C 1
ATOM 3665 O O . THR A 1 451 ? -8.475 9.963 2.738 1.00 80.56 451 THR A O 1
ATOM 3668 N N . PRO A 1 452 ? -10.117 8.593 2.038 1.00 62.84 452 PRO A N 1
ATOM 3669 C CA . PRO A 1 452 ? -9.240 7.432 1.866 1.00 62.84 452 PRO A CA 1
ATOM 3670 C C . PRO A 1 452 ? -8.057 7.699 0.934 1.00 62.84 452 PRO A C 1
ATOM 3672 O O . PRO A 1 452 ? -6.970 7.166 1.147 1.00 62.84 452 PRO A O 1
ATOM 3675 N N . ILE A 1 453 ? -8.263 8.526 -0.094 1.00 68.44 453 ILE A N 1
ATOM 3676 C CA . ILE A 1 453 ? -7.226 8.985 -1.018 1.00 68.44 453 ILE A CA 1
ATOM 3677 C C . ILE A 1 453 ? -7.555 10.433 -1.355 1.00 68.44 453 ILE A C 1
ATOM 3679 O O . ILE A 1 453 ? -8.559 10.708 -2.007 1.00 68.44 453 ILE A O 1
ATOM 3683 N N . SER A 1 454 ? -6.736 11.362 -0.875 1.00 59.28 454 SER A N 1
ATOM 3684 C CA . SER A 1 454 ? -7.003 12.789 -1.024 1.00 59.28 454 SER A CA 1
ATOM 3685 C C . SER A 1 454 ? -6.436 13.348 -2.328 1.00 59.28 454 SER A C 1
ATOM 3687 O O . SER A 1 454 ? -7.193 13.974 -3.057 1.00 59.28 454 SER A O 1
ATOM 3689 N N . ASN A 1 455 ? -5.152 13.123 -2.658 1.00 56.41 455 ASN A N 1
ATOM 3690 C CA . ASN A 1 455 ? -4.532 13.723 -3.860 1.00 56.41 455 ASN A CA 1
ATOM 3691 C C . ASN A 1 455 ? -3.262 13.030 -4.403 1.00 56.41 455 ASN A C 1
ATOM 3693 O O . ASN A 1 455 ? -2.642 13.549 -5.333 1.00 56.41 455 ASN A O 1
ATOM 3697 N N . SER A 1 456 ? -2.814 11.903 -3.837 1.00 67.44 456 SER A N 1
ATOM 3698 C CA . SER A 1 456 ? -1.555 11.281 -4.270 1.00 67.44 456 SER A CA 1
ATOM 3699 C C . SER A 1 456 ? -1.626 9.762 -4.312 1.00 67.44 456 SER A C 1
ATOM 3701 O O . SER A 1 456 ? -2.090 9.116 -3.375 1.00 67.44 456 SER A O 1
ATOM 3703 N N . ILE A 1 457 ? -1.060 9.201 -5.383 1.00 74.75 457 ILE A N 1
ATOM 3704 C CA . ILE A 1 457 ? -0.849 7.763 -5.597 1.00 74.75 457 ILE A CA 1
ATOM 3705 C C . ILE A 1 457 ? -0.169 7.097 -4.382 1.00 74.75 457 ILE A C 1
ATOM 3707 O O . ILE A 1 457 ? -0.401 5.935 -4.059 1.00 74.75 457 ILE A O 1
ATOM 3711 N N . THR A 1 458 ? 0.660 7.870 -3.677 1.00 79.62 458 THR A N 1
ATOM 3712 C CA . THR A 1 458 ? 1.441 7.440 -2.515 1.00 79.62 458 THR A CA 1
ATOM 3713 C C . THR A 1 458 ? 0.598 7.180 -1.278 1.00 79.62 458 THR A C 1
ATOM 3715 O O . THR A 1 458 ? 1.017 6.395 -0.429 1.00 79.62 458 THR A O 1
ATOM 3718 N N . GLU A 1 459 ? -0.575 7.806 -1.163 1.00 85.25 459 GLU A N 1
ATOM 3719 C CA . GLU A 1 459 ? -1.466 7.618 -0.016 1.00 85.25 459 GLU A CA 1
ATOM 3720 C C . GLU A 1 459 ? -2.083 6.219 -0.064 1.00 85.25 459 GLU A C 1
ATOM 3722 O O . GLU A 1 459 ? -2.016 5.495 0.927 1.00 85.25 459 GLU A O 1
ATOM 3727 N N . MET A 1 460 ? -2.559 5.786 -1.240 1.00 88.44 460 MET A N 1
ATOM 3728 C CA . MET A 1 460 ? -3.068 4.425 -1.436 1.00 88.44 460 MET A CA 1
ATOM 3729 C C . MET A 1 460 ? -1.985 3.387 -1.128 1.00 88.44 460 MET A C 1
ATOM 3731 O O . MET A 1 460 ? -2.214 2.477 -0.334 1.00 88.44 460 MET A O 1
ATOM 3735 N N . TYR A 1 461 ? -0.784 3.557 -1.689 1.00 90.31 461 TYR A N 1
ATOM 3736 C CA . TYR A 1 461 ? 0.327 2.644 -1.422 1.00 90.31 461 TYR A CA 1
ATOM 3737 C C . TYR A 1 461 ? 0.711 2.605 0.065 1.00 90.31 461 TYR A C 1
ATOM 3739 O O . TYR A 1 461 ? 0.982 1.541 0.618 1.00 90.31 461 TYR A O 1
ATOM 3747 N N . THR A 1 462 ? 0.702 3.756 0.739 1.00 90.50 462 THR A N 1
ATOM 3748 C CA . THR A 1 462 ? 0.946 3.835 2.183 1.00 90.50 462 THR A CA 1
ATOM 3749 C C . THR A 1 462 ? -0.106 3.052 2.972 1.00 90.50 462 THR A C 1
ATOM 3751 O O . THR A 1 462 ? 0.264 2.278 3.851 1.00 90.50 462 THR A O 1
ATOM 3754 N N . MET A 1 463 ? -1.392 3.165 2.625 1.00 93.50 463 MET A N 1
ATOM 3755 C CA . MET A 1 463 ? -2.454 2.378 3.267 1.00 93.50 463 MET A CA 1
ATOM 3756 C C . MET A 1 463 ? -2.292 0.876 3.017 1.00 93.50 463 MET A C 1
ATOM 3758 O O . MET A 1 463 ? -2.403 0.085 3.951 1.00 93.50 463 MET A O 1
ATOM 3762 N N . GLN A 1 464 ? -1.920 0.472 1.799 1.00 93.81 464 GLN A N 1
ATOM 3763 C CA . GLN A 1 464 ? -1.589 -0.928 1.511 1.00 93.81 464 GLN A CA 1
ATOM 3764 C C . GLN A 1 464 ? -0.375 -1.407 2.310 1.00 93.81 464 GLN A C 1
ATOM 3766 O O . GLN A 1 464 ? -0.346 -2.546 2.760 1.00 93.81 464 GLN A O 1
ATOM 3771 N N . ARG A 1 465 ? 0.624 -0.555 2.555 1.00 93.19 465 ARG A N 1
ATOM 3772 C CA . ARG A 1 465 ? 1.751 -0.918 3.422 1.00 93.19 465 ARG A CA 1
ATOM 3773 C C . ARG A 1 465 ? 1.350 -1.092 4.881 1.00 93.19 465 ARG A C 1
ATOM 3775 O O . ARG A 1 465 ? 1.966 -1.918 5.544 1.00 93.19 465 ARG A O 1
ATOM 3782 N N . TYR A 1 466 ? 0.375 -0.339 5.382 1.00 94.94 466 TYR A N 1
ATOM 3783 C CA . TYR A 1 466 ? -0.122 -0.527 6.745 1.00 94.94 466 TYR A CA 1
ATOM 3784 C C . TYR A 1 466 ? -0.986 -1.782 6.884 1.00 94.94 466 TYR A C 1
ATOM 3786 O O . TYR A 1 466 ? -0.858 -2.479 7.880 1.00 94.94 466 TYR A O 1
ATOM 3794 N N . LEU A 1 467 ? -1.842 -2.072 5.898 1.00 96.12 467 LEU A N 1
ATOM 3795 C CA . LEU A 1 467 ? -2.914 -3.065 6.050 1.00 96.12 467 LEU A CA 1
ATOM 3796 C C . LEU A 1 467 ? -2.698 -4.354 5.236 1.00 96.12 467 LEU A C 1
ATOM 3798 O O . LEU A 1 467 ? -3.245 -5.390 5.588 1.00 96.12 467 LEU A O 1
ATOM 3802 N N . GLN A 1 468 ? -1.899 -4.314 4.166 1.00 93.69 468 GLN A N 1
ATOM 3803 C CA . GLN A 1 468 ? -1.708 -5.394 3.180 1.00 93.69 468 GLN A CA 1
ATOM 3804 C C . GLN A 1 468 ? -0.233 -5.702 2.894 1.00 93.69 468 GLN A C 1
ATOM 3806 O O . GLN A 1 468 ? 0.119 -6.150 1.800 1.00 93.69 468 GLN A O 1
ATOM 3811 N N . TYR A 1 469 ? 0.670 -5.465 3.846 1.00 93.00 469 TYR A N 1
ATOM 3812 C CA . TYR A 1 469 ? 2.105 -5.589 3.577 1.00 93.00 469 TYR A CA 1
ATOM 3813 C C . TYR A 1 469 ? 2.511 -6.986 3.078 1.00 93.00 469 TYR A C 1
ATOM 3815 O O . TYR A 1 469 ? 3.316 -7.092 2.155 1.00 93.00 469 TYR A O 1
ATOM 3823 N N . LYS A 1 470 ? 1.916 -8.052 3.632 1.00 90.94 470 LYS A N 1
ATOM 3824 C CA . LYS A 1 470 ? 2.170 -9.436 3.198 1.00 90.94 470 LYS A CA 1
ATOM 3825 C C . LYS A 1 470 ? 1.798 -9.650 1.726 1.00 90.94 470 LYS A C 1
ATOM 3827 O O . LYS A 1 470 ? 2.606 -10.165 0.963 1.00 90.94 470 LYS A O 1
ATOM 3832 N N . LEU A 1 471 ? 0.626 -9.169 1.311 1.00 90.88 471 LEU A N 1
ATOM 3833 C CA . LEU A 1 471 ? 0.169 -9.249 -0.079 1.00 90.88 471 LEU A CA 1
ATOM 3834 C C . LEU A 1 471 ? 1.091 -8.469 -1.027 1.00 90.88 471 LEU A C 1
ATOM 3836 O O . LEU A 1 471 ? 1.403 -8.936 -2.124 1.00 90.88 471 LEU A O 1
ATOM 3840 N N . LEU A 1 472 ? 1.576 -7.298 -0.595 1.00 91.56 472 LEU A N 1
ATOM 3841 C CA . LEU A 1 472 ? 2.576 -6.544 -1.352 1.00 91.56 472 LEU A CA 1
ATOM 3842 C C . LEU A 1 472 ? 3.877 -7.342 -1.515 1.00 91.56 472 LEU A C 1
ATOM 3844 O O . LEU A 1 472 ? 4.450 -7.312 -2.598 1.00 91.56 472 LEU A O 1
ATOM 3848 N N . GLN A 1 473 ? 4.339 -8.068 -0.493 1.00 87.81 473 GLN A N 1
ATOM 3849 C CA . GLN A 1 473 ? 5.523 -8.932 -0.606 1.00 87.81 473 GLN A CA 1
ATOM 3850 C C . GLN A 1 473 ? 5.284 -10.112 -1.558 1.00 87.81 473 GLN A C 1
ATOM 3852 O O . GLN A 1 473 ? 6.099 -10.347 -2.447 1.00 87.81 473 GLN A O 1
ATOM 3857 N N . GLU A 1 474 ? 4.152 -10.808 -1.423 1.00 87.62 474 GLU A N 1
ATOM 3858 C CA . GLU A 1 474 ? 3.778 -11.945 -2.279 1.00 87.62 474 GLU A CA 1
ATOM 3859 C C . GLU A 1 474 ? 3.723 -11.554 -3.763 1.00 87.62 474 GLU A C 1
ATOM 3861 O O . GLU A 1 474 ? 4.164 -12.309 -4.628 1.00 87.62 474 GLU A O 1
ATOM 3866 N N . LYS A 1 475 ? 3.245 -10.341 -4.065 1.00 87.25 475 LYS A N 1
ATOM 3867 C CA . LYS A 1 475 ? 3.193 -9.800 -5.433 1.00 87.25 475 LYS A CA 1
ATOM 3868 C C . LYS A 1 475 ? 4.465 -9.059 -5.868 1.00 87.25 475 LYS A C 1
ATOM 3870 O O . LYS A 1 475 ? 4.485 -8.496 -6.960 1.00 87.25 475 LYS A O 1
ATOM 3875 N N . SER A 1 476 ? 5.525 -9.043 -5.054 1.00 85.69 476 SER A N 1
ATOM 3876 C CA . SER A 1 476 ? 6.772 -8.297 -5.320 1.00 85.69 476 SER A CA 1
ATOM 3877 C C . SER A 1 476 ? 6.575 -6.778 -5.525 1.00 85.69 476 SER A C 1
ATOM 3879 O O . SER A 1 476 ? 7.283 -6.124 -6.295 1.00 85.69 476 SER A O 1
ATOM 3881 N N . LEU A 1 477 ? 5.594 -6.204 -4.825 1.00 89.75 477 LEU A N 1
ATOM 3882 C CA . LEU A 1 477 ? 5.187 -4.796 -4.851 1.00 89.75 477 LEU A CA 1
ATOM 3883 C C . LEU A 1 477 ? 5.579 -4.018 -3.582 1.00 89.75 477 LEU A C 1
ATOM 3885 O O . LEU A 1 477 ? 5.172 -2.873 -3.419 1.00 89.75 477 LEU A O 1
ATOM 3889 N N . GLN A 1 478 ? 6.375 -4.599 -2.682 1.00 86.56 478 GLN A N 1
ATOM 3890 C CA . GLN A 1 478 ? 6.843 -3.968 -1.438 1.00 86.56 478 GLN A CA 1
ATOM 3891 C C . GLN A 1 478 ? 7.764 -2.753 -1.653 1.00 86.56 478 GLN A C 1
ATOM 3893 O O . GLN A 1 478 ? 8.000 -1.958 -0.735 1.00 86.56 478 GLN A O 1
ATOM 3898 N N . HIS A 1 479 ? 8.307 -2.599 -2.862 1.00 84.56 479 HIS A N 1
ATOM 3899 C CA . HIS A 1 479 ? 9.033 -1.405 -3.270 1.00 84.56 479 HIS A CA 1
ATOM 3900 C C . HIS A 1 479 ? 8.099 -0.470 -4.030 1.00 84.56 479 HIS A C 1
ATOM 3902 O O . HIS A 1 479 ? 7.458 -0.874 -5.001 1.00 84.56 479 HIS A O 1
ATOM 3908 N N . PHE A 1 480 ? 8.099 0.808 -3.640 1.00 85.50 480 PHE A N 1
ATOM 3909 C CA . PHE A 1 480 ? 7.233 1.805 -4.265 1.00 85.50 480 PHE A CA 1
ATOM 3910 C C . PHE A 1 480 ? 7.438 1.889 -5.781 1.00 85.50 480 PHE A C 1
ATOM 3912 O O . PHE A 1 480 ? 6.469 2.008 -6.513 1.00 85.50 480 PHE A O 1
ATOM 3919 N N . ASP A 1 481 ? 8.675 1.770 -6.267 1.00 84.81 481 ASP A N 1
ATOM 3920 C CA . ASP A 1 481 ? 8.963 1.832 -7.705 1.00 84.81 481 ASP A CA 1
ATOM 3921 C C . ASP A 1 481 ? 8.372 0.634 -8.482 1.00 84.81 481 ASP A C 1
ATOM 3923 O O . ASP A 1 481 ? 7.949 0.801 -9.626 1.00 84.81 481 ASP A O 1
ATOM 3927 N N . CYS A 1 482 ? 8.292 -0.561 -7.876 1.00 88.75 482 CYS A N 1
ATOM 3928 C CA . CYS A 1 482 ? 7.621 -1.725 -8.479 1.00 88.75 482 CYS A CA 1
ATOM 3929 C C . CYS A 1 482 ? 6.114 -1.485 -8.580 1.00 88.75 482 CYS A C 1
ATOM 3931 O O . CYS A 1 482 ? 5.502 -1.682 -9.628 1.00 88.75 482 CYS A O 1
ATOM 3933 N N . TRP A 1 483 ? 5.523 -0.996 -7.489 1.00 90.38 483 TRP A N 1
ATOM 3934 C CA . TRP A 1 483 ? 4.108 -0.654 -7.444 1.00 90.38 483 TRP A CA 1
ATOM 3935 C C . TRP A 1 483 ? 3.761 0.466 -8.435 1.00 90.38 483 TRP A C 1
ATOM 3937 O O . TRP A 1 483 ? 2.854 0.324 -9.252 1.00 90.38 483 TRP A O 1
ATOM 3947 N N . ALA A 1 484 ? 4.549 1.542 -8.444 1.00 88.56 484 ALA A N 1
ATOM 3948 C CA . ALA A 1 484 ? 4.361 2.689 -9.322 1.00 88.56 484 ALA A CA 1
ATOM 3949 C C . ALA A 1 484 ? 4.553 2.333 -10.801 1.00 88.56 484 ALA A C 1
ATOM 3951 O O . ALA A 1 484 ? 3.781 2.802 -11.624 1.00 88.56 484 ALA A O 1
ATOM 3952 N N . SER A 1 485 ? 5.528 1.489 -11.156 1.00 87.81 485 SER A N 1
ATOM 3953 C CA . SER A 1 485 ? 5.709 1.042 -12.550 1.00 87.81 485 SER A CA 1
ATOM 3954 C C . SER A 1 485 ? 4.601 0.109 -13.046 1.00 87.81 485 SER A C 1
ATOM 3956 O O . SER A 1 485 ? 4.421 -0.021 -14.255 1.00 87.81 485 SER A O 1
ATOM 3958 N N . THR A 1 486 ? 3.857 -0.524 -12.135 1.00 88.81 486 THR A N 1
ATOM 3959 C CA . THR A 1 486 ? 2.736 -1.414 -12.473 1.00 88.81 486 THR A CA 1
ATOM 3960 C C . THR A 1 486 ? 1.417 -0.649 -12.611 1.00 88.81 486 THR A C 1
ATOM 3962 O O . THR A 1 486 ? 0.617 -0.970 -13.490 1.00 88.81 486 THR A O 1
ATOM 3965 N N . PHE A 1 487 ? 1.193 0.365 -11.766 1.00 88.88 487 PHE A N 1
ATOM 3966 C CA . PHE A 1 487 ? -0.114 1.019 -11.638 1.00 88.88 487 PHE A CA 1
ATOM 3967 C C . PHE A 1 487 ? -0.124 2.534 -11.858 1.00 88.88 487 PHE A C 1
ATOM 3969 O O . PHE A 1 487 ? -1.201 3.122 -11.870 1.00 88.88 487 PHE A O 1
ATOM 3976 N N . GLY A 1 488 ? 1.023 3.197 -12.001 1.00 85.81 488 GLY A N 1
ATOM 3977 C CA . GLY A 1 488 ? 1.113 4.658 -12.055 1.00 85.81 488 GLY A CA 1
ATOM 3978 C C . GLY A 1 488 ? 1.812 5.201 -13.299 1.00 85.81 488 GLY A C 1
ATOM 3979 O O . GLY A 1 488 ? 2.752 4.606 -13.821 1.00 85.81 488 GLY A O 1
ATOM 3980 N N . GLU A 1 489 ? 1.398 6.395 -13.733 1.00 79.44 489 GLU A N 1
ATOM 3981 C CA . GLU A 1 489 ? 2.137 7.209 -14.704 1.00 79.44 489 GLU A CA 1
ATOM 3982 C C . GLU A 1 489 ? 2.696 8.468 -14.060 1.00 79.44 489 GLU A C 1
ATOM 3984 O O . GLU A 1 489 ? 1.954 9.232 -13.434 1.00 79.44 489 GLU A O 1
ATOM 3989 N N . THR A 1 490 ? 3.976 8.743 -14.298 1.00 78.75 490 THR A N 1
ATOM 3990 C CA . THR A 1 490 ? 4.536 10.072 -14.078 1.00 78.75 490 THR A CA 1
ATOM 3991 C C . THR A 1 490 ? 4.515 10.873 -15.375 1.00 78.75 490 THR A C 1
ATOM 3993 O O . THR A 1 490 ? 5.002 10.425 -16.410 1.00 78.75 490 THR A O 1
ATOM 3996 N N . VAL A 1 491 ? 3.974 12.087 -15.308 1.00 75.94 491 VAL A N 1
ATOM 3997 C CA . VAL A 1 491 ? 3.994 13.052 -16.411 1.00 75.94 491 VAL A CA 1
ATOM 3998 C C . VAL A 1 491 ? 4.802 14.258 -15.970 1.00 75.94 491 VAL A C 1
ATOM 4000 O O . VAL A 1 491 ? 4.646 14.759 -14.854 1.00 75.94 491 VAL A O 1
ATOM 4003 N N . THR A 1 492 ? 5.680 14.720 -16.854 1.00 76.75 492 THR A N 1
ATOM 4004 C CA . THR A 1 492 ? 6.421 15.966 -16.663 1.00 76.75 492 THR A CA 1
ATOM 4005 C C . THR A 1 492 ? 5.717 17.067 -17.435 1.00 76.75 492 THR A C 1
ATOM 4007 O O . THR A 1 492 ? 5.681 17.037 -18.660 1.00 76.75 492 THR A O 1
ATOM 4010 N N . ALA A 1 493 ? 5.155 18.033 -16.712 1.00 75.06 493 ALA A N 1
ATOM 4011 C CA . ALA A 1 493 ? 4.512 19.204 -17.291 1.00 75.06 493 ALA A CA 1
ATOM 4012 C C . ALA A 1 493 ? 5.368 20.449 -17.045 1.00 75.06 493 ALA A C 1
ATOM 4014 O O . ALA A 1 493 ? 6.037 20.566 -16.016 1.00 75.06 493 ALA A O 1
ATOM 4015 N N . ILE A 1 494 ? 5.351 21.381 -17.994 1.00 77.81 494 ILE A N 1
ATOM 4016 C CA . ILE A 1 494 ? 5.924 22.711 -17.801 1.00 77.81 494 ILE A CA 1
ATOM 4017 C C . ILE A 1 494 ? 4.872 23.553 -17.077 1.00 77.81 494 ILE A C 1
ATOM 4019 O O . ILE A 1 494 ? 3.774 23.749 -17.589 1.00 77.81 494 ILE A O 1
ATOM 4023 N N . GLU A 1 495 ? 5.199 24.031 -15.883 1.00 78.19 495 GLU A N 1
ATOM 4024 C CA . GLU A 1 495 ? 4.326 24.864 -15.056 1.00 78.19 495 GLU A CA 1
ATOM 4025 C C . GLU A 1 495 ? 4.969 26.235 -14.831 1.00 78.19 495 GLU A C 1
ATOM 4027 O O . GLU A 1 495 ? 6.194 26.369 -14.904 1.00 78.19 495 GLU A O 1
ATOM 4032 N N . LEU A 1 496 ? 4.150 27.253 -14.553 1.00 74.38 496 LEU A N 1
ATOM 4033 C CA . LEU A 1 496 ? 4.657 28.552 -14.115 1.00 74.38 496 LEU A CA 1
ATOM 4034 C C . LEU A 1 496 ? 5.443 28.353 -12.814 1.00 74.38 496 LEU A C 1
ATOM 4036 O O . LEU A 1 496 ? 4.993 27.630 -11.916 1.00 74.38 496 LEU A O 1
ATOM 4040 N N . ALA A 1 497 ? 6.627 28.951 -12.725 1.00 73.12 497 ALA A N 1
ATOM 4041 C CA . ALA A 1 497 ? 7.396 28.897 -11.492 1.00 73.12 497 ALA A CA 1
ATOM 4042 C C . ALA A 1 497 ? 6.587 29.566 -10.349 1.00 73.12 497 ALA A C 1
ATOM 4044 O O . ALA A 1 497 ? 5.814 30.488 -10.630 1.00 73.12 497 ALA A O 1
ATOM 4045 N N . PRO A 1 498 ? 6.683 29.099 -9.084 1.00 62.09 498 PRO A N 1
ATOM 4046 C CA . PRO A 1 498 ? 5.943 29.682 -7.954 1.00 62.09 498 PRO A CA 1
ATOM 4047 C C . PRO A 1 498 ? 6.102 31.201 -7.813 1.00 62.09 498 PRO A C 1
ATOM 4049 O O . PRO A 1 498 ? 5.217 31.867 -7.286 1.00 62.09 498 PRO A O 1
ATOM 4052 N N . GLU A 1 499 ? 7.220 31.728 -8.303 1.00 63.66 499 GLU A N 1
ATOM 4053 C CA . GLU A 1 499 ? 7.597 33.137 -8.324 1.00 63.66 499 GLU A CA 1
ATOM 4054 C C . GLU A 1 499 ? 6.812 33.967 -9.361 1.00 63.66 499 GLU A C 1
ATOM 4056 O O . GLU A 1 499 ? 6.891 35.190 -9.375 1.00 63.66 499 GLU A O 1
ATOM 4061 N N . GLY A 1 500 ? 6.051 33.324 -10.252 1.00 61.12 500 GLY A N 1
ATOM 4062 C CA . GLY A 1 500 ? 5.293 33.985 -11.318 1.00 61.12 500 GLY A CA 1
ATOM 4063 C C . GLY A 1 500 ? 6.135 34.402 -12.529 1.00 61.12 500 GLY A C 1
ATOM 4064 O O . GLY A 1 500 ? 5.573 34.700 -13.584 1.00 61.12 500 GLY A O 1
ATOM 4065 N N . THR A 1 501 ? 7.465 34.367 -12.419 1.00 58.47 501 THR A N 1
ATOM 4066 C CA . THR A 1 501 ? 8.411 34.628 -13.507 1.00 58.47 501 THR A CA 1
ATOM 4067 C C . THR A 1 501 ? 8.988 33.314 -14.048 1.00 58.47 501 THR A C 1
ATOM 4069 O O . THR A 1 501 ? 9.626 32.531 -13.350 1.00 58.47 501 THR A O 1
ATOM 4072 N N . GLY A 1 502 ? 8.752 33.041 -15.334 1.00 67.69 502 GLY A N 1
ATOM 4073 C CA . GLY A 1 502 ? 9.325 31.887 -16.031 1.00 67.69 502 GLY A CA 1
ATOM 4074 C C . GLY A 1 502 ? 8.593 30.553 -15.831 1.00 67.69 502 GLY A C 1
ATOM 4075 O O . GLY A 1 502 ? 7.495 30.464 -15.280 1.00 67.69 502 GLY A O 1
ATOM 4076 N N . TYR A 1 503 ? 9.210 29.492 -16.352 1.00 72.19 503 TYR A N 1
ATOM 4077 C CA . TYR A 1 503 ? 8.626 28.157 -16.441 1.00 72.19 503 TYR A CA 1
ATOM 4078 C C . TYR A 1 503 ? 9.558 27.104 -15.844 1.00 72.19 503 TYR A C 1
ATOM 4080 O O . TYR A 1 503 ? 10.769 27.116 -16.076 1.00 72.19 503 TYR A O 1
ATOM 4088 N N . ARG A 1 504 ? 8.985 26.140 -15.125 1.00 70.50 504 ARG A N 1
ATOM 4089 C CA . ARG A 1 504 ? 9.699 25.004 -14.545 1.00 70.50 504 ARG A CA 1
ATOM 4090 C C . ARG A 1 504 ? 9.022 23.699 -14.938 1.00 70.50 504 ARG A C 1
ATOM 4092 O O . ARG A 1 504 ? 7.818 23.534 -14.778 1.00 70.50 504 ARG A O 1
ATOM 4099 N N . ALA A 1 505 ? 9.818 22.732 -15.386 1.00 73.3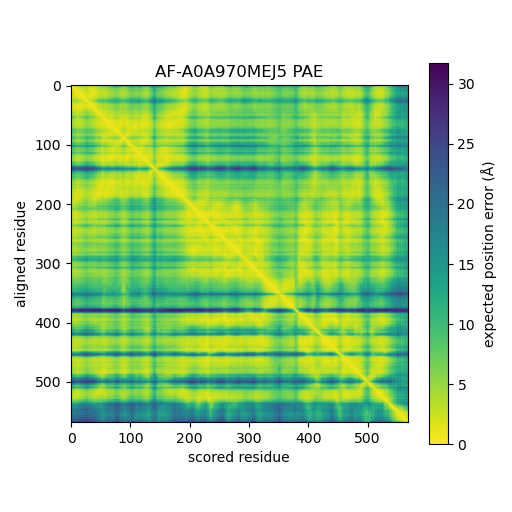1 505 ALA A N 1
ATOM 4100 C CA . ALA A 1 505 ? 9.348 21.364 -15.550 1.00 73.31 505 ALA A CA 1
ATOM 4101 C C . ALA A 1 505 ? 9.118 20.725 -14.171 1.00 73.31 505 ALA A C 1
ATOM 4103 O O . ALA A 1 505 ? 10.020 20.703 -13.323 1.00 73.31 505 ALA A O 1
ATOM 4104 N N . LYS A 1 506 ? 7.913 20.204 -13.947 1.00 77.75 506 LYS A N 1
ATOM 4105 C CA . LYS A 1 506 ? 7.528 19.506 -12.725 1.00 77.75 506 LYS A CA 1
ATOM 4106 C C . LYS A 1 506 ? 6.919 18.159 -13.077 1.00 77.75 506 LYS A C 1
ATOM 4108 O O . LYS A 1 506 ? 5.955 18.066 -13.832 1.00 77.75 506 LYS A O 1
ATOM 4113 N N . THR A 1 507 ? 7.497 17.111 -12.508 1.00 78.56 507 THR A N 1
ATOM 4114 C CA . THR A 1 507 ? 7.011 15.744 -12.676 1.00 78.56 507 THR A CA 1
ATOM 4115 C C . THR A 1 507 ? 6.007 15.427 -11.578 1.00 78.56 507 THR A C 1
ATOM 4117 O O . THR A 1 507 ? 6.256 15.712 -10.403 1.00 78.56 507 THR A O 1
ATOM 4120 N N . ARG A 1 508 ? 4.864 14.849 -11.941 1.00 80.38 508 ARG A N 1
ATOM 4121 C CA . ARG A 1 508 ? 3.809 14.437 -11.006 1.00 80.38 508 ARG A CA 1
ATOM 4122 C C . ARG A 1 508 ? 3.254 13.083 -11.421 1.00 80.38 508 ARG A C 1
ATOM 4124 O O . ARG A 1 508 ? 3.291 12.752 -12.604 1.00 80.38 508 ARG A O 1
ATOM 4131 N N . PHE A 1 509 ? 2.703 12.328 -10.476 1.00 79.38 509 PHE A N 1
ATOM 4132 C CA . PHE A 1 509 ? 1.825 11.221 -10.843 1.00 79.38 509 PHE A CA 1
ATOM 4133 C C . PHE A 1 509 ? 0.535 11.782 -11.434 1.00 79.38 509 PHE A C 1
ATOM 4135 O O . PHE A 1 509 ? -0.129 12.592 -10.789 1.00 79.38 509 PHE A O 1
ATOM 4142 N N . ALA A 1 510 ? 0.222 11.399 -12.667 1.00 71.06 510 ALA A N 1
ATOM 4143 C CA . ALA A 1 510 ? -0.893 11.974 -13.411 1.00 71.06 510 ALA A CA 1
ATOM 4144 C C . ALA A 1 510 ? -2.084 11.022 -13.524 1.00 71.06 510 ALA A C 1
ATOM 4146 O O . ALA A 1 510 ? -3.224 11.482 -13.558 1.00 71.06 510 ALA A O 1
ATOM 4147 N N . ARG A 1 511 ? -1.829 9.713 -13.638 1.00 77.56 511 ARG A N 1
ATOM 4148 C CA . ARG A 1 511 ? -2.847 8.703 -13.958 1.00 77.56 511 ARG A CA 1
ATOM 4149 C C . ARG A 1 511 ? -2.536 7.364 -13.298 1.00 77.56 511 ARG A C 1
ATOM 4151 O O . ARG A 1 511 ? -1.374 7.065 -13.015 1.00 77.56 511 ARG A O 1
ATOM 4158 N N . PHE A 1 512 ? -3.592 6.581 -13.094 1.00 83.06 512 PHE A N 1
ATOM 4159 C CA . PHE A 1 512 ? -3.506 5.162 -12.773 1.00 83.06 512 PHE A CA 1
ATOM 4160 C C . PHE A 1 512 ? -3.706 4.319 -14.034 1.00 83.06 512 PHE A C 1
ATOM 4162 O O . PHE A 1 512 ? -4.497 4.688 -14.904 1.00 83.06 512 PHE A O 1
ATOM 4169 N N . TYR A 1 513 ? -3.040 3.171 -14.082 1.00 84.00 513 TYR A N 1
ATOM 4170 C CA . TYR A 1 513 ? -3.270 2.102 -15.052 1.00 84.00 513 TYR A CA 1
ATOM 4171 C C . TYR A 1 513 ? -3.702 0.840 -14.348 1.00 84.00 513 TYR A C 1
ATOM 4173 O O . TYR A 1 513 ? -3.418 0.678 -13.160 1.00 84.00 513 TYR A O 1
ATOM 4181 N N . ASN A 1 514 ? -4.354 -0.050 -15.100 1.00 89.62 514 ASN A N 1
ATOM 4182 C CA . ASN A 1 514 ? -4.804 -1.335 -14.577 1.00 89.62 514 ASN A CA 1
ATOM 4183 C C . ASN A 1 514 ? -5.572 -1.150 -13.251 1.00 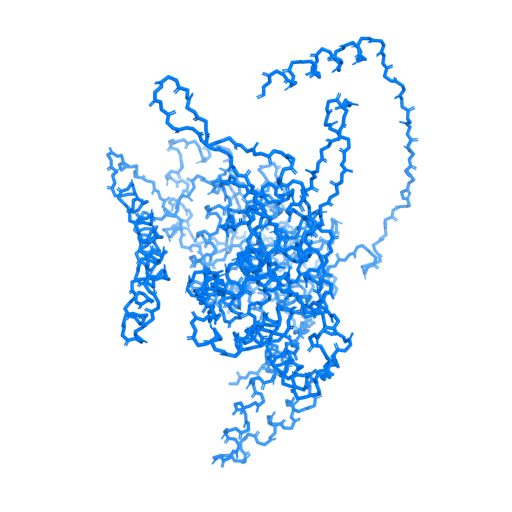89.62 514 ASN A C 1
ATOM 4185 O O . ASN A 1 514 ? -5.323 -1.783 -12.221 1.00 89.62 514 ASN A O 1
ATOM 4189 N N . LEU A 1 515 ? -6.432 -0.122 -13.256 1.00 87.56 515 LEU A N 1
ATOM 4190 C CA . LEU A 1 515 ? -7.175 0.319 -12.087 1.00 87.56 515 LEU A CA 1
ATOM 4191 C C . LEU A 1 515 ? -8.118 -0.775 -11.564 1.00 87.56 515 LEU A C 1
ATOM 4193 O O . LEU A 1 515 ? -8.211 -0.887 -10.343 1.00 87.56 515 LEU A O 1
ATOM 4197 N N . PRO A 1 516 ? -8.798 -1.587 -12.403 1.00 89.75 516 PRO A N 1
ATOM 4198 C CA . PRO A 1 516 ? -9.614 -2.692 -11.905 1.00 89.75 516 PRO A CA 1
ATOM 4199 C C . PRO A 1 516 ? -8.834 -3.654 -10.999 1.00 89.75 516 PRO A C 1
ATOM 4201 O O . PRO A 1 516 ? -9.302 -3.977 -9.908 1.00 89.75 516 PRO A O 1
ATOM 4204 N N . GLU A 1 517 ? -7.619 -4.036 -11.387 1.00 91.19 517 GLU A N 1
ATOM 4205 C CA . GLU A 1 517 ? -6.765 -4.979 -10.660 1.00 91.19 517 GLU A CA 1
ATOM 4206 C C . GLU A 1 517 ? -6.230 -4.351 -9.371 1.00 91.19 517 GLU A C 1
ATOM 4208 O O . GLU A 1 517 ? -6.286 -4.966 -8.300 1.00 91.19 517 GLU A O 1
ATOM 4213 N N . LEU A 1 518 ? -5.774 -3.094 -9.445 1.00 91.19 518 LEU A N 1
ATOM 4214 C CA . LEU A 1 518 ? -5.361 -2.333 -8.265 1.00 91.19 518 LEU A CA 1
ATOM 4215 C C . LEU A 1 518 ? -6.508 -2.200 -7.260 1.00 91.19 518 LEU A C 1
ATOM 4217 O O . LEU A 1 518 ? -6.321 -2.431 -6.065 1.00 91.19 518 LEU A O 1
ATOM 4221 N N . MET A 1 519 ? -7.701 -1.845 -7.738 1.00 90.31 519 MET A N 1
ATOM 4222 C CA . MET A 1 519 ? -8.882 -1.688 -6.896 1.00 90.31 519 MET A CA 1
ATOM 4223 C C . MET A 1 519 ? -9.348 -3.022 -6.329 1.00 90.31 519 MET A C 1
ATOM 4225 O O . MET A 1 519 ? -9.774 -3.052 -5.179 1.00 90.31 519 MET A O 1
ATOM 4229 N N . SER A 1 520 ? -9.245 -4.121 -7.080 1.00 90.38 520 SER A N 1
ATOM 4230 C CA . SER A 1 520 ? -9.544 -5.454 -6.558 1.00 90.38 520 SER A CA 1
ATOM 4231 C C . SER A 1 520 ? -8.619 -5.803 -5.397 1.00 90.38 520 SER A C 1
ATOM 4233 O O . SER A 1 520 ? -9.093 -6.253 -4.360 1.00 90.38 520 SER A O 1
ATOM 4235 N N . MET A 1 521 ? -7.314 -5.555 -5.547 1.00 91.25 521 MET A N 1
ATOM 4236 C CA . MET A 1 521 ? -6.336 -5.747 -4.475 1.00 91.25 521 MET A CA 1
ATOM 4237 C C . MET A 1 521 ? -6.651 -4.857 -3.268 1.00 91.25 521 MET A C 1
ATOM 4239 O O . MET A 1 521 ? -6.714 -5.343 -2.146 1.00 91.25 521 MET A O 1
ATOM 4243 N N . PHE A 1 522 ? -6.901 -3.566 -3.486 1.00 91.62 522 PHE A N 1
ATOM 4244 C CA . PHE A 1 522 ? -7.186 -2.615 -2.411 1.00 91.62 522 PHE A CA 1
ATOM 4245 C C . PHE A 1 522 ? -8.481 -2.943 -1.646 1.00 91.62 522 PHE A C 1
ATOM 4247 O O . PHE A 1 522 ? -8.528 -2.816 -0.423 1.00 91.62 522 PHE A O 1
ATOM 4254 N N . LYS A 1 523 ? -9.519 -3.421 -2.342 1.00 91.38 523 LYS A N 1
ATOM 4255 C CA . LYS A 1 523 ? -10.819 -3.790 -1.757 1.00 91.38 523 LYS A CA 1
ATOM 4256 C C . LYS A 1 523 ? -10.784 -5.012 -0.839 1.00 91.38 523 LYS A C 1
ATOM 4258 O O . LYS A 1 523 ? -11.747 -5.219 -0.113 1.00 91.38 523 LYS A O 1
ATOM 4263 N N . GLU A 1 524 ? -9.716 -5.813 -0.827 1.00 90.88 524 GLU A N 1
ATOM 4264 C CA . GLU A 1 524 ? -9.607 -6.891 0.171 1.00 90.88 524 GLU A CA 1
ATOM 4265 C C . GLU A 1 524 ? -9.591 -6.340 1.605 1.00 90.88 524 GLU A C 1
ATOM 4267 O O . GLU A 1 524 ? -10.150 -6.957 2.513 1.00 90.88 524 GLU A O 1
ATOM 4272 N N . VAL A 1 525 ? -8.977 -5.168 1.800 1.00 92.62 525 VAL A N 1
ATOM 4273 C CA . VAL A 1 525 ? -8.925 -4.496 3.107 1.00 92.62 525 VAL A CA 1
ATOM 4274 C C . VAL A 1 525 ? -9.837 -3.286 3.190 1.00 92.62 525 VAL A C 1
ATOM 4276 O O . VAL A 1 525 ? -10.252 -2.932 4.283 1.00 92.62 525 VAL A O 1
ATOM 4279 N N . ALA A 1 526 ? -10.146 -2.626 2.074 1.00 92.94 526 ALA A N 1
ATOM 4280 C CA . ALA A 1 526 ? -10.896 -1.379 2.092 1.00 92.94 526 ALA A CA 1
ATOM 4281 C C . ALA A 1 526 ? -12.392 -1.584 1.842 1.00 92.94 526 ALA A C 1
ATOM 4283 O O . ALA A 1 526 ? -12.790 -1.975 0.743 1.00 92.94 526 ALA A O 1
ATOM 4284 N N . ASP A 1 527 ? -13.217 -1.203 2.818 1.00 93.94 527 ASP A N 1
ATOM 4285 C CA . ASP A 1 527 ? -14.641 -0.958 2.607 1.00 93.94 527 ASP A CA 1
ATOM 4286 C C . ASP A 1 527 ? -14.859 0.525 2.298 1.00 93.94 527 ASP A C 1
ATOM 4288 O O . ASP A 1 527 ? -14.601 1.398 3.127 1.00 93.94 527 ASP A O 1
ATOM 4292 N N . ILE A 1 528 ? -15.304 0.819 1.077 1.00 91.88 528 ILE A N 1
ATOM 4293 C CA . ILE A 1 528 ? -15.438 2.183 0.561 1.00 91.88 528 ILE A CA 1
ATOM 4294 C C . ILE A 1 528 ? -16.920 2.524 0.454 1.00 91.88 528 ILE A C 1
ATOM 4296 O O . ILE A 1 528 ? -17.642 1.904 -0.329 1.00 91.88 528 ILE A O 1
ATOM 4300 N N . LYS A 1 529 ? -17.354 3.555 1.186 1.00 91.06 529 LYS A N 1
ATOM 4301 C CA . LYS A 1 529 ? -18.731 4.069 1.145 1.00 91.06 529 LYS A CA 1
ATOM 4302 C C . LYS A 1 529 ? -18.730 5.576 0.907 1.00 91.06 529 LYS A C 1
ATOM 4304 O O . LYS A 1 529 ? -18.348 6.358 1.779 1.00 91.06 529 LYS A O 1
ATOM 4309 N N . THR A 1 530 ? -19.159 5.996 -0.281 1.00 88.50 530 THR A N 1
ATOM 4310 C CA . THR A 1 530 ? -19.333 7.419 -0.607 1.00 88.50 530 THR A CA 1
ATOM 4311 C C . THR A 1 530 ? -20.715 7.916 -0.180 1.00 88.50 530 THR A C 1
ATOM 4313 O O . THR A 1 530 ? -21.634 7.123 0.026 1.00 88.50 530 THR A O 1
ATOM 4316 N N . ALA A 1 531 ? -20.884 9.237 -0.077 1.00 85.00 531 ALA A N 1
ATOM 4317 C CA . ALA A 1 531 ? -22.184 9.832 0.243 1.00 85.00 531 ALA A CA 1
ATOM 4318 C C . ALA A 1 531 ? -23.272 9.418 -0.768 1.00 85.00 531 ALA A C 1
ATOM 4320 O O . ALA A 1 531 ? -24.392 9.114 -0.359 1.00 85.00 531 ALA A O 1
ATOM 4321 N N . ASP A 1 532 ? -22.908 9.324 -2.053 1.00 83.44 532 ASP A N 1
ATOM 4322 C CA . ASP A 1 532 ? -23.798 8.885 -3.134 1.00 83.44 532 ASP A CA 1
ATOM 4323 C C . ASP A 1 532 ? -24.191 7.407 -2.998 1.00 83.44 532 ASP A C 1
ATOM 4325 O O . ASP A 1 532 ? -25.346 7.055 -3.210 1.00 83.44 532 ASP A O 1
ATOM 4329 N N . MET A 1 533 ? -23.263 6.530 -2.589 1.00 86.56 533 MET A N 1
ATOM 4330 C CA . MET A 1 533 ? -23.568 5.109 -2.348 1.00 86.56 533 MET A CA 1
ATOM 4331 C C . MET A 1 533 ? -24.547 4.918 -1.186 1.00 86.56 533 MET A C 1
ATOM 4333 O O . MET A 1 533 ? -25.345 3.984 -1.193 1.00 86.56 533 MET A O 1
ATOM 4337 N N . LEU A 1 534 ? -24.461 5.785 -0.176 1.00 86.25 534 LEU A N 1
ATOM 4338 C CA . LEU A 1 534 ? -25.266 5.704 1.038 1.00 86.25 534 LEU A CA 1
ATOM 4339 C C . LEU A 1 534 ? -26.582 6.491 0.954 1.00 86.25 534 LEU A C 1
ATOM 4341 O O . LEU A 1 534 ? -27.389 6.387 1.877 1.00 86.25 534 LEU A O 1
ATOM 4345 N N . ASN A 1 535 ? -26.800 7.275 -0.112 1.00 82.44 535 ASN A N 1
ATOM 4346 C CA . ASN A 1 535 ? -27.948 8.178 -0.266 1.00 82.44 535 ASN A CA 1
ATOM 4347 C C . ASN A 1 535 ? -28.219 9.001 1.007 1.00 82.44 535 ASN A C 1
ATOM 4349 O O . ASN A 1 535 ? -29.351 9.083 1.492 1.00 82.44 535 ASN A O 1
ATOM 4353 N N . LEU A 1 536 ? -27.160 9.568 1.597 1.00 76.56 536 LEU A N 1
ATOM 4354 C CA . LEU A 1 536 ? -27.295 10.323 2.841 1.00 76.56 536 LEU A CA 1
ATOM 4355 C C . LEU A 1 536 ? -28.177 11.565 2.620 1.00 76.56 536 LEU A C 1
ATOM 4357 O O . LEU A 1 536 ? -28.036 12.232 1.593 1.00 76.56 536 LEU A O 1
ATOM 4361 N N . PRO A 1 537 ? -29.051 11.924 3.580 1.00 75.06 537 PRO A N 1
ATOM 4362 C CA . PRO A 1 537 ? -29.902 13.107 3.488 1.00 75.06 537 PRO A CA 1
ATOM 4363 C C . PRO A 1 537 ? -29.077 14.378 3.742 1.00 75.06 537 PRO A C 1
ATOM 4365 O O . PRO A 1 537 ? -29.182 15.012 4.791 1.00 75.06 537 PRO A O 1
ATOM 4368 N N . VAL A 1 538 ? -28.207 14.727 2.796 1.00 75.44 538 VAL A N 1
ATOM 4369 C CA . VAL A 1 538 ? -27.362 15.922 2.856 1.00 75.44 538 VAL A CA 1
ATOM 4370 C C . VAL A 1 538 ? -27.994 17.068 2.058 1.00 75.44 538 VAL A C 1
ATOM 4372 O O . VAL A 1 538 ? -28.548 16.843 0.980 1.00 75.44 538 VAL A O 1
ATOM 4375 N N . PRO A 1 539 ? -27.938 18.315 2.556 1.00 80.50 539 PRO A N 1
ATOM 4376 C CA . PRO A 1 539 ? -28.419 19.470 1.807 1.00 80.50 539 PRO A CA 1
ATOM 4377 C C . PRO A 1 539 ? -27.549 19.732 0.567 1.00 80.50 539 PRO A C 1
ATOM 4379 O O . PRO A 1 539 ? -26.349 19.457 0.555 1.00 80.50 539 PRO A O 1
ATOM 4382 N N . LYS A 1 540 ? -28.144 20.317 -0.480 1.00 82.31 540 LYS A N 1
ATOM 4383 C CA . LYS A 1 540 ? -27.423 20.690 -1.707 1.00 82.31 540 LYS A CA 1
ATOM 4384 C C . LYS A 1 540 ? -26.415 21.811 -1.422 1.00 82.31 540 LYS A C 1
ATOM 4386 O O . LYS A 1 540 ? -26.807 22.904 -1.016 1.00 82.31 540 LYS A O 1
ATOM 4391 N N . ALA A 1 541 ? -25.134 21.560 -1.687 1.00 83.88 541 ALA A N 1
ATOM 4392 C CA . ALA A 1 541 ? -24.081 22.569 -1.586 1.00 83.88 541 ALA A CA 1
ATOM 4393 C C . ALA A 1 541 ? -24.072 23.503 -2.814 1.00 83.88 541 ALA A C 1
ATOM 4395 O O . ALA A 1 541 ? -24.161 23.038 -3.950 1.00 83.88 541 ALA A O 1
ATOM 4396 N N . ASN A 1 542 ? -23.928 24.815 -2.589 1.00 88.31 542 ASN A N 1
ATOM 4397 C CA . ASN A 1 542 ? -23.725 25.820 -3.638 1.00 88.31 542 ASN A CA 1
ATOM 4398 C C . ASN A 1 542 ? -22.346 26.468 -3.453 1.00 88.31 542 ASN A C 1
ATOM 4400 O O . ASN A 1 542 ? -22.102 27.131 -2.446 1.00 88.31 542 ASN A O 1
ATOM 4404 N N . TYR A 1 543 ? -21.447 26.269 -4.417 1.00 88.62 543 TYR A N 1
ATOM 4405 C CA . TYR A 1 543 ? -20.086 26.810 -4.383 1.00 88.62 543 TYR A CA 1
ATOM 4406 C C . TYR A 1 543 ? -19.998 28.089 -5.222 1.00 88.62 543 TYR A C 1
ATOM 4408 O O . TYR A 1 543 ? -20.397 28.099 -6.385 1.00 88.62 543 TYR A O 1
ATOM 4416 N N . HIS A 1 544 ? -19.445 29.159 -4.644 1.00 91.19 544 HIS A N 1
ATOM 4417 C CA . HIS A 1 544 ? -19.233 30.440 -5.319 1.00 91.19 544 HIS A CA 1
ATOM 4418 C C . HIS A 1 544 ? -17.739 30.770 -5.358 1.00 91.19 544 HIS A C 1
ATOM 4420 O O . HIS A 1 544 ? -17.129 31.029 -4.322 1.00 91.19 544 HIS A O 1
ATOM 4426 N N . ASN A 1 545 ? -17.152 30.787 -6.556 1.00 88.75 545 ASN A N 1
ATOM 4427 C CA . ASN A 1 545 ? -15.761 31.193 -6.748 1.00 88.75 545 ASN A CA 1
ATOM 4428 C C . ASN A 1 545 ? -15.688 32.712 -6.929 1.00 88.75 545 ASN A C 1
ATOM 4430 O O . ASN A 1 545 ? -16.213 33.245 -7.906 1.00 88.75 545 ASN A O 1
ATOM 4434 N N . VAL A 1 546 ? -15.021 33.404 -6.003 1.00 91.94 546 VAL A N 1
ATOM 4435 C CA . VAL A 1 546 ? -14.826 34.860 -6.053 1.00 91.94 546 VAL A CA 1
ATOM 4436 C C . VAL A 1 546 ? -13.356 35.156 -6.333 1.00 91.94 546 VAL A C 1
ATOM 4438 O O . VAL A 1 546 ? -12.499 34.950 -5.477 1.00 91.94 546 VAL A O 1
ATOM 4441 N N . ALA A 1 547 ? -13.057 35.633 -7.542 1.00 89.19 547 ALA A N 1
ATOM 4442 C CA . ALA A 1 547 ? -11.714 36.066 -7.912 1.00 89.19 547 ALA A CA 1
ATOM 4443 C C . ALA A 1 547 ? -11.464 37.493 -7.403 1.00 89.19 547 ALA A C 1
ATOM 4445 O O . ALA A 1 547 ? -12.169 38.428 -7.785 1.00 89.19 547 ALA A O 1
ATOM 4446 N N . VAL A 1 548 ? -10.448 37.664 -6.558 1.00 91.12 548 VAL A N 1
ATOM 4447 C CA . VAL A 1 548 ? -10.046 38.966 -6.010 1.00 91.12 548 VAL A CA 1
ATOM 4448 C C . VAL A 1 548 ? -8.726 39.381 -6.654 1.00 91.12 548 VAL A C 1
ATOM 4450 O O . VAL A 1 548 ? -7.795 38.581 -6.729 1.00 91.12 548 VAL A O 1
ATOM 4453 N N . LYS A 1 549 ? -8.645 40.623 -7.146 1.00 90.75 549 LYS A N 1
ATOM 4454 C CA . LYS A 1 549 ? -7.401 41.160 -7.716 1.00 90.75 549 LYS A CA 1
ATOM 4455 C C . LYS A 1 549 ? -6.383 41.422 -6.595 1.00 90.75 549 LYS A C 1
ATOM 4457 O O . LYS A 1 549 ? -6.790 41.948 -5.557 1.00 90.75 549 LYS A O 1
ATOM 4462 N N . PRO A 1 550 ? -5.093 41.094 -6.789 1.00 88.50 550 PRO A N 1
ATOM 4463 C CA . PRO A 1 550 ? -4.063 41.404 -5.803 1.00 88.50 550 PRO A CA 1
ATOM 4464 C C . PRO A 1 550 ? -3.893 42.921 -5.663 1.00 88.50 550 PRO A C 1
ATOM 4466 O O . PRO A 1 550 ? -4.006 43.649 -6.654 1.00 88.50 550 PRO A O 1
ATOM 4469 N N . SER A 1 551 ? -3.613 43.394 -4.447 1.00 93.62 551 SER A N 1
ATOM 4470 C CA . SER A 1 551 ? -3.267 44.802 -4.208 1.00 93.62 551 SER A CA 1
ATOM 4471 C C . SER A 1 551 ? -1.878 45.138 -4.763 1.00 93.62 551 SER A C 1
ATOM 4473 O O . SER A 1 551 ? -1.066 44.239 -4.973 1.00 93.62 551 SER A O 1
ATOM 4475 N N . GLU A 1 552 ? -1.579 46.425 -4.961 1.00 91.25 552 GLU A N 1
ATOM 4476 C CA . GLU A 1 552 ? -0.240 46.879 -5.387 1.00 91.25 552 GLU A CA 1
ATOM 4477 C C . GLU A 1 552 ? 0.855 46.361 -4.443 1.00 91.25 552 GLU A C 1
ATOM 4479 O O . GLU A 1 552 ? 1.805 45.731 -4.890 1.00 91.25 552 GLU A O 1
ATOM 4484 N N . PHE A 1 553 ? 0.642 46.461 -3.125 1.00 92.44 553 PHE A N 1
ATOM 4485 C CA . PHE A 1 553 ? 1.561 45.906 -2.124 1.00 92.44 553 PHE A CA 1
ATOM 4486 C C . PHE A 1 553 ? 1.833 44.402 -2.311 1.00 92.44 553 PHE A C 1
ATOM 4488 O O . PHE A 1 553 ? 2.964 43.949 -2.155 1.00 92.44 553 PHE A O 1
ATOM 4495 N N . GLN A 1 554 ? 0.809 43.605 -2.640 1.00 89.56 554 GLN A N 1
ATOM 4496 C CA . GLN A 1 554 ? 0.991 42.172 -2.895 1.00 89.56 554 GLN A CA 1
ATOM 4497 C C . GLN A 1 554 ? 1.773 41.918 -4.187 1.00 89.56 554 GLN A C 1
ATOM 4499 O O . GLN A 1 554 ? 2.552 40.971 -4.229 1.00 89.56 554 GLN A O 1
ATOM 4504 N N . GLN A 1 555 ? 1.575 42.740 -5.221 1.00 88.56 555 GLN A N 1
ATOM 4505 C CA . GLN A 1 555 ? 2.330 42.639 -6.472 1.00 88.56 555 GLN A CA 1
ATOM 4506 C C . GLN A 1 555 ? 3.813 42.946 -6.240 1.00 88.56 555 GLN A C 1
ATOM 4508 O O . GLN A 1 555 ? 4.660 42.141 -6.629 1.00 88.56 555 GLN A O 1
ATOM 4513 N N . ASP A 1 556 ? 4.114 44.033 -5.527 1.00 87.75 556 ASP A N 1
ATOM 4514 C CA . ASP A 1 556 ? 5.486 44.427 -5.188 1.00 87.75 556 ASP A CA 1
ATOM 4515 C C . ASP A 1 556 ? 6.180 43.363 -4.328 1.00 87.75 556 ASP A C 1
ATOM 4517 O O . ASP A 1 556 ? 7.310 42.961 -4.607 1.00 87.75 556 ASP A O 1
ATOM 4521 N N . MET A 1 557 ? 5.478 42.830 -3.321 1.00 88.88 557 MET A N 1
ATOM 4522 C CA . MET A 1 557 ? 6.009 41.775 -2.456 1.00 88.88 557 MET A CA 1
ATOM 4523 C C . MET A 1 557 ? 6.307 40.483 -3.232 1.00 88.88 557 MET A C 1
ATOM 4525 O O . MET A 1 557 ? 7.324 39.837 -2.984 1.00 88.88 557 MET A O 1
ATOM 4529 N N . VAL A 1 558 ? 5.441 40.085 -4.172 1.00 85.50 558 VAL A N 1
ATOM 4530 C CA . VAL A 1 558 ? 5.679 38.902 -5.018 1.00 85.50 558 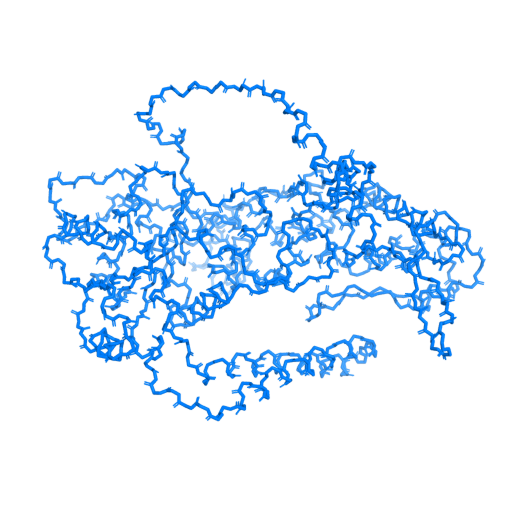VAL A CA 1
ATOM 4531 C C . VAL A 1 558 ? 6.885 39.120 -5.933 1.00 85.50 558 VAL A C 1
ATOM 4533 O O . VAL A 1 558 ? 7.705 38.212 -6.056 1.00 85.50 558 VAL A O 1
ATOM 4536 N N . ALA A 1 559 ? 7.038 40.313 -6.516 1.00 83.56 559 ALA A N 1
ATOM 4537 C CA . ALA A 1 559 ? 8.189 40.647 -7.353 1.00 83.56 559 ALA A CA 1
ATOM 4538 C C . ALA A 1 559 ? 9.514 40.612 -6.565 1.00 83.56 559 ALA A C 1
ATOM 4540 O O . ALA A 1 559 ? 10.484 40.006 -7.020 1.00 83.56 559 ALA A O 1
ATOM 4541 N N . GLU A 1 560 ? 9.549 41.176 -5.352 1.00 85.81 560 GLU A N 1
ATOM 4542 C CA . GLU A 1 560 ? 10.737 41.120 -4.487 1.00 85.81 560 GLU A CA 1
ATOM 4543 C C . GLU A 1 560 ? 11.100 39.671 -4.112 1.00 85.81 560 GLU A C 1
ATOM 4545 O O . GLU A 1 560 ? 12.269 39.272 -4.140 1.00 85.81 560 GLU A O 1
ATOM 4550 N N . LEU A 1 561 ? 10.096 38.853 -3.775 1.00 83.19 561 LEU A N 1
ATOM 4551 C CA . LEU A 1 561 ? 10.300 37.438 -3.464 1.00 83.19 561 LEU A CA 1
ATOM 4552 C C . LEU A 1 561 ? 10.815 36.652 -4.678 1.00 83.19 561 LEU A C 1
ATOM 4554 O O . LEU A 1 561 ? 11.680 35.791 -4.501 1.00 83.19 561 LEU A O 1
ATOM 4558 N N . ALA A 1 562 ? 10.339 36.969 -5.885 1.00 73.62 562 ALA A N 1
ATOM 4559 C CA . ALA A 1 562 ? 10.804 36.363 -7.128 1.00 73.62 562 ALA A CA 1
ATOM 4560 C C . ALA A 1 562 ? 12.291 36.652 -7.382 1.00 73.62 562 ALA A C 1
ATOM 4562 O O . ALA A 1 562 ? 13.074 35.721 -7.579 1.00 73.62 562 ALA A O 1
ATOM 4563 N N . GLU A 1 563 ? 12.717 37.915 -7.269 1.00 76.19 563 GLU A N 1
ATOM 4564 C CA . GLU A 1 563 ? 14.132 38.278 -7.425 1.00 76.19 563 GLU A CA 1
ATOM 4565 C C . GLU A 1 563 ? 15.033 37.587 -6.397 1.00 76.19 563 GLU A C 1
ATOM 4567 O O . GLU A 1 563 ? 16.160 37.190 -6.703 1.00 76.19 563 GLU A O 1
ATOM 4572 N N . ARG A 1 564 ? 14.563 37.450 -5.152 1.00 76.62 564 ARG A N 1
ATOM 4573 C CA . ARG A 1 564 ? 15.319 36.760 -4.099 1.00 76.62 564 ARG A CA 1
ATOM 4574 C C . ARG A 1 564 ? 15.444 35.267 -4.375 1.00 76.62 564 ARG A C 1
ATOM 4576 O O . ARG A 1 564 ? 16.500 34.706 -4.092 1.00 76.62 564 ARG A O 1
ATOM 4583 N N . ALA A 1 565 ? 14.398 34.641 -4.906 1.00 66.06 565 ALA A N 1
ATOM 4584 C CA . ALA A 1 565 ? 14.399 33.228 -5.257 1.00 66.06 565 ALA A CA 1
ATOM 4585 C C . ALA A 1 565 ? 15.329 32.924 -6.444 1.00 66.06 565 ALA A C 1
ATOM 4587 O O . ALA A 1 565 ? 16.027 31.918 -6.401 1.00 66.06 565 ALA A O 1
ATOM 4588 N N . GLU A 1 566 ? 15.423 33.801 -7.452 1.00 68.94 566 GLU A N 1
ATOM 4589 C CA . GLU A 1 566 ? 16.341 33.616 -8.594 1.00 68.94 566 GLU A CA 1
ATOM 4590 C C . GLU A 1 566 ? 17.833 33.627 -8.208 1.00 68.94 566 GLU A C 1
ATOM 4592 O O . GLU A 1 566 ? 18.669 33.095 -8.942 1.00 68.94 566 GLU A O 1
ATOM 4597 N N . ARG A 1 567 ? 18.186 34.220 -7.059 1.00 67.25 567 ARG A N 1
ATOM 4598 C CA . ARG A 1 567 ? 19.572 34.290 -6.559 1.00 67.25 567 ARG A CA 1
ATOM 4599 C C . ARG A 1 567 ? 20.025 33.038 -5.790 1.00 67.25 567 ARG A C 1
ATOM 4601 O O . ARG A 1 567 ? 21.203 32.970 -5.439 1.00 67.25 567 ARG A O 1
ATOM 4608 N N . VAL A 1 568 ? 19.123 32.096 -5.496 1.00 53.53 568 VAL A N 1
ATOM 4609 C CA . VAL A 1 568 ? 19.373 30.863 -4.716 1.00 53.53 568 VAL A CA 1
ATOM 4610 C C . VAL A 1 568 ? 19.320 29.647 -5.632 1.00 53.53 568 VAL A C 1
ATOM 4612 O O . VAL A 1 568 ? 20.196 28.763 -5.477 1.00 53.53 568 VAL A O 1
#

pLDDT: mean 88.68, std 9.2, range [50.97, 98.62]

Sequence (568 aa):
FETADAYLSGNVREKLKTARQFAEMQPDIYSLNVTALEAVQPKDLDASEIDVRLGATWLPPDVVKDFVFELLETPYMYRRYIDVYYSNYTANWNIKGKSDDRSDNIKANVTYGTNRINAYKIIEDTLNLRDVRIFDTVYEDGNEKRVLNKKETAIAQQKPEAIKEAFQSWIWKDPKRRERLTRIYNDLYNSNRPREYDGSHIKFTGMNPEITLRKHQVDAVAHGIYGGNTLLAHCVGAGKTYEMAAIAMESKHLGLCNKSMFVVPNHLTEQWAGEFLQLYPSANILVATKKDFETKNRKKFCARIATGDYDAVIIGHSQFEKIPISIERQRRLLQEQISEITDGIQELKEARGERYAIKQLEKTKKSLKLRLDKLNDTSRKDDVVTFEELGVDRLFVDEADFYKNLFLYTKMRNVAGLSQTEAQKSSDMFMKCRYLDELTEGRGIIFATGTPISNSITEMYTMQRYLQYKLLQEKSLQHFDCWASTFGETVTAIELAPEGTGYRAKTRFARFYNLPELMSMFKEVADIKTADMLNLPVPKANYHNVAVKPSEFQQDMVAELAERAERV